Protein AF-0000000081045356 (afdb_homodimer)

pLDDT: mean 81.88, std 22.59, range [22.55, 98.88]

Foldseek 3Di:
DCPPDDPPPVPVVVVVVCPVVPPPVPPPCVVVQQVVLLVVVLCLVVVCPQFQEEEEEEEPLQFVVFVQDDCQDPPDPNVVVLVVVVDPHRQCLQALVCCQVPVLSVLVVCLSLPELARTEGDLLLLLQQVCVVVNRYNAYEYCDASCRNVLLPRDPNRYDHFQAYLQWKAFPPPGHTDDSVVQSCCSNVVSDFDADPPPGGTMGGSGHGVVGHTDPVCVVSLVPSLEVGSEYEYAGDLLPDPPSSVSVVSHDHQEYEYHEQDDNDDADPPRYYYNHDRRSVSSCVSCVVSVCNVVSVVSSVVSVVSSVVSNVVVVVVVVVVVVPPPPPDD/DDPPPDPPVVVVVVVVVCPVVPPPVPPPPVVVQQVVLLVVVLCLVVVCPQFQEEEEEEEPLQCVVFVQDDCQDPPDPNVVVLVVVVDPHRQCLQALVCCQVPVLSVLSVCLSLPELARTEGDLLLLLQQVCVVVNRYNAYEYCDQSCRNVLLPRDPNRYDHFQAYLQWKAFPPPGHTDDSVVQSCCSNVVSDFDADPPPGGTMGGSGHGVVGHTDPVCVVSLVVSLEVGSEYEYAGDLLPDPPSSVSVVSHDHQEYEYHEQDDNDDADPPRYGYNHDRRSVSSCVSCVVSVCNVVSVVSSVVSVVSSVVSNVVVVVVVVVVVVPPDPPDD

Secondary structure (DSSP, 8-state):
-----TTSHHHHHHHHSGGGGS--S-S-SHHHHHHHHHHHHHHHHHHSSS-SSEEEEE-GGGGGGGTPPPSSSTTSHHHHHHHTT--SSGGGGGBHHHHHH--HHHHHHHHHH-TTSS----HHHHHHHHHHHTT-EEEEEE---S-HHHHTT--GGGEEETTEEEEEEEETTT--EE-HHHHHHHHHTS-S--B-TTT--BEEEEEPPBTSPPPHHHHHHHHHHHHH-SEEEEES----BTTGGGHHHH---SEEEEEESS--S---TTTEEEEES-HHHHHHHHHHHHT-HHHHHHHHHHHHHHHHHHHHHHHHHHHHHHTT------/-----TTSHHHHHHHHSGGGGS----S-THHHHHHHHHHHHHHHHHHSSS-SSEEEEE-GGGGGGGTPPPSSSTTSHHHHHHHTT--SSGGGGGBHHHHHH--HHHHHHHHHH-TTSS----HHHHHHHHHHHTT-EEEEEE---S-HHHHTT--GGGEEETTEEEEEEEETTT--EE-HHHHHHHHHTS-S--B-TTT--BEEEEEPPBTSPPPHHHHHHHHHHHHH-SEEEEES----BTTGGGHHHH---SEEEEEESS--S---TTTEEEEES-HHHHHHHHHHHHT-HHHHHHHHHHHHHHHHHHHHHHHHHHHHHHTT------

InterPro domains:
  IPR003000 Sirtuin family [PF02146] (59-243)
  IPR017328 Sirtuin, class I [PIRSF037938] (36-319)
  IPR026590 Sirtuin family, catalytic core domain [PS50305] (31-293)
  IPR026591 Sirtuin, catalytic core small domain superfamily [G3DSA:3.30.1600.10] (65-215)
  IPR029035 DHS-like NAD/FAD-binding domain superfamily [SSF52467] (35-298)
  IPR050134 NAD-dependent sirtuin protein deacylases [PTHR11085] (37-298)

Organism: NCBI:txid2856

Sequence (660 aa):
MGNGGIPKLISEIDSLLNPLEGLTLEDADLDFGSDLDIRNLVDWIQSGNKAKKIMVLSGAGVSVAAGIPDFRTPGTGLYDNLQKYNLPYPQAVFDVSFYRSQPQPFVTLAKELWPGLTHSPTLTHSFLKMLSDKGLLLRLYSQNIDGLEYLAGIPDEKLVECHGHFRSASCIECGTTADPESVKNTIIKDVTVPKCDKCGGNVKPDIVFFGESLPDRFHQMLRTDVEEADLLLVMGTSLQVAPVSMIPDMVRCEHRVLFNREPVMKIRTGKDLFLPGNCDDQVMELCSILGWKQDLLEENAKVQINNSSNFKNDEGTERKNLRKEPREKTMGNGGIPKLISEIDSLLNPLEGLTLEDADLDFGSDLDIRNLVDWIQSGNKAKKIMVLSGAGVSVAAGIPDFRTPGTGLYDNLQKYNLPYPQAVFDVSFYRSQPQPFVTLAKELWPGLTHSPTLTHSFLKMLSDKGLLLRLYSQNIDGLEYLAGIPDEKLVECHGHFRSASCIECGTTADPESVKNTIIKDVTVPKCDKCGGNVKPDIVFFGESLPDRFHQMLRTDVEEADLLLVMGTSLQVAPVSMIPDMVRCEHRVLFNREPVMKIRTGKDLFLPGNCDDQVMELCSILGWKQDLLEENAKVQINNSSNFKNDEGTERKNLRKEPREKT

Nearest PDB structures (foldseek):
  5ol0-assembly1_A  TM=9.415E-01  e=4.837E-28  Leishmania infantum
  8qt3-assembly1_A  TM=9.003E-01  e=9.687E-29  Homo sapiens
  8qt4-assembly1_A  TM=8.968E-01  e=9.127E-29  Homo sapiens
  4y6q-assembly1_B  TM=8.990E-01  e=4.740E-29  Homo sapiens
  3pki-assembly2_B  TM=7.002E-01  e=1.986E-16  Homo sapiens

Solvent-accessible surface area (backbone atoms only — not comparable to full-atom values): 35784 Å² total; per-residue (Å²): 138,82,92,68,73,83,71,62,69,70,61,61,62,58,65,68,70,54,62,71,67,73,67,60,90,68,82,62,77,61,60,59,54,29,54,53,39,48,52,50,52,45,48,34,47,71,66,51,79,42,34,52,28,25,30,35,40,37,26,63,48,48,42,50,86,36,64,65,82,61,51,76,44,82,87,29,72,58,22,55,66,46,53,81,66,66,56,60,45,68,70,48,53,43,21,48,70,43,37,72,77,54,43,60,58,34,31,60,50,44,49,74,54,48,61,66,69,79,56,57,57,32,62,43,35,23,45,55,31,48,34,45,75,72,62,27,47,55,36,36,40,29,55,42,55,54,49,38,56,57,67,38,59,43,53,69,91,35,49,37,52,48,35,27,34,68,82,40,25,29,20,78,74,81,58,50,76,48,61,39,67,59,44,48,44,31,24,60,73,64,60,40,82,34,62,30,89,86,81,62,33,55,34,44,49,44,48,53,27,50,34,40,57,66,53,67,66,48,55,61,48,46,40,54,46,30,68,62,24,35,21,38,41,37,34,15,51,73,48,41,48,56,72,68,41,46,45,84,77,60,41,64,37,73,32,39,36,38,31,20,71,62,79,69,60,90,74,47,85,93,39,38,38,65,42,70,41,56,43,50,60,53,49,50,52,50,26,51,75,68,70,39,42,68,60,41,53,52,44,32,50,54,39,50,51,58,50,54,56,53,37,52,54,55,53,49,55,51,55,55,61,65,66,63,64,73,82,74,83,122,136,80,91,70,70,78,66,64,67,64,57,62,60,53,65,69,69,53,63,70,67,72,66,58,90,68,85,62,78,63,59,60,53,29,55,52,37,48,51,50,50,47,48,33,47,70,66,51,78,42,34,51,27,26,29,34,41,38,25,64,49,48,43,48,86,35,64,64,80,60,51,74,44,83,86,29,68,57,22,54,66,45,52,80,66,67,56,61,44,68,71,47,53,43,22,47,71,44,39,72,77,54,43,59,58,34,31,59,51,44,50,74,55,47,62,65,69,79,56,58,57,33,63,45,36,22,45,54,31,46,34,45,74,72,62,28,47,55,35,36,40,28,56,42,55,54,48,39,57,57,66,37,60,43,52,70,90,36,50,36,54,47,35,26,34,69,81,40,24,27,20,78,72,82,58,50,76,48,60,39,67,60,45,47,44,31,25,60,74,63,60,41,83,34,62,29,90,88,80,63,33,54,35,42,49,44,48,56,26,51,34,41,57,65,53,66,63,49,55,61,48,44,40,53,45,30,68,64,25,35,22,39,40,36,34,15,53,72,47,40,47,55,71,68,41,45,45,84,77,60,42,64,37,72,34,38,35,39,31,19,72,60,80,69,61,91,73,47,84,94,40,39,37,64,41,68,41,55,44,51,59,52,50,51,52,50,25,49,75,69,69,40,42,68,60,41,55,51,44,33,51,53,37,50,53,58,46,53,56,52,37,51,54,54,53,50,55,50,56,56,62,64,68,66,64,71,82,74,85,122

Structure (mmCIF, N/CA/C/O backbone):
data_AF-0000000081045356-model_v1
#
loop_
_entity.id
_entity.type
_entity.pdbx_description
1 polymer 'NAD-dependent protein deacetylase'
#
loop_
_atom_site.group_PDB
_atom_site.id
_atom_site.type_symbol
_atom_site.label_atom_id
_atom_site.label_alt_id
_atom_site.label_comp_id
_atom_site.label_asym_id
_atom_site.label_entity_id
_atom_site.label_seq_id
_atom_site.pdbx_PDB_ins_code
_atom_site.Cartn_x
_atom_site.Cartn_y
_atom_site.Cartn_z
_atom_site.occupancy
_atom_site.B_iso_or_equiv
_atom_site.auth_seq_id
_atom_site.auth_comp_id
_atom_site.auth_asym_id
_atom_site.auth_atom_id
_atom_site.pdbx_PDB_model_num
ATOM 1 N N . MET A 1 1 ? -48.625 36.844 -46.406 1 22.55 1 MET A N 1
ATOM 2 C CA . MET A 1 1 ? -47.25 36.75 -46.875 1 22.55 1 MET A CA 1
ATOM 3 C C . MET A 1 1 ? -46.406 35.812 -45.969 1 22.55 1 MET A C 1
ATOM 5 O O . MET A 1 1 ? -46.719 35.656 -44.812 1 22.55 1 MET A O 1
ATOM 9 N N . GLY A 1 2 ? -45.438 34.938 -46.656 1 26.11 2 GLY A N 1
ATOM 10 C CA . GLY A 1 2 ? -44.688 33.688 -46.656 1 26.11 2 GLY A CA 1
ATOM 11 C C . GLY A 1 2 ? -43.531 33.688 -45.656 1 26.11 2 GLY A C 1
ATOM 12 O O . GLY A 1 2 ? -42.5 34.312 -45.906 1 26.11 2 GLY A O 1
ATOM 13 N N . ASN A 1 3 ? -43.812 33.844 -44.344 1 26.62 3 ASN A N 1
ATOM 14 C CA . ASN A 1 3 ? -42.781 34.062 -43.344 1 26.62 3 ASN A CA 1
ATOM 15 C C . ASN A 1 3 ? -41.75 32.938 -43.375 1 26.62 3 ASN A C 1
ATOM 17 O O . ASN A 1 3 ? -41.875 31.969 -42.594 1 26.62 3 ASN A O 1
ATOM 21 N N . GLY A 1 4 ? -41.25 32.469 -44.656 1 26 4 GLY A N 1
ATOM 22 C CA . GLY A 1 4 ? -40.406 31.344 -45.094 1 26 4 GLY A CA 1
ATOM 23 C C . GLY A 1 4 ? -39.062 31.312 -44.438 1 26 4 GLY A C 1
ATOM 24 O O . GLY A 1 4 ? -38.375 30.281 -44.438 1 26 4 GLY A O 1
ATOM 25 N N . GLY A 1 5 ? -38.281 32.438 -44.281 1 26.42 5 GLY A N 1
ATOM 26 C CA . GLY A 1 5 ? -36.875 32.469 -44.656 1 26.42 5 GLY A CA 1
ATOM 27 C C . GLY A 1 5 ? -35.969 31.875 -43.625 1 26.42 5 GLY A C 1
ATOM 28 O O . GLY A 1 5 ? -34.781 31.688 -43.844 1 26.42 5 GLY A O 1
ATOM 29 N N . ILE A 1 6 ? -36.219 32.062 -42.312 1 27.66 6 ILE A N 1
ATOM 30 C CA . ILE A 1 6 ? -35.094 32.156 -41.375 1 27.66 6 ILE A CA 1
ATOM 31 C C . ILE A 1 6 ? -34.531 30.766 -41.094 1 27.66 6 ILE A C 1
ATOM 33 O O . ILE A 1 6 ? -33.75 30.594 -40.156 1 27.66 6 ILE A O 1
ATOM 37 N N . PRO A 1 7 ? -35.125 29.625 -41.688 1 28.41 7 PRO A N 1
ATOM 38 C CA . PRO A 1 7 ? -34.75 28.281 -41.25 1 28.41 7 PRO A CA 1
ATOM 39 C C . PRO A 1 7 ? -33.312 27.922 -41.688 1 28.41 7 PRO A C 1
ATOM 41 O O . PRO A 1 7 ? -32.719 26.984 -41.156 1 28.41 7 PRO A O 1
ATOM 44 N N . LYS A 1 8 ? -32.844 28.438 -42.906 1 28.27 8 LYS A N 1
ATOM 45 C CA . LYS A 1 8 ? -31.781 27.828 -43.688 1 28.27 8 LYS A CA 1
ATOM 46 C C . LYS A 1 8 ? -30.422 27.984 -43 1 28.27 8 LYS A C 1
ATOM 48 O O . LYS A 1 8 ? -29.547 27.125 -43.156 1 28.27 8 LYS A O 1
ATOM 53 N N . LEU A 1 9 ? -30.156 29.219 -42.5 1 27.33 9 LEU A N 1
ATOM 54 C CA . LEU A 1 9 ? -28.75 29.562 -42.281 1 27.33 9 LEU A CA 1
ATOM 55 C C . LEU A 1 9 ? -28.188 28.766 -41.094 1 27.33 9 LEU A C 1
ATOM 57 O O . LEU A 1 9 ? -26.984 28.5 -41.062 1 27.33 9 LEU A O 1
ATOM 61 N N . ILE A 1 10 ? -29.141 28.391 -40.125 1 28.05 10 ILE A N 1
ATOM 62 C CA . ILE A 1 10 ? -28.578 27.844 -38.906 1 28.05 10 ILE A CA 1
ATOM 63 C C . ILE A 1 10 ? -27.969 26.484 -39.156 1 28.05 10 ILE A C 1
ATOM 65 O O . ILE A 1 10 ? -27.062 26.047 -38.438 1 28.05 10 ILE A O 1
ATOM 69 N N . SER A 1 11 ? -28.438 25.797 -40.281 1 32.06 11 SER A N 1
ATOM 70 C CA . SER A 1 11 ? -28.047 24.422 -40.562 1 32.06 11 SER A CA 1
ATOM 71 C C . SER A 1 11 ? -26.578 24.328 -40.969 1 32.06 11 SER A C 1
ATOM 73 O O . SER A 1 11 ? -25.906 23.344 -40.688 1 32.06 11 SER A O 1
ATOM 75 N N . GLU A 1 12 ? -26.109 25.312 -41.812 1 28.75 12 GLU A N 1
ATOM 76 C CA . GLU A 1 12 ? -24.812 25.172 -42.469 1 28.75 12 GLU A CA 1
ATOM 77 C C . GLU A 1 12 ? -23.656 25.281 -41.469 1 28.75 12 GLU A C 1
ATOM 79 O O . GLU A 1 12 ? -22.578 24.75 -41.688 1 28.75 12 GLU A O 1
ATOM 84 N N . ILE A 1 13 ? -23.828 26.172 -40.438 1 30.53 13 ILE A N 1
ATOM 85 C CA . ILE A 1 13 ? -22.641 26.406 -39.656 1 30.53 13 ILE A CA 1
ATOM 86 C C . ILE A 1 13 ? -22.328 25.188 -38.812 1 30.53 13 ILE A C 1
ATOM 88 O O . ILE A 1 13 ? -21.219 25.047 -38.281 1 30.53 13 ILE A O 1
ATOM 92 N N . ASP A 1 14 ? -23.359 24.297 -38.562 1 28.55 14 ASP A N 1
ATOM 93 C CA . ASP A 1 14 ? -23.125 23.109 -37.75 1 28.55 14 ASP A CA 1
ATOM 94 C C . ASP A 1 14 ? -22.062 22.219 -38.375 1 28.55 14 ASP A C 1
ATOM 96 O O . ASP A 1 14 ? -21.391 21.469 -37.688 1 28.55 14 ASP A O 1
ATOM 100 N N . SER A 1 15 ? -22.031 22.062 -39.688 1 31.41 15 SER A N 1
ATOM 101 C CA . SER A 1 15 ? -21.172 21.125 -40.406 1 31.41 15 SER A CA 1
ATOM 102 C C . SER A 1 15 ? -19.703 21.5 -40.219 1 31.41 15 SER A C 1
ATOM 104 O O . SER A 1 15 ? -18.812 20.688 -40.531 1 31.41 15 SER A O 1
ATOM 106 N N . LEU A 1 16 ? -19.328 22.797 -40.312 1 30.58 16 LEU A N 1
ATOM 107 C CA . LEU A 1 16 ? -17.906 23.141 -40.344 1 30.58 16 LEU A CA 1
ATOM 108 C C . LEU A 1 16 ? -17.25 22.812 -39 1 30.58 16 LEU A C 1
ATOM 110 O O . LEU A 1 16 ? -16.031 22.609 -38.969 1 30.58 16 LEU A O 1
ATOM 114 N N . LEU A 1 17 ? -17.984 23.172 -37.906 1 28.23 17 LEU A N 1
ATOM 115 C CA . LEU A 1 17 ? -17.266 23.094 -36.625 1 28.23 17 LEU A CA 1
ATOM 116 C C . LEU A 1 17 ? -17 21.641 -36.25 1 28.23 17 LEU A C 1
ATOM 118 O O . LEU A 1 17 ? -16.359 21.375 -35.25 1 28.23 17 LEU A O 1
ATOM 122 N N . ASN A 1 18 ? -17.875 20.719 -36.812 1 27.34 18 ASN A N 1
ATOM 123 C CA . ASN A 1 18 ? -17.828 19.375 -36.25 1 27.34 18 ASN A CA 1
ATOM 124 C C . ASN A 1 18 ? -16.547 18.656 -36.656 1 27.34 18 ASN A C 1
ATOM 126 O O . ASN A 1 18 ? -16.484 17.422 -36.656 1 27.34 18 ASN A O 1
ATOM 130 N N . PRO A 1 19 ? -15.703 19.312 -37.562 1 29.08 19 PRO A N 1
ATOM 131 C CA . PRO A 1 19 ? -14.711 18.391 -38.125 1 29.08 19 PRO A CA 1
ATOM 132 C C . PRO A 1 19 ? -13.891 17.703 -37.031 1 29.08 19 PRO A C 1
ATOM 134 O O . PRO A 1 19 ? -13.203 16.719 -37.312 1 29.08 19 PRO A O 1
ATOM 137 N N . LEU A 1 20 ? -13.523 18.5 -35.938 1 27.98 20 LEU A N 1
ATOM 138 C CA . LEU A 1 20 ? -12.461 17.984 -35.062 1 27.98 20 LEU A CA 1
ATOM 139 C C . LEU A 1 20 ? -12.945 16.797 -34.25 1 27.98 20 LEU A C 1
ATOM 141 O O . LEU A 1 20 ? -12.367 16.484 -33.188 1 27.98 20 LEU A O 1
ATOM 145 N N . GLU A 1 21 ? -14.141 16.266 -34.406 1 29.91 21 GLU A N 1
ATOM 146 C CA . GLU A 1 21 ? -14.664 15.07 -33.719 1 29.91 21 GLU A CA 1
ATOM 147 C C . GLU A 1 21 ? -13.703 13.891 -33.875 1 29.91 21 GLU A C 1
ATOM 149 O O . GLU A 1 21 ? -13.672 13 -33.031 1 29.91 21 GLU A O 1
ATOM 154 N N . GLY A 1 22 ? -13.266 13.68 -35.125 1 30.22 22 GLY A N 1
ATOM 155 C CA . GLY A 1 22 ? -12.617 12.422 -35.438 1 30.22 22 GLY A CA 1
ATOM 156 C C . GLY A 1 22 ? -11.25 12.273 -34.781 1 30.22 22 GLY A C 1
ATOM 157 O O . GLY A 1 22 ? -10.531 11.305 -35.062 1 30.22 22 GLY A O 1
ATOM 158 N N . LEU A 1 23 ? -10.602 13.43 -34.562 1 27.69 23 LEU A N 1
ATOM 159 C CA . LEU A 1 23 ? -9.258 13.172 -34.062 1 27.69 23 LEU A CA 1
ATOM 160 C C . LEU A 1 23 ? -9.32 12.57 -32.656 1 27.69 23 LEU A C 1
ATOM 162 O O . LEU A 1 23 ? -9.516 13.281 -31.672 1 27.69 23 LEU A O 1
ATOM 166 N N . THR A 1 24 ? -10.07 11.469 -32.531 1 29.98 24 THR A N 1
ATOM 167 C CA . THR A 1 24 ? -9.938 10.734 -31.297 1 29.98 24 THR A CA 1
ATOM 168 C C . THR A 1 24 ? -8.469 10.609 -30.891 1 29.98 24 THR A C 1
ATOM 170 O O . THR A 1 24 ? -7.637 10.195 -31.703 1 29.98 24 THR A O 1
ATOM 173 N N . LEU A 1 25 ? -7.918 11.484 -30.188 1 31 25 LEU A N 1
ATOM 174 C CA . LEU A 1 25 ? -6.645 11.305 -29.5 1 31 25 LEU A CA 1
ATOM 175 C C . LEU A 1 25 ? -6.461 9.852 -29.078 1 31 25 LEU A C 1
ATOM 177 O O . LEU A 1 25 ? -6.594 9.523 -27.891 1 31 25 LEU A O 1
ATOM 181 N N . GLU A 1 26 ? -7.172 8.773 -29.672 1 30.89 26 GLU A N 1
ATOM 182 C CA . GLU A 1 26 ? -7.07 7.328 -29.5 1 30.89 26 GLU A CA 1
ATOM 183 C C . GLU A 1 26 ? -5.613 6.879 -29.469 1 30.89 26 GLU A C 1
ATOM 185 O O . GLU A 1 26 ? -5.188 6.219 -28.516 1 30.89 26 GLU A O 1
ATOM 190 N N . ASP A 1 27 ? -5.203 5.984 -30.609 1 31.73 27 ASP A N 1
ATOM 191 C CA . ASP A 1 27 ? -4.145 5.02 -30.891 1 31.73 27 ASP A CA 1
ATOM 192 C C . ASP A 1 27 ? -2.791 5.715 -31.031 1 31.73 27 ASP A C 1
ATOM 194 O O . ASP A 1 27 ? -2.207 5.73 -32.125 1 31.73 27 ASP A O 1
ATOM 198 N N . ALA A 1 28 ? -2.566 6.879 -30.734 1 29.88 28 ALA A N 1
ATOM 199 C CA . ALA A 1 28 ? -1.284 7.547 -30.953 1 29.88 28 ALA A CA 1
ATOM 200 C C . ALA A 1 28 ? -0.122 6.578 -30.766 1 29.88 28 ALA A C 1
ATOM 202 O O . ALA A 1 28 ? -0.251 5.578 -30.047 1 29.88 28 ALA A O 1
ATOM 203 N N . ASP A 1 29 ? 1.09 6.684 -31.344 1 35.25 29 ASP A N 1
ATOM 204 C CA . ASP A 1 29 ? 2.328 5.957 -31.625 1 35.25 29 ASP A CA 1
ATOM 205 C C . ASP A 1 29 ? 2.852 5.273 -30.359 1 35.25 29 ASP A C 1
ATOM 207 O O . ASP A 1 29 ? 4.062 5.223 -30.125 1 35.25 29 ASP A O 1
ATOM 211 N N . LEU A 1 30 ? 2.117 5.207 -29.359 1 38.47 30 LEU A N 1
ATOM 212 C CA . LEU A 1 30 ? 2.504 4.363 -28.219 1 38.47 30 LEU A CA 1
ATOM 213 C C . LEU A 1 30 ? 2.637 2.908 -28.656 1 38.47 30 LEU A C 1
ATOM 215 O O . LEU A 1 30 ? 3.072 2.061 -27.875 1 38.47 30 LEU A O 1
ATOM 219 N N . ASP A 1 31 ? 2.068 2.508 -29.719 1 43.97 31 ASP A N 1
ATOM 220 C CA . ASP A 1 31 ? 2.086 1.179 -30.312 1 43.97 31 ASP A CA 1
ATOM 221 C C . ASP A 1 31 ? 3.504 0.776 -30.719 1 43.97 31 ASP A C 1
ATOM 223 O O . ASP A 1 31 ? 3.891 -0.385 -30.578 1 43.97 31 ASP A O 1
ATOM 227 N N . PHE A 1 32 ? 4.125 1.738 -31.344 1 41.97 32 PHE A N 1
ATOM 228 C CA . PHE A 1 32 ? 5.457 1.464 -31.859 1 41.97 32 PHE A CA 1
ATOM 229 C C . PHE A 1 32 ? 6.441 1.19 -30.734 1 41.97 32 PHE A C 1
ATOM 231 O O . PHE A 1 32 ? 7.324 0.34 -30.859 1 41.97 32 PHE A O 1
ATOM 238 N N . GLY A 1 33 ? 6.305 1.917 -29.609 1 50.31 33 GLY A N 1
ATOM 239 C CA . GLY A 1 33 ? 7.133 1.795 -28.422 1 50.31 33 GLY A CA 1
ATOM 240 C C . GLY A 1 33 ? 6.957 0.47 -27.703 1 50.31 33 GLY A C 1
ATOM 241 O O . GLY A 1 33 ? 7.934 -0.131 -27.25 1 50.31 33 GLY A O 1
ATOM 242 N N . SER A 1 34 ? 5.691 -0.04 -27.922 1 62.84 34 SER A N 1
ATOM 243 C CA . SER A 1 34 ? 5.406 -1.326 -27.297 1 62.84 34 SER A CA 1
ATOM 244 C C . SER A 1 34 ? 6.059 -2.473 -28.062 1 62.84 34 SER A C 1
ATOM 246 O O . SER A 1 34 ? 6.637 -3.379 -27.469 1 62.84 34 SER A O 1
ATOM 248 N N . ASP A 1 35 ? 6.066 -2.328 -29.438 1 70 35 ASP A N 1
ATOM 249 C CA . ASP A 1 35 ? 6.676 -3.4 -30.219 1 70 35 ASP A CA 1
ATOM 250 C C . ASP A 1 35 ? 8.188 -3.439 -30.016 1 70 35 ASP A C 1
ATOM 252 O O . ASP A 1 35 ? 8.773 -4.512 -29.859 1 70 35 ASP A O 1
ATOM 256 N N . LEU A 1 36 ? 8.742 -2.248 -30 1 73.5 36 LEU A N 1
ATOM 257 C CA . LEU A 1 36 ? 10.18 -2.172 -29.75 1 73.5 36 LEU A CA 1
ATOM 258 C C . LEU A 1 36 ? 10.516 -2.646 -28.344 1 73.5 36 LEU A C 1
ATOM 260 O O . LEU A 1 36 ? 11.523 -3.326 -28.141 1 73.5 36 LEU A O 1
ATOM 264 N N . ASP A 1 37 ? 9.633 -2.379 -27.562 1 84.81 37 ASP A N 1
ATOM 265 C CA . ASP A 1 37 ? 9.867 -2.76 -26.172 1 84.81 37 ASP A CA 1
ATOM 266 C C . ASP A 1 37 ? 9.805 -4.277 -26 1 84.81 37 ASP A C 1
ATOM 268 O O . ASP A 1 37 ? 10.633 -4.863 -25.297 1 84.81 37 ASP A O 1
ATOM 272 N N . ILE A 1 38 ? 8.93 -4.879 -26.75 1 90.81 38 ILE A N 1
ATOM 273 C CA . ILE A 1 38 ? 8.797 -6.324 -26.609 1 90.81 38 ILE A CA 1
ATOM 274 C C . ILE A 1 38 ? 10.008 -7.016 -27.234 1 90.81 38 ILE A C 1
ATOM 276 O O . ILE A 1 38 ? 10.477 -8.031 -26.719 1 90.81 38 ILE A O 1
ATOM 280 N N . ARG A 1 39 ? 10.547 -6.484 -28.344 1 90.38 39 ARG A N 1
ATOM 281 C CA . ARG A 1 39 ? 11.727 -7.047 -28.984 1 90.38 39 ARG A CA 1
ATOM 282 C C . ARG A 1 39 ? 12.953 -6.906 -28.094 1 90.38 39 ARG A C 1
ATOM 284 O O . ARG A 1 39 ? 13.812 -7.789 -28.062 1 90.38 39 ARG A O 1
ATOM 291 N N . ASN A 1 40 ? 13 -5.824 -27.406 1 90.5 40 ASN A N 1
ATOM 292 C CA . ASN A 1 40 ? 14.078 -5.664 -26.438 1 90.5 40 ASN A CA 1
ATOM 293 C C . ASN A 1 40 ? 14.023 -6.738 -25.359 1 90.5 40 ASN A C 1
ATOM 295 O O . ASN A 1 40 ? 15.055 -7.324 -25 1 90.5 40 ASN A O 1
ATOM 299 N N . LEU A 1 41 ? 12.883 -6.984 -24.875 1 93.5 41 LEU A N 1
ATOM 300 C CA . LEU A 1 41 ? 12.719 -8.031 -23.875 1 93.5 41 LEU A CA 1
ATOM 301 C C . LEU A 1 41 ? 13.117 -9.391 -24.438 1 93.5 41 LEU A C 1
ATOM 303 O O . LEU A 1 41 ? 13.789 -10.172 -23.766 1 93.5 41 LEU A O 1
ATOM 307 N N . VAL A 1 42 ? 12.711 -9.633 -25.672 1 93.19 42 VAL A N 1
ATOM 308 C CA . VAL A 1 42 ? 13.078 -10.875 -26.344 1 93.19 42 VAL A CA 1
ATOM 309 C C . VAL A 1 42 ? 14.602 -11.008 -26.391 1 93.19 42 VAL A C 1
ATOM 311 O O . VAL A 1 42 ? 15.148 -12.07 -26.078 1 93.19 42 VAL A O 1
ATOM 314 N N . ASP A 1 43 ? 15.188 -9.984 -26.703 1 91.62 43 ASP A N 1
ATOM 315 C CA . ASP A 1 43 ? 16.641 -9.977 -26.797 1 91.62 43 ASP A CA 1
ATOM 316 C C . ASP A 1 43 ? 17.281 -10.242 -25.422 1 91.62 43 ASP A C 1
ATOM 318 O O . ASP A 1 43 ? 18.266 -10.977 -25.328 1 91.62 43 ASP A O 1
ATOM 322 N N . TRP A 1 44 ? 16.703 -9.633 -24.422 1 91.38 44 TRP A N 1
ATOM 323 C CA . TRP A 1 44 ? 17.219 -9.852 -23.062 1 91.38 44 TRP A CA 1
ATOM 324 C C . TRP A 1 44 ? 17.125 -11.328 -22.688 1 91.38 44 TRP A C 1
ATOM 326 O O . TRP A 1 44 ? 18.062 -11.875 -22.094 1 91.38 44 TRP A O 1
ATOM 336 N N . ILE A 1 45 ? 16.078 -11.984 -23.062 1 91.06 45 ILE A N 1
ATOM 337 C CA . ILE A 1 45 ? 15.836 -13.375 -22.703 1 91.06 45 ILE A CA 1
ATOM 338 C C . ILE A 1 45 ? 16.703 -14.297 -23.547 1 91.06 45 ILE A C 1
ATOM 340 O O . ILE A 1 45 ? 17.344 -15.211 -23.016 1 91.06 45 ILE A O 1
ATOM 344 N N . GLN A 1 46 ? 16.781 -13.984 -24.781 1 90.44 46 GLN A N 1
ATOM 345 C CA . GLN A 1 46 ? 17.5 -14.852 -25.703 1 90.44 46 GLN A CA 1
ATOM 346 C C . GLN A 1 46 ? 19.016 -14.727 -25.531 1 90.44 46 GLN A C 1
ATOM 348 O O . GLN A 1 46 ? 19.75 -15.688 -25.75 1 90.44 46 GLN A O 1
ATOM 353 N N . SER A 1 47 ? 19.375 -13.547 -25.188 1 87.19 47 SER A N 1
ATOM 354 C CA . SER A 1 47 ? 20.812 -13.352 -25.016 1 87.19 47 SER A CA 1
ATOM 355 C C . SER A 1 47 ? 21.344 -14.148 -23.828 1 87.19 47 SER A C 1
ATOM 357 O O . SER A 1 47 ? 22.531 -14.461 -23.766 1 87.19 47 SER A O 1
ATOM 359 N N . GLY A 1 48 ? 20.516 -14.5 -22.938 1 79.5 48 GLY A N 1
ATOM 360 C CA . GLY A 1 48 ? 20.875 -15.297 -21.781 1 79.5 48 GLY A CA 1
ATOM 361 C C . GLY A 1 48 ? 21.641 -14.523 -20.734 1 79.5 48 GLY A C 1
ATOM 362 O O . GLY A 1 48 ? 21.969 -15.062 -19.672 1 79.5 48 GLY A O 1
ATOM 363 N N . ASN A 1 49 ? 21.984 -13.367 -20.906 1 76 49 ASN A N 1
ATOM 364 C CA . ASN A 1 49 ? 22.828 -12.625 -19.984 1 76 49 ASN A CA 1
ATOM 365 C C . ASN A 1 49 ? 22 -11.703 -19.094 1 76 49 ASN A C 1
ATOM 367 O O . ASN A 1 49 ? 22.406 -11.367 -17.969 1 76 49 ASN A O 1
ATOM 371 N N . LYS A 1 50 ? 20.844 -11.461 -19.547 1 79.12 50 LYS A N 1
ATOM 372 C CA . LYS A 1 50 ? 20.094 -10.438 -18.828 1 79.12 50 LYS A CA 1
ATOM 373 C C . LYS A 1 50 ? 18.812 -11 -18.234 1 79.12 50 LYS A C 1
ATOM 375 O O . LYS A 1 50 ? 18.047 -10.281 -17.578 1 79.12 50 LYS A O 1
ATOM 380 N N . ALA A 1 51 ? 18.641 -12.281 -18.438 1 86.75 51 ALA A N 1
ATOM 381 C CA . ALA A 1 51 ? 17.359 -12.844 -18.016 1 86.75 51 ALA A CA 1
ATOM 382 C C . ALA A 1 51 ? 17.5 -14.32 -17.656 1 86.75 51 ALA A C 1
ATOM 384 O O . ALA A 1 51 ? 16.781 -15.164 -18.203 1 86.75 51 ALA A O 1
ATOM 385 N N . LYS A 1 52 ? 18.328 -14.625 -16.766 1 92.5 52 LYS A N 1
ATOM 386 C CA . LYS A 1 52 ? 18.531 -16 -16.328 1 92.5 52 LYS A CA 1
ATOM 387 C C . LYS A 1 52 ? 17.828 -16.266 -15 1 92.5 52 LYS A C 1
ATOM 389 O O . LYS A 1 52 ? 17.484 -17.422 -14.703 1 92.5 52 LYS A O 1
ATOM 394 N N . LYS A 1 53 ? 17.734 -15.258 -14.273 1 97.06 53 LYS A N 1
ATOM 395 C CA . LYS A 1 53 ? 17.062 -15.297 -12.984 1 97.06 53 LYS A CA 1
ATOM 396 C C . LYS A 1 53 ? 15.953 -14.25 -12.914 1 97.06 53 LYS A C 1
ATOM 398 O O . LYS A 1 53 ? 16.156 -13.172 -12.344 1 97.06 53 LYS A O 1
ATOM 403 N N . ILE A 1 54 ? 14.812 -14.695 -13.375 1 98.06 54 ILE A N 1
ATOM 404 C CA . ILE A 1 54 ? 13.703 -13.758 -13.531 1 98.06 54 ILE A CA 1
ATOM 405 C C . ILE A 1 54 ? 12.852 -13.758 -12.266 1 98.06 54 ILE A C 1
ATOM 407 O O . ILE A 1 54 ? 12.367 -14.805 -11.836 1 98.06 54 ILE A O 1
ATOM 411 N N . MET A 1 55 ? 12.727 -12.617 -11.672 1 98.56 55 MET A N 1
ATOM 412 C CA . MET A 1 55 ? 11.758 -12.391 -10.602 1 98.56 55 MET A CA 1
ATOM 413 C C . MET A 1 55 ? 10.453 -11.82 -11.156 1 98.56 55 MET A C 1
ATOM 415 O O . MET A 1 55 ? 10.477 -10.953 -12.031 1 98.56 55 MET A O 1
ATOM 419 N N . VAL A 1 56 ? 9.336 -12.375 -10.703 1 98.81 56 VAL A N 1
ATOM 420 C CA . VAL A 1 56 ? 8.039 -11.914 -11.188 1 98.81 56 VAL A CA 1
ATOM 421 C C . VAL A 1 56 ? 7.215 -11.391 -10.008 1 98.81 56 VAL A C 1
ATOM 423 O O . VAL A 1 56 ? 7.188 -12.016 -8.945 1 98.81 56 VAL A O 1
ATOM 426 N N . LEU A 1 57 ? 6.637 -10.281 -10.172 1 98.75 57 LEU A N 1
ATOM 427 C CA . LEU A 1 57 ? 5.625 -9.727 -9.281 1 98.75 57 LEU A CA 1
ATOM 428 C C . LEU A 1 57 ? 4.262 -9.68 -9.961 1 98.75 57 LEU A C 1
ATOM 430 O O . LEU A 1 57 ? 4.074 -8.938 -10.922 1 98.75 57 LEU A O 1
ATOM 434 N N . SER A 1 58 ? 3.334 -10.492 -9.508 1 98.12 58 SER A N 1
ATOM 435 C CA . SER A 1 58 ? 2.023 -10.555 -10.148 1 98.12 58 SER A CA 1
ATOM 436 C C . SER A 1 58 ? 0.929 -10.047 -9.219 1 98.12 58 SER A C 1
ATOM 438 O O . SER A 1 58 ? 1.076 -10.102 -7.992 1 98.12 58 SER A O 1
ATOM 440 N N . GLY A 1 59 ? -0.088 -9.523 -9.797 1 95.31 59 GLY A N 1
ATOM 441 C CA . GLY A 1 59 ? -1.267 -9.086 -9.062 1 95.31 59 GLY A CA 1
ATOM 442 C C . GLY A 1 59 ? -2.566 -9.516 -9.711 1 95.31 59 GLY A C 1
ATOM 443 O O . GLY A 1 59 ? -2.584 -10.445 -10.523 1 95.31 59 GLY A O 1
ATOM 444 N N . ALA A 1 60 ? -3.676 -8.852 -9.328 1 91.69 60 ALA A N 1
ATOM 445 C CA . ALA A 1 60 ? -5.023 -9.281 -9.688 1 91.69 60 ALA A CA 1
ATOM 446 C C . ALA A 1 60 ? -5.238 -9.195 -11.195 1 91.69 60 ALA A C 1
ATOM 448 O O . ALA A 1 60 ? -6.086 -9.906 -11.75 1 91.69 60 ALA A O 1
ATOM 449 N N . GLY A 1 61 ? -4.449 -8.406 -11.852 1 91.44 61 GLY A N 1
ATOM 450 C CA . GLY A 1 61 ? -4.621 -8.234 -13.289 1 91.44 61 GLY A CA 1
ATOM 451 C C . GLY A 1 61 ? -4.371 -9.5 -14.078 1 91.44 61 GLY A C 1
ATOM 452 O O . GLY A 1 61 ? -4.941 -9.695 -15.148 1 91.44 61 GLY A O 1
ATOM 453 N N . VAL A 1 62 ? -3.566 -10.367 -13.602 1 94.88 62 VAL A N 1
ATOM 454 C CA . VAL A 1 62 ? -3.254 -11.586 -14.328 1 94.88 62 VAL A CA 1
ATOM 455 C C . VAL A 1 62 ? -4.434 -12.555 -14.242 1 94.88 62 VAL A C 1
ATOM 457 O O . VAL A 1 62 ? -4.523 -13.5 -15.031 1 94.88 62 VAL A O 1
ATOM 460 N N . SER A 1 63 ? -5.328 -12.312 -13.25 1 90.5 63 SER A N 1
ATOM 461 C CA . SER A 1 63 ? -6.43 -13.242 -13.016 1 90.5 63 SER A CA 1
ATOM 462 C C . SER A 1 63 ? -7.742 -12.695 -13.555 1 90.5 63 SER A C 1
ATOM 464 O O . SER A 1 63 ? -8.781 -13.352 -13.461 1 90.5 63 SER A O 1
ATOM 466 N N . VAL A 1 64 ? -7.723 -11.469 -14.07 1 82.12 64 VAL A N 1
ATOM 467 C CA . VAL A 1 64 ? -8.961 -10.828 -14.508 1 82.12 64 VAL A CA 1
ATOM 468 C C . VAL A 1 64 ? -9.648 -11.703 -15.555 1 82.12 64 VAL A C 1
ATOM 470 O O . VAL A 1 64 ? -10.867 -11.898 -15.508 1 82.12 64 VAL A O 1
ATOM 473 N N . ALA A 1 65 ? -8.859 -12.281 -16.406 1 77.75 65 ALA A N 1
ATOM 474 C CA . ALA A 1 65 ? -9.406 -13.094 -17.484 1 77.75 65 ALA A CA 1
ATOM 475 C C . ALA A 1 65 ? -10.055 -14.367 -16.938 1 77.75 65 ALA A C 1
ATOM 477 O O . ALA A 1 65 ? -10.805 -15.039 -17.641 1 77.75 65 ALA A O 1
ATOM 478 N N . ALA A 1 66 ? -9.781 -14.664 -15.742 1 80.25 66 ALA A N 1
ATOM 479 C CA . ALA A 1 66 ? -10.359 -15.859 -15.133 1 80.25 66 ALA A CA 1
ATOM 480 C C . ALA A 1 66 ? -11.758 -15.586 -14.594 1 80.25 66 ALA A C 1
ATOM 482 O O . ALA A 1 66 ? -12.461 -16.5 -14.172 1 80.25 66 ALA A O 1
ATOM 483 N N . GLY A 1 67 ? -12.18 -14.312 -14.547 1 76.06 67 GLY A N 1
ATOM 484 C CA . GLY A 1 67 ? -13.531 -13.961 -14.141 1 76.06 67 GLY A CA 1
ATOM 485 C C . GLY A 1 67 ? -13.688 -13.789 -12.641 1 76.06 67 GLY A C 1
ATOM 486 O O . GLY A 1 67 ? -14.766 -14.008 -12.094 1 76.06 67 GLY A O 1
ATOM 487 N N . ILE A 1 68 ? -12.672 -13.57 -11.945 1 73.25 68 ILE A N 1
ATOM 488 C CA . ILE A 1 68 ? -12.766 -13.344 -10.508 1 73.25 68 ILE A CA 1
ATOM 489 C C . ILE A 1 68 ? -13.516 -12.039 -10.234 1 73.25 68 ILE A C 1
ATOM 491 O O . ILE A 1 68 ? -13.172 -10.992 -10.789 1 73.25 68 ILE A O 1
ATOM 495 N N . PRO A 1 69 ? -14.477 -12.156 -9.453 1 69.44 69 PRO A N 1
ATOM 496 C CA . PRO A 1 69 ? -15.32 -10.984 -9.203 1 69.44 69 PRO A CA 1
ATOM 497 C C . PRO A 1 69 ? -14.578 -9.875 -8.461 1 69.44 69 PRO A C 1
ATOM 499 O O . PRO A 1 69 ? -13.703 -10.156 -7.629 1 69.44 69 PRO A O 1
ATOM 502 N N . ASP A 1 70 ? -14.859 -8.68 -8.883 1 71.06 70 ASP A N 1
ATOM 503 C CA . ASP A 1 70 ? -14.398 -7.504 -8.148 1 71.06 70 ASP A CA 1
ATOM 504 C C . ASP A 1 70 ? -15.367 -7.141 -7.027 1 71.06 70 ASP A C 1
ATOM 506 O O . ASP A 1 70 ? -16.578 -7.023 -7.254 1 71.06 70 ASP A O 1
ATOM 510 N N . PHE A 1 71 ? -14.93 -7.055 -5.812 1 70.88 71 PHE A N 1
ATOM 511 C CA . PHE A 1 71 ? -15.852 -6.758 -4.719 1 70.88 71 PHE A CA 1
ATOM 512 C C . PHE A 1 71 ? -15.758 -5.289 -4.316 1 70.88 71 PHE A C 1
ATOM 514 O O . PHE A 1 71 ? -16.484 -4.836 -3.43 1 70.88 71 PHE A O 1
ATOM 521 N N . ARG A 1 72 ? -14.922 -4.523 -4.945 1 69.94 72 ARG A N 1
ATOM 522 C CA . ARG A 1 72 ? -14.68 -3.145 -4.527 1 69.94 72 ARG A CA 1
ATOM 523 C C . ARG A 1 72 ? -15.508 -2.172 -5.359 1 69.94 72 ARG A C 1
ATOM 525 O O . ARG A 1 72 ? -15.695 -1.017 -4.969 1 69.94 72 ARG A O 1
ATOM 532 N N . THR A 1 73 ? -15.961 -2.717 -6.508 1 70.25 73 THR A N 1
ATOM 533 C CA . THR A 1 73 ? -16.672 -1.842 -7.441 1 70.25 73 THR A CA 1
ATOM 534 C C . THR A 1 73 ? -18.156 -1.768 -7.098 1 70.25 73 THR A C 1
ATOM 536 O O . THR A 1 73 ? -18.828 -2.791 -7.066 1 70.25 73 THR A O 1
ATOM 539 N N . PRO A 1 74 ? -18.562 -0.551 -6.867 1 71.81 74 PRO A N 1
ATOM 540 C CA . PRO A 1 74 ? -20 -0.412 -6.637 1 71.81 74 PRO A CA 1
ATOM 541 C C . PRO A 1 74 ? -20.828 -0.936 -7.797 1 71.81 74 PRO A C 1
ATOM 543 O O . PRO A 1 74 ? -20.453 -0.76 -8.961 1 71.81 74 PRO A O 1
ATOM 546 N N . GLY A 1 75 ? -21.891 -1.58 -7.543 1 71.75 75 GLY A N 1
ATOM 547 C CA . GLY A 1 75 ? -22.797 -2.088 -8.562 1 71.75 75 GLY A CA 1
ATOM 548 C C . GLY A 1 75 ? -22.578 -3.557 -8.875 1 71.75 75 GLY A C 1
ATOM 549 O O . GLY A 1 75 ? -23.359 -4.164 -9.609 1 71.75 75 GLY A O 1
ATOM 550 N N . THR A 1 76 ? -21.547 -4.039 -8.344 1 76.12 76 THR A N 1
ATOM 551 C CA . THR A 1 76 ? -21.359 -5.477 -8.5 1 76.12 76 THR A CA 1
ATOM 552 C C . THR A 1 76 ? -22.125 -6.242 -7.426 1 76.12 76 THR A C 1
ATOM 554 O O . THR A 1 76 ? -22.375 -5.711 -6.344 1 76.12 76 THR A O 1
ATOM 557 N N . GLY A 1 77 ? -22.516 -7.426 -7.777 1 73.19 77 GLY A N 1
ATOM 558 C CA . GLY A 1 77 ? -23.25 -8.258 -6.832 1 73.19 77 GLY A CA 1
ATOM 559 C C . GLY A 1 77 ? -22.5 -8.453 -5.523 1 73.19 77 GLY A C 1
ATOM 560 O O . GLY A 1 77 ? -23.094 -8.328 -4.445 1 73.19 77 GLY A O 1
ATOM 561 N N . LEU A 1 78 ? -21.297 -8.695 -5.582 1 79.31 78 LEU A N 1
ATOM 562 C CA . LEU A 1 78 ? -20.5 -8.953 -4.383 1 79.31 78 LEU A CA 1
ATOM 563 C C . LEU A 1 78 ? -20.391 -7.703 -3.523 1 79.31 78 LEU A C 1
ATOM 565 O O . LEU A 1 78 ? -20.516 -7.773 -2.299 1 79.31 78 LEU A O 1
ATOM 569 N N . TYR A 1 79 ? -20.172 -6.551 -4.184 1 78.06 79 TYR A N 1
ATOM 570 C CA . TYR A 1 79 ? -20.125 -5.277 -3.467 1 78.06 79 TYR A CA 1
ATOM 571 C C . TYR A 1 79 ? -21.453 -5.012 -2.756 1 78.06 79 TYR A C 1
ATOM 573 O O . TYR A 1 79 ? -21.469 -4.66 -1.573 1 78.06 79 TYR A O 1
ATOM 581 N N . ASP A 1 80 ? -22.453 -5.227 -3.461 1 80.94 80 ASP A N 1
ATOM 582 C CA . ASP A 1 80 ? -23.781 -4.949 -2.916 1 80.94 80 ASP A CA 1
ATOM 583 C C . ASP A 1 80 ? -24.094 -5.859 -1.729 1 80.94 80 ASP A C 1
ATOM 585 O O . ASP A 1 80 ? -24.688 -5.422 -0.744 1 80.94 80 ASP A O 1
ATOM 589 N N . ASN A 1 81 ? -23.656 -7.07 -1.88 1 79.56 81 ASN A N 1
ATOM 590 C CA . ASN A 1 81 ? -23.859 -8.039 -0.806 1 79.56 81 ASN A CA 1
ATOM 591 C C . ASN A 1 81 ? -23.125 -7.629 0.463 1 79.56 81 ASN A C 1
ATOM 593 O O . ASN A 1 81 ? -23.547 -7.953 1.571 1 79.56 81 ASN A O 1
ATOM 597 N N . LEU A 1 82 ? -22.141 -6.871 0.291 1 83.38 82 LEU A N 1
ATOM 598 C CA . LEU A 1 82 ? -21.312 -6.492 1.435 1 83.38 82 LEU A CA 1
ATOM 599 C C . LEU A 1 82 ? -21.812 -5.203 2.068 1 83.38 82 LEU A C 1
ATOM 601 O O . LEU A 1 82 ? -21.469 -4.887 3.209 1 83.38 82 LEU A O 1
ATOM 605 N N . GLN A 1 83 ? -22.625 -4.477 1.379 1 79.5 83 GLN A N 1
ATOM 606 C CA . GLN A 1 83 ? -23.109 -3.182 1.851 1 79.5 83 GLN A CA 1
ATOM 607 C C . GLN A 1 83 ? -23.953 -3.334 3.119 1 79.5 83 GLN A C 1
ATOM 609 O O . GLN A 1 83 ? -23.984 -2.426 3.951 1 79.5 83 GLN A O 1
ATOM 614 N N . LYS A 1 84 ? -24.547 -4.461 3.213 1 82.31 84 LYS A N 1
ATOM 615 C CA . LYS A 1 84 ? -25.438 -4.688 4.355 1 82.31 84 LYS A CA 1
ATOM 616 C C . LYS A 1 84 ? -24.641 -4.688 5.664 1 82.31 84 LYS A C 1
ATOM 618 O O . LYS A 1 84 ? -25.234 -4.547 6.742 1 82.31 84 LYS A O 1
ATOM 623 N N . TYR A 1 85 ? -23.406 -4.812 5.574 1 84.44 85 TYR A N 1
ATOM 624 C CA . TYR A 1 85 ? -22.594 -4.898 6.781 1 84.44 85 TYR A CA 1
ATOM 625 C C . TYR A 1 85 ? -22.031 -3.535 7.164 1 84.44 85 TYR A C 1
ATOM 627 O O . TYR A 1 85 ? -21.25 -3.422 8.102 1 84.44 85 TYR A O 1
ATOM 635 N N . ASN A 1 86 ? -22.328 -2.5 6.543 1 81.31 86 ASN A N 1
ATOM 636 C CA . ASN A 1 86 ? -21.953 -1.129 6.859 1 81.31 86 ASN A CA 1
ATOM 637 C C . ASN A 1 86 ? -20.438 -0.991 7.027 1 81.31 86 ASN A C 1
ATOM 639 O O . ASN A 1 86 ? -19.969 -0.462 8.039 1 81.31 86 ASN A O 1
ATOM 643 N N . LEU A 1 87 ? -19.766 -1.49 6.074 1 84 87 LEU A N 1
ATOM 644 C CA . LEU A 1 87 ? -18.312 -1.358 6.078 1 84 87 LEU A CA 1
ATOM 645 C C . LEU A 1 87 ? -17.906 0.092 5.848 1 84 87 LEU A C 1
ATOM 647 O O . LEU A 1 87 ? -18.531 0.801 5.051 1 84 87 LEU A O 1
ATOM 651 N N . PRO A 1 88 ? -16.969 0.525 6.598 1 77.88 88 PRO A N 1
ATOM 652 C CA . PRO A 1 88 ? -16.5 1.885 6.324 1 77.88 88 PRO A CA 1
ATOM 653 C C . PRO A 1 88 ? -15.992 2.057 4.891 1 77.88 88 PRO A C 1
ATOM 655 O O . PRO A 1 88 ? -16.172 3.117 4.289 1 77.88 88 PRO A O 1
ATOM 658 N N . TYR A 1 89 ? -15.414 1.183 4.34 1 79.81 89 TYR A N 1
ATOM 659 C CA . TYR A 1 89 ? -14.977 1.01 2.957 1 79.81 89 TYR A CA 1
ATOM 660 C C . TYR A 1 89 ? -14.805 -0.466 2.619 1 79.81 89 TYR A C 1
ATOM 662 O O . TYR A 1 89 ? -14.602 -1.294 3.51 1 79.81 89 TYR A O 1
ATOM 670 N N . PRO A 1 90 ? -14.93 -0.843 1.415 1 79 90 PRO A N 1
ATOM 671 C CA . PRO A 1 90 ? -15.008 -2.258 1.04 1 79 90 PRO A CA 1
ATOM 672 C C . PRO A 1 90 ? -13.82 -3.068 1.56 1 79 90 PRO A C 1
ATOM 674 O O . PRO A 1 90 ? -14 -4.184 2.057 1 79 90 PRO A O 1
ATOM 677 N N . GLN A 1 91 ? -12.68 -2.527 1.553 1 84.62 91 GLN A N 1
ATOM 678 C CA . GLN A 1 91 ? -11.477 -3.273 1.89 1 84.62 91 GLN A CA 1
ATOM 679 C C . GLN A 1 91 ? -11.383 -3.516 3.393 1 84.62 91 GLN A C 1
ATOM 681 O O . GLN A 1 91 ? -10.57 -4.332 3.846 1 84.62 91 GLN A O 1
ATOM 686 N N . ALA A 1 92 ? -12.242 -2.912 4.148 1 87.44 92 ALA A N 1
ATOM 687 C CA . ALA A 1 92 ? -12.25 -3.115 5.598 1 87.44 92 ALA A CA 1
ATOM 688 C C . ALA A 1 92 ? -12.562 -4.566 5.945 1 87.44 92 ALA A C 1
ATOM 690 O O . ALA A 1 92 ? -12.273 -5.023 7.051 1 87.44 92 ALA A O 1
ATOM 691 N N . VAL A 1 93 ? -13.141 -5.23 4.977 1 91.19 93 VAL A N 1
ATOM 692 C CA . VAL A 1 93 ? -13.477 -6.641 5.148 1 91.19 93 VAL A CA 1
ATOM 693 C C . VAL A 1 93 ? -12.211 -7.449 5.398 1 91.19 93 VAL A C 1
ATOM 695 O O . VAL A 1 93 ? -12.258 -8.516 6.016 1 91.19 93 VAL A O 1
ATOM 698 N N . PHE A 1 94 ? -11.062 -6.922 5.023 1 92.94 94 PHE A N 1
ATOM 699 C CA . PHE A 1 94 ? -9.789 -7.613 5.172 1 92.94 94 PHE A CA 1
ATOM 700 C C . PHE A 1 94 ? -8.953 -6.977 6.281 1 92.94 94 PHE A C 1
ATOM 702 O O . PHE A 1 94 ? -7.723 -7.023 6.238 1 92.94 94 PHE A O 1
ATOM 709 N N . ASP A 1 95 ? -9.516 -6.426 7.203 1 93.25 95 ASP A N 1
ATOM 710 C CA . ASP A 1 95 ? -8.828 -5.844 8.352 1 93.25 95 ASP A CA 1
ATOM 711 C C . ASP A 1 95 ? -9.008 -6.715 9.594 1 93.25 95 ASP A C 1
ATOM 713 O O . ASP A 1 95 ? -10.133 -7.039 9.977 1 93.25 95 ASP A O 1
ATOM 717 N N . VAL A 1 96 ? -7.93 -6.992 10.25 1 95 96 VAL A N 1
ATOM 718 C CA . VAL A 1 96 ? -7.965 -7.973 11.328 1 95 96 VAL A CA 1
ATOM 719 C C . VAL A 1 96 ? -8.789 -7.426 12.492 1 95 96 VAL A C 1
ATOM 721 O O . VAL A 1 96 ? -9.484 -8.18 13.18 1 95 96 VAL A O 1
ATOM 724 N N . SER A 1 97 ? -8.68 -6.18 12.789 1 91 97 SER A N 1
ATOM 725 C CA . SER A 1 97 ? -9.477 -5.598 13.867 1 91 97 SER A CA 1
ATOM 726 C C . SER A 1 97 ? -10.969 -5.688 13.562 1 91 97 SER A C 1
ATOM 728 O O . SER A 1 97 ? -11.773 -5.953 14.461 1 91 97 SER A O 1
ATOM 730 N N . PHE A 1 98 ? -11.273 -5.449 12.336 1 90.31 98 PHE A N 1
ATOM 731 C CA . PHE A 1 98 ? -12.672 -5.578 11.93 1 90.31 98 PHE A CA 1
ATOM 732 C C . PHE A 1 98 ? -13.125 -7.027 12.016 1 90.31 98 PHE A C 1
ATOM 734 O O . PHE A 1 98 ? -14.242 -7.305 12.469 1 90.31 98 PHE A O 1
ATOM 741 N N . TYR A 1 99 ? -12.32 -7.941 11.594 1 95.31 99 TYR A N 1
ATOM 742 C CA . TYR A 1 99 ? -12.656 -9.359 11.664 1 95.31 99 TYR A CA 1
ATOM 743 C C . TYR A 1 99 ? -12.867 -9.805 13.102 1 95.31 99 TYR A C 1
ATOM 745 O O . TYR A 1 99 ? -13.688 -10.688 13.375 1 95.31 99 TYR A O 1
ATOM 753 N N . ARG A 1 100 ? -12.156 -9.242 14 1 94.44 100 ARG A N 1
ATOM 754 C CA . ARG A 1 100 ? -12.281 -9.562 15.422 1 94.44 100 ARG A CA 1
ATOM 755 C C . ARG A 1 100 ? -13.656 -9.172 15.945 1 94.44 100 ARG A C 1
ATOM 757 O O . ARG A 1 100 ? -14.289 -9.945 16.672 1 94.44 100 ARG A O 1
ATOM 764 N N . SER A 1 101 ? -14.141 -8.055 15.477 1 92.12 101 SER A N 1
ATOM 765 C CA . SER A 1 101 ? -15.383 -7.52 16.031 1 92.12 101 SER A CA 1
ATOM 766 C C . SER A 1 101 ? -16.578 -7.91 15.172 1 92.12 101 SER A C 1
ATOM 768 O O . SER A 1 101 ? -17.656 -8.203 15.688 1 92.12 101 SER A O 1
ATOM 770 N N . GLN A 1 102 ? -16.375 -7.898 13.828 1 93.06 102 GLN A N 1
ATOM 771 C CA . GLN A 1 102 ? -17.422 -8.211 12.867 1 93.06 102 GLN A CA 1
ATOM 772 C C . GLN A 1 102 ? -16.906 -9.133 11.766 1 93.06 102 GLN A C 1
ATOM 774 O O . GLN A 1 102 ? -16.75 -8.719 10.617 1 93.06 102 GLN A O 1
ATOM 779 N N . PRO A 1 103 ? -16.875 -10.43 12.07 1 96 103 PRO A N 1
ATOM 780 C CA . PRO A 1 103 ? -16.203 -11.359 11.156 1 96 103 PRO A CA 1
ATOM 781 C C . PRO A 1 103 ? -17.109 -11.781 9.992 1 96 103 PRO A C 1
ATOM 783 O O . PRO A 1 103 ? -16.609 -12.32 8.992 1 96 103 PRO A O 1
ATOM 786 N N . GLN A 1 104 ? -18.359 -11.461 10.047 1 94.31 104 GLN A N 1
ATOM 787 C CA . GLN A 1 104 ? -19.312 -12.047 9.109 1 94.31 104 GLN A CA 1
ATOM 788 C C . GLN A 1 104 ? -19.078 -11.539 7.691 1 94.31 104 GLN A C 1
ATOM 790 O O . GLN A 1 104 ? -19.203 -12.297 6.727 1 94.31 104 GLN A O 1
ATOM 795 N N . PRO A 1 105 ? -18.75 -10.258 7.527 1 92.62 105 PRO A N 1
ATOM 796 C CA . PRO A 1 105 ? -18.516 -9.789 6.156 1 92.62 105 PRO A CA 1
ATOM 797 C C . PRO A 1 105 ? -17.438 -10.594 5.438 1 92.62 105 PRO A C 1
ATOM 799 O O . PRO A 1 105 ? -17.594 -10.945 4.27 1 92.62 105 PRO A O 1
ATOM 802 N N . PHE A 1 106 ? -16.453 -10.898 6.07 1 95.25 106 PHE A N 1
ATOM 803 C CA . PHE A 1 106 ? -15.391 -11.688 5.445 1 95.25 106 PHE A CA 1
ATOM 804 C C . PHE A 1 106 ? -15.883 -13.094 5.129 1 95.25 106 PHE A C 1
ATOM 806 O O . PHE A 1 106 ? -15.594 -13.641 4.062 1 95.25 106 PHE A O 1
ATOM 813 N N . VAL A 1 107 ? -16.578 -13.688 6.031 1 94.69 107 VAL A N 1
ATOM 814 C CA . VAL A 1 107 ? -17.094 -15.039 5.836 1 94.69 107 VAL A CA 1
ATOM 815 C C . VAL A 1 107 ? -17.953 -15.086 4.574 1 94.69 107 VAL A C 1
ATOM 817 O O . VAL A 1 107 ? -17.812 -15.992 3.756 1 94.69 107 VAL A O 1
ATOM 820 N N . THR A 1 108 ? -18.719 -14.094 4.453 1 89.94 108 THR A N 1
ATOM 821 C CA . THR A 1 108 ? -19.578 -14 3.283 1 89.94 108 THR A CA 1
ATOM 822 C C . THR A 1 108 ? -18.75 -13.875 2.008 1 89.94 108 THR A C 1
ATOM 824 O O . THR A 1 108 ? -19.031 -14.562 1.018 1 89.94 108 THR A O 1
ATOM 827 N N . LEU A 1 109 ? -17.781 -13.062 2.039 1 89 109 LEU A N 1
ATOM 828 C CA . LEU A 1 109 ? -16.938 -12.859 0.875 1 89 109 LEU A CA 1
ATOM 829 C C . LEU A 1 109 ? -16.109 -14.102 0.574 1 89 109 LEU A C 1
ATOM 831 O O . LEU A 1 109 ? -15.977 -14.5 -0.586 1 89 109 LEU A O 1
ATOM 835 N N . ALA A 1 110 ? -15.602 -14.695 1.612 1 90.44 110 ALA A N 1
ATOM 836 C CA . ALA A 1 110 ? -14.742 -15.867 1.472 1 90.44 110 ALA A CA 1
ATOM 837 C C . ALA A 1 110 ? -15.477 -17.016 0.789 1 90.44 110 ALA A C 1
ATOM 839 O O . ALA A 1 110 ? -14.898 -17.75 -0.016 1 90.44 110 ALA A O 1
ATOM 840 N N . LYS A 1 111 ? -16.641 -17.141 1.1 1 87.62 111 LYS A N 1
ATOM 841 C CA . LYS A 1 111 ? -17.469 -18.172 0.465 1 87.62 111 LYS A CA 1
ATOM 842 C C . LYS A 1 111 ? -17.469 -18 -1.052 1 87.62 111 LYS A C 1
ATOM 844 O O . LYS A 1 111 ? -17.422 -18.984 -1.791 1 87.62 111 LYS A O 1
ATOM 849 N N . GLU A 1 112 ? -17.453 -16.75 -1.432 1 79.88 112 GLU A N 1
ATOM 850 C CA . GLU A 1 112 ? -17.531 -16.438 -2.857 1 79.88 112 GLU A CA 1
ATOM 851 C C . GLU A 1 112 ? -16.156 -16.562 -3.521 1 79.88 112 GLU A C 1
ATOM 853 O O . GLU A 1 112 ? -16.062 -16.859 -4.715 1 79.88 112 GLU A O 1
ATOM 858 N N . LEU A 1 113 ? -15.133 -16.391 -2.801 1 81.38 113 LEU A N 1
ATOM 859 C CA . LEU A 1 113 ? -13.789 -16.297 -3.357 1 81.38 113 LEU A CA 1
ATOM 860 C C . LEU A 1 113 ? -13.055 -17.625 -3.229 1 81.38 113 LEU A C 1
ATOM 862 O O . LEU A 1 113 ? -11.961 -17.781 -3.783 1 81.38 113 LEU A O 1
ATOM 866 N N . TRP A 1 114 ? -13.617 -18.516 -2.529 1 85 114 TRP A N 1
ATOM 867 C CA . TRP A 1 114 ? -12.867 -19.734 -2.232 1 85 114 TRP A CA 1
ATOM 868 C C . TRP A 1 114 ? -12.344 -20.375 -3.512 1 85 114 TRP A C 1
ATOM 870 O O . TRP A 1 114 ? -13.117 -20.656 -4.43 1 85 114 TRP A O 1
ATOM 880 N N . PRO A 1 115 ? -10.992 -20.625 -3.518 1 74.81 115 PRO A N 1
ATOM 881 C CA . PRO A 1 115 ? -10.367 -21.141 -4.734 1 74.81 115 PRO A CA 1
ATOM 882 C C . PRO A 1 115 ? -10.906 -22.516 -5.129 1 74.81 115 PRO A C 1
ATOM 884 O O . PRO A 1 115 ? -11.203 -23.344 -4.258 1 74.81 115 PRO A O 1
ATOM 887 N N . GLY A 1 116 ? -10.656 -22.797 -6.457 1 66.38 116 GLY A N 1
ATOM 888 C CA . GLY A 1 116 ? -10.961 -24.109 -6.992 1 66.38 116 GLY A CA 1
ATOM 889 C C . GLY A 1 116 ? -12.438 -24.312 -7.289 1 66.38 116 GLY A C 1
ATOM 890 O O . GLY A 1 116 ? -12.82 -25.328 -7.859 1 66.38 116 GLY A O 1
ATOM 891 N N . LEU A 1 117 ? -13.102 -23.406 -6.945 1 61.12 117 LEU A N 1
ATOM 892 C CA . LEU A 1 117 ? -14.523 -23.625 -7.184 1 61.12 117 LEU A CA 1
ATOM 893 C C . LEU A 1 117 ? -14.922 -23.125 -8.57 1 61.12 117 LEU A C 1
ATOM 895 O O . LEU A 1 117 ? -15.695 -23.781 -9.273 1 61.12 117 LEU A O 1
ATOM 899 N N . THR A 1 118 ? -14.297 -22 -8.898 1 65.75 118 THR A N 1
ATOM 900 C CA . THR A 1 118 ? -15.008 -21.422 -10.031 1 65.75 118 THR A CA 1
ATOM 901 C C . THR A 1 118 ? -14.031 -20.875 -11.07 1 65.75 118 THR A C 1
ATOM 903 O O . THR A 1 118 ? -14.438 -20.469 -12.164 1 65.75 118 THR A O 1
ATOM 906 N N . HIS A 1 119 ? -12.711 -20.969 -10.773 1 79.31 119 HIS A N 1
ATOM 907 C CA . HIS A 1 119 ? -11.852 -20.25 -11.719 1 79.31 119 HIS A CA 1
ATOM 908 C C . HIS A 1 119 ? -10.617 -21.078 -12.078 1 79.31 119 HIS A C 1
ATOM 910 O O . HIS A 1 119 ? -10.102 -21.828 -11.242 1 79.31 119 HIS A O 1
ATOM 916 N N . SER A 1 120 ? -10.25 -21 -13.359 1 86.94 120 SER A N 1
ATOM 917 C CA . SER A 1 120 ? -9.062 -21.688 -13.859 1 86.94 120 SER A CA 1
ATOM 918 C C . SER A 1 120 ? -7.938 -20.703 -14.156 1 86.94 120 SER A C 1
ATOM 920 O O . SER A 1 120 ? -8.188 -19.531 -14.445 1 86.94 120 SER A O 1
ATOM 922 N N . PRO A 1 121 ? -6.707 -21.234 -14.117 1 93.56 121 PRO A N 1
ATOM 923 C CA . PRO A 1 121 ? -5.566 -20.375 -14.445 1 93.56 121 PRO A CA 1
ATOM 924 C C . PRO A 1 121 ? -5.648 -19.797 -15.859 1 93.56 121 PRO A C 1
ATOM 926 O O . PRO A 1 121 ? -6.141 -20.453 -16.766 1 93.56 121 PRO A O 1
ATOM 929 N N . THR A 1 122 ? -5.148 -18.609 -16.031 1 94.62 122 THR A N 1
ATOM 930 C CA . THR A 1 122 ? -5.133 -17.922 -17.312 1 94.62 122 THR A CA 1
ATOM 931 C C . THR A 1 122 ? -3.883 -18.297 -18.109 1 94.62 122 THR A C 1
ATOM 933 O O . THR A 1 122 ? -3.049 -19.062 -17.641 1 94.62 122 THR A O 1
ATOM 936 N N . LEU A 1 123 ? -3.807 -17.766 -19.328 1 96.06 123 LEU A N 1
ATOM 937 C CA . LEU A 1 123 ? -2.633 -17.938 -20.172 1 96.06 123 LEU A CA 1
ATOM 938 C C . LEU A 1 123 ? -1.381 -17.406 -19.5 1 96.06 123 LEU A C 1
ATOM 940 O O . LEU A 1 123 ? -0.303 -17.984 -19.609 1 96.06 123 LEU A O 1
ATOM 944 N N . THR A 1 124 ? -1.491 -16.344 -18.812 1 97.75 124 THR A N 1
ATOM 945 C CA . THR A 1 124 ? -0.369 -15.727 -18.109 1 97.75 124 THR A CA 1
ATOM 946 C C . THR A 1 124 ? 0.144 -16.656 -17.016 1 97.75 124 THR A C 1
ATOM 948 O O . THR A 1 124 ? 1.354 -16.797 -16.828 1 97.75 124 THR A O 1
ATOM 951 N N . HIS A 1 125 ? -0.748 -17.25 -16.297 1 97.56 125 HIS A N 1
ATOM 952 C CA . HIS A 1 125 ? -0.319 -18.219 -15.297 1 97.56 125 HIS A CA 1
ATOM 953 C C . HIS A 1 125 ? 0.481 -19.344 -15.93 1 97.56 125 HIS A C 1
ATOM 955 O O . HIS A 1 125 ? 1.496 -19.781 -15.383 1 97.56 125 HIS A O 1
ATOM 961 N N . SER A 1 126 ? 0.013 -19.797 -17.078 1 97.62 126 SER A N 1
ATOM 962 C CA . SER A 1 126 ? 0.727 -20.844 -17.812 1 97.62 126 SER A CA 1
ATOM 963 C C . SER A 1 126 ? 2.109 -20.359 -18.234 1 97.62 126 SER A C 1
ATOM 965 O O . SER A 1 126 ? 3.07 -21.141 -18.219 1 97.62 126 SER A O 1
ATOM 967 N N . PHE A 1 127 ? 2.188 -19.156 -18.609 1 98.38 127 PHE A N 1
ATOM 968 C CA . PHE A 1 127 ? 3.465 -18.562 -18.984 1 98.38 127 PHE A CA 1
ATOM 969 C C . PHE A 1 127 ? 4.43 -18.578 -17.797 1 98.38 127 PHE A C 1
ATOM 971 O O . PHE A 1 127 ? 5.602 -18.922 -17.953 1 98.38 127 PHE A O 1
ATOM 978 N N . LEU A 1 128 ? 3.965 -18.25 -16.625 1 98.31 128 LEU A N 1
ATOM 979 C CA . LEU A 1 128 ? 4.785 -18.266 -15.422 1 98.31 128 LEU A CA 1
ATOM 980 C C . LEU A 1 128 ? 5.285 -19.688 -15.125 1 98.31 128 LEU A C 1
ATOM 982 O O . LEU A 1 128 ? 6.449 -19.875 -14.773 1 98.31 128 LEU A O 1
ATOM 986 N N . LYS A 1 129 ? 4.375 -20.609 -15.289 1 97.88 129 LYS A N 1
ATOM 987 C CA . LYS A 1 129 ? 4.758 -22.016 -15.141 1 97.88 129 LYS A CA 1
ATOM 988 C C . LYS A 1 129 ? 5.824 -22.406 -16.156 1 97.88 129 LYS A C 1
ATOM 990 O O . LYS A 1 129 ? 6.777 -23.109 -15.828 1 97.88 129 LYS A O 1
ATOM 995 N N . MET A 1 130 ? 5.641 -21.969 -17.344 1 97.44 130 MET A N 1
ATOM 996 C CA . MET A 1 130 ? 6.598 -22.266 -18.406 1 97.44 130 MET A CA 1
ATOM 997 C C . MET A 1 130 ? 7.965 -21.672 -18.094 1 97.44 130 MET A C 1
ATOM 999 O O . MET A 1 130 ? 8.992 -22.312 -18.312 1 97.44 130 MET A O 1
ATOM 1003 N N . LEU A 1 131 ? 8.047 -20.453 -17.531 1 97.25 131 LEU A N 1
ATOM 1004 C CA . LEU A 1 131 ? 9.312 -19.859 -17.125 1 97.25 131 LEU A CA 1
ATOM 1005 C C . LEU A 1 131 ? 10.023 -20.734 -16.109 1 97.25 131 LEU A C 1
ATOM 1007 O O . LEU A 1 131 ? 11.25 -20.891 -16.156 1 97.25 131 LEU A O 1
ATOM 1011 N N . SER A 1 132 ? 9.258 -21.25 -15.164 1 97.62 132 SER A N 1
ATOM 1012 C CA . SER A 1 132 ? 9.812 -22.156 -14.164 1 97.62 132 SER A CA 1
ATOM 1013 C C . SER A 1 132 ? 10.367 -23.422 -14.805 1 97.62 132 SER A C 1
ATOM 1015 O O . SER A 1 132 ? 11.492 -23.828 -14.523 1 97.62 132 SER A O 1
ATOM 1017 N N . ASP A 1 133 ? 9.602 -24.016 -15.727 1 96.56 133 ASP A N 1
ATOM 1018 C CA . ASP A 1 133 ? 10 -2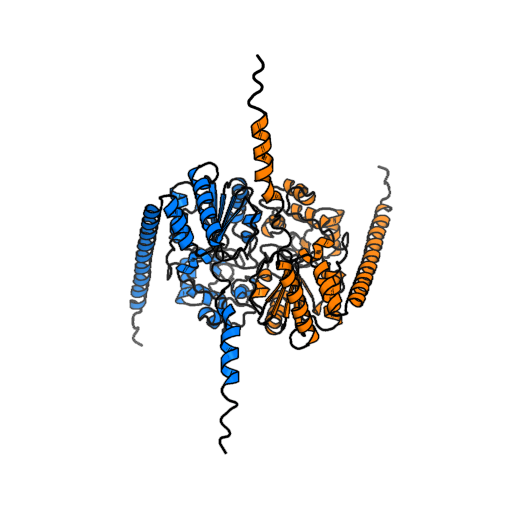5.25 -16.391 1 96.56 133 ASP A CA 1
ATOM 1019 C C . ASP A 1 133 ? 11.266 -25.062 -17.219 1 96.56 133 ASP A C 1
ATOM 1021 O O . ASP A 1 133 ? 12.094 -25.969 -17.312 1 96.56 133 ASP A O 1
ATOM 1025 N N . LYS A 1 134 ? 11.414 -23.938 -17.766 1 95.38 134 LYS A N 1
ATOM 1026 C CA . LYS A 1 134 ? 12.57 -23.641 -18.609 1 95.38 134 LYS A CA 1
ATOM 1027 C C . LYS A 1 134 ? 13.773 -23.234 -17.766 1 95.38 134 LYS A C 1
ATOM 1029 O O . LYS A 1 134 ? 14.852 -22.953 -18.312 1 95.38 134 LYS A O 1
ATOM 1034 N N . GLY A 1 135 ? 13.594 -23.141 -16.453 1 96.06 135 GLY A N 1
ATOM 1035 C CA . GLY A 1 135 ? 14.688 -22.844 -15.539 1 96.06 135 GLY A CA 1
ATOM 1036 C C . GLY A 1 135 ? 15.039 -21.359 -15.492 1 96.06 135 GLY A C 1
ATOM 1037 O O . GLY A 1 135 ? 16.141 -20.984 -15.07 1 96.06 135 GLY A O 1
ATOM 1038 N N . LEU A 1 136 ? 14.125 -20.516 -15.875 1 96.94 136 LEU A N 1
ATOM 1039 C CA . LEU A 1 136 ? 14.398 -19.094 -15.969 1 96.94 136 LEU A CA 1
ATOM 1040 C C . LEU A 1 136 ? 13.812 -18.344 -14.773 1 96.94 136 LEU A C 1
ATOM 1042 O O . LEU A 1 136 ? 14.211 -17.219 -14.484 1 96.94 136 LEU A O 1
ATOM 1046 N N . LEU A 1 137 ? 12.859 -18.953 -14.102 1 98.12 137 LEU A N 1
ATOM 1047 C CA . LEU A 1 137 ? 12.164 -18.297 -13 1 98.12 137 LEU A CA 1
ATOM 1048 C C . LEU A 1 137 ? 12.953 -18.422 -11.703 1 98.12 137 LEU A C 1
ATOM 1050 O O . LEU A 1 137 ? 13.164 -19.531 -11.203 1 98.12 137 LEU A O 1
ATOM 1054 N N . LEU A 1 138 ? 13.367 -17.297 -11.211 1 98.25 138 LEU A N 1
ATOM 1055 C CA . LEU A 1 138 ? 13.984 -17.281 -9.891 1 98.25 138 LEU A CA 1
ATOM 1056 C C . LEU A 1 138 ? 12.938 -17.453 -8.797 1 98.25 138 LEU A C 1
ATOM 1058 O O . LEU A 1 138 ? 13.031 -18.359 -7.965 1 98.25 138 LEU A O 1
ATOM 1062 N N . ARG A 1 139 ? 11.938 -16.516 -8.812 1 98.75 139 ARG A N 1
ATOM 1063 C CA . ARG A 1 139 ? 10.867 -16.5 -7.82 1 98.75 139 ARG A CA 1
ATOM 1064 C C . ARG A 1 139 ? 9.656 -15.734 -8.336 1 98.75 139 ARG A C 1
ATOM 1066 O O . ARG A 1 139 ? 9.797 -14.734 -9.039 1 98.75 139 ARG A O 1
ATOM 1073 N N . LEU A 1 140 ? 8.547 -16.281 -8.055 1 98.88 140 LEU A N 1
ATOM 1074 C CA . LEU A 1 140 ? 7.293 -15.586 -8.297 1 98.88 140 LEU A CA 1
ATOM 1075 C C . LEU A 1 140 ? 6.715 -15.047 -6.992 1 98.88 140 LEU A C 1
ATOM 1077 O O . LEU A 1 140 ? 6.41 -15.812 -6.074 1 98.88 140 LEU A O 1
ATOM 1081 N N . TYR A 1 141 ? 6.609 -13.758 -6.91 1 98.81 141 TYR A N 1
ATOM 1082 C CA . TYR A 1 141 ? 5.891 -13.086 -5.828 1 98.81 141 TYR A CA 1
ATOM 1083 C C . TYR A 1 141 ? 4.465 -12.75 -6.25 1 98.81 141 TYR A C 1
ATOM 1085 O O . TYR A 1 141 ? 4.246 -11.812 -7.02 1 98.81 141 TYR A O 1
ATOM 1093 N N . SER A 1 142 ? 3.543 -13.477 -5.73 1 98.19 142 SER A N 1
ATOM 1094 C CA . SER A 1 142 ? 2.143 -13.266 -6.082 1 98.19 142 SER A CA 1
ATOM 1095 C C . SER A 1 142 ? 1.411 -12.484 -4.992 1 98.19 142 SER A C 1
ATOM 1097 O O . SER A 1 142 ? 1.438 -12.875 -3.822 1 98.19 142 SER A O 1
ATOM 1099 N N . GLN A 1 143 ? 0.739 -11.453 -5.41 1 96.56 143 GLN A N 1
ATOM 1100 C CA . GLN A 1 143 ? -0.115 -10.695 -4.504 1 96.56 143 GLN A CA 1
ATOM 1101 C C . GLN A 1 143 ? -1.508 -11.312 -4.414 1 96.56 143 GLN A C 1
ATOM 1103 O O . GLN A 1 143 ? -2.338 -10.867 -3.615 1 96.56 143 GLN A O 1
ATOM 1108 N N . ASN A 1 144 ? -1.775 -12.32 -5.168 1 92.88 144 ASN A N 1
ATOM 1109 C CA . ASN A 1 144 ? -3.121 -12.867 -5.305 1 92.88 144 ASN A CA 1
ATOM 1110 C C . ASN A 1 144 ? -3.406 -13.93 -4.25 1 92.88 144 ASN A C 1
ATOM 1112 O O . ASN A 1 144 ? -2.51 -14.68 -3.859 1 92.88 144 ASN A O 1
ATOM 1116 N N . ILE A 1 145 ? -4.672 -13.945 -3.889 1 92.12 145 ILE A N 1
ATOM 1117 C CA . ILE A 1 145 ? -5.07 -14.961 -2.918 1 92.12 145 ILE A CA 1
ATOM 1118 C C . ILE A 1 145 ? -5.996 -15.977 -3.584 1 92.12 145 ILE A C 1
ATOM 1120 O O . ILE A 1 145 ? -6.465 -16.922 -2.936 1 92.12 145 ILE A O 1
ATOM 1124 N N . ASP A 1 146 ? -6.23 -15.867 -4.863 1 88.12 146 ASP A N 1
ATOM 1125 C CA . ASP A 1 146 ? -7.172 -16.719 -5.582 1 88.12 146 ASP A CA 1
ATOM 1126 C C . ASP A 1 146 ? -6.59 -18.109 -5.82 1 88.12 146 ASP A C 1
ATOM 1128 O O . ASP A 1 146 ? -7.309 -19.031 -6.195 1 88.12 146 ASP A O 1
ATOM 1132 N N . GLY A 1 147 ? -5.32 -18.266 -5.672 1 91.38 147 GLY A N 1
ATOM 1133 C CA . GLY A 1 147 ? -4.68 -19.562 -5.723 1 91.38 147 GLY A CA 1
ATOM 1134 C C . GLY A 1 147 ? -4.379 -20.031 -7.137 1 91.38 147 GLY A C 1
ATOM 1135 O O . GLY A 1 147 ? -3.922 -21.156 -7.348 1 91.38 147 GLY A O 1
ATOM 1136 N N . LEU A 1 148 ? -4.492 -19.203 -8.094 1 92.81 148 LEU A N 1
ATOM 1137 C CA . LEU A 1 148 ? -4.383 -19.641 -9.477 1 92.81 148 LEU A CA 1
ATOM 1138 C C . LEU A 1 148 ? -2.932 -19.938 -9.844 1 92.81 148 LEU A C 1
ATOM 1140 O O . LEU A 1 148 ? -2.66 -20.828 -10.656 1 92.81 148 LEU A O 1
ATOM 1144 N N . GLU A 1 149 ? -1.99 -19.25 -9.25 1 95.62 149 GLU A N 1
ATOM 1145 C CA . GLU A 1 149 ? -0.582 -19.562 -9.477 1 95.62 149 GLU A CA 1
ATOM 1146 C C . GLU A 1 149 ? -0.243 -20.969 -8.984 1 95.62 149 GLU A C 1
ATOM 1148 O O . GLU A 1 149 ? 0.488 -21.703 -9.648 1 95.62 149 GLU A O 1
ATOM 1153 N N . TYR A 1 150 ? -0.819 -21.266 -7.863 1 93.75 150 TYR A N 1
ATOM 1154 C CA . TYR A 1 150 ? -0.649 -22.609 -7.312 1 93.75 150 TYR A CA 1
ATOM 1155 C C . TYR A 1 150 ? -1.314 -23.656 -8.195 1 93.75 150 TYR A C 1
ATOM 1157 O O . TYR A 1 150 ? -0.714 -24.688 -8.508 1 93.75 150 TYR A O 1
ATOM 1165 N N . LEU A 1 151 ? -2.48 -23.391 -8.641 1 91.75 151 LEU A N 1
ATOM 1166 C CA . LEU A 1 151 ? -3.248 -24.312 -9.469 1 91.75 151 LEU A CA 1
ATOM 1167 C C . LEU A 1 151 ? -2.59 -24.5 -10.828 1 91.75 151 LEU A C 1
ATOM 1169 O O . LEU A 1 151 ? -2.758 -25.547 -11.461 1 91.75 151 LEU A O 1
ATOM 1173 N N . ALA A 1 152 ? -1.856 -23.5 -11.219 1 94.81 152 ALA A N 1
ATOM 1174 C CA . ALA A 1 152 ? -1.153 -23.594 -12.492 1 94.81 152 ALA A CA 1
ATOM 1175 C C . ALA A 1 152 ? 0.041 -24.531 -12.398 1 94.81 152 ALA A C 1
ATOM 1177 O O . ALA A 1 152 ? 0.65 -24.875 -13.414 1 94.81 152 ALA A O 1
ATOM 1178 N N . GLY A 1 153 ? 0.386 -24.891 -11.219 1 95.19 153 GLY A N 1
ATOM 1179 C CA . GLY A 1 153 ? 1.434 -25.875 -11.039 1 95.19 153 GLY A CA 1
ATOM 1180 C C . GLY A 1 153 ? 2.803 -25.266 -10.805 1 95.19 153 GLY A C 1
ATOM 1181 O O . GLY A 1 153 ? 3.824 -25.938 -11 1 95.19 153 GLY A O 1
ATOM 1182 N N . ILE A 1 154 ? 2.906 -24.062 -10.438 1 97.31 154 ILE A N 1
ATOM 1183 C CA . ILE A 1 154 ? 4.184 -23.453 -10.07 1 97.31 154 ILE A CA 1
ATOM 1184 C C . ILE A 1 154 ? 4.711 -24.094 -8.789 1 97.31 154 ILE A C 1
ATOM 1186 O O . ILE A 1 154 ? 3.992 -24.203 -7.793 1 97.31 154 ILE A O 1
ATOM 1190 N N . PRO A 1 155 ? 5.941 -24.578 -8.805 1 97.56 155 PRO A N 1
ATOM 1191 C CA . PRO A 1 155 ? 6.488 -25.25 -7.621 1 97.56 155 PRO A CA 1
ATOM 1192 C C . PRO A 1 155 ? 6.504 -24.344 -6.387 1 97.56 155 PRO A C 1
ATOM 1194 O O . PRO A 1 155 ? 6.77 -23.141 -6.5 1 97.56 155 PRO A O 1
ATOM 1197 N N . ASP A 1 156 ? 6.301 -24.938 -5.238 1 96.69 156 ASP A N 1
ATOM 1198 C CA . ASP A 1 156 ? 6.238 -24.219 -3.973 1 96.69 156 ASP A CA 1
ATOM 1199 C C . ASP A 1 156 ? 7.516 -23.422 -3.73 1 96.69 156 ASP A C 1
ATOM 1201 O O . ASP A 1 156 ? 7.469 -22.297 -3.211 1 96.69 156 ASP A O 1
ATOM 1205 N N . GLU A 1 157 ? 8.578 -24 -4.141 1 97.44 157 GLU A N 1
ATOM 1206 C CA . GLU A 1 157 ? 9.867 -23.359 -3.887 1 97.44 157 GLU A CA 1
ATOM 1207 C C . GLU A 1 157 ? 10.023 -22.094 -4.723 1 97.44 157 GLU A C 1
ATOM 1209 O O . GLU A 1 157 ? 10.867 -21.234 -4.418 1 97.44 157 GLU A O 1
ATOM 1214 N N . LYS A 1 158 ? 9.258 -21.953 -5.793 1 98.44 158 LYS A N 1
ATOM 1215 C CA . LYS A 1 158 ? 9.367 -20.812 -6.695 1 98.44 158 LYS A CA 1
ATOM 1216 C C . LYS A 1 158 ? 8.25 -19.797 -6.445 1 98.44 158 LYS A C 1
ATOM 1218 O O . LYS A 1 158 ? 8.227 -18.734 -7.055 1 98.44 158 LYS A O 1
ATOM 1223 N N . LEU A 1 159 ? 7.391 -20.141 -5.535 1 98.5 159 LEU A N 1
ATOM 1224 C CA . LEU A 1 159 ? 6.195 -19.328 -5.34 1 98.5 159 LEU A CA 1
ATOM 1225 C C . LEU A 1 159 ? 6.176 -18.719 -3.941 1 98.5 159 LEU A C 1
ATOM 1227 O O . LEU A 1 159 ? 6.344 -19.438 -2.947 1 98.5 159 LEU A O 1
ATOM 1231 N N . VAL A 1 160 ? 6.066 -17.453 -3.887 1 98.44 160 VAL A N 1
ATOM 1232 C CA . VAL A 1 160 ? 5.805 -16.734 -2.65 1 98.44 160 VAL A CA 1
ATOM 1233 C C . VAL A 1 160 ? 4.434 -16.062 -2.727 1 98.44 160 VAL A C 1
ATOM 1235 O O . VAL A 1 160 ? 4.25 -15.094 -3.475 1 98.44 160 VAL A O 1
ATOM 1238 N N . GLU A 1 161 ? 3.504 -16.594 -2.033 1 97.94 161 GLU A N 1
ATOM 1239 C CA . GLU A 1 161 ? 2.193 -15.961 -1.901 1 97.94 161 GLU A CA 1
ATOM 1240 C C . GLU A 1 161 ? 2.207 -14.867 -0.834 1 97.94 161 GLU A C 1
ATOM 1242 O O . GLU A 1 161 ? 1.923 -15.133 0.336 1 97.94 161 GLU A O 1
ATOM 1247 N N . CYS A 1 162 ? 2.398 -13.641 -1.272 1 97.69 162 CYS A N 1
ATOM 1248 C CA . CYS A 1 162 ? 2.729 -12.523 -0.4 1 97.69 162 CYS A CA 1
ATOM 1249 C C . CYS A 1 162 ? 1.593 -12.234 0.574 1 97.69 162 CYS A C 1
ATOM 1251 O O . CYS A 1 162 ? 1.834 -11.867 1.726 1 97.69 162 CYS A O 1
ATOM 1253 N N . HIS A 1 163 ? 0.367 -12.391 0.087 1 96.81 163 HIS A N 1
ATOM 1254 C CA . HIS A 1 163 ? -0.78 -12.047 0.919 1 96.81 163 HIS A CA 1
ATOM 1255 C C . HIS A 1 163 ? -1.49 -13.297 1.423 1 96.81 163 HIS A C 1
ATOM 1257 O O . HIS A 1 163 ? -2.674 -13.25 1.768 1 96.81 163 HIS A O 1
ATOM 1263 N N . GLY A 1 164 ? -0.778 -14.422 1.396 1 96.44 164 GLY A N 1
ATOM 1264 C CA . GLY A 1 164 ? -1.284 -15.656 1.976 1 96.44 164 GLY A CA 1
ATOM 1265 C C . GLY A 1 164 ? -2.154 -16.453 1.021 1 96.44 164 GLY A C 1
ATOM 1266 O O . GLY A 1 164 ? -2.084 -16.266 -0.195 1 96.44 164 GLY A O 1
ATOM 1267 N N . HIS A 1 165 ? -2.889 -17.438 1.55 1 95.5 165 HIS A N 1
ATOM 1268 C CA . HIS A 1 165 ? -3.697 -18.359 0.757 1 95.5 165 HIS A CA 1
ATOM 1269 C C . HIS A 1 165 ? -4.77 -19.016 1.611 1 95.5 165 HIS A C 1
ATOM 1271 O O . HIS A 1 165 ? -4.793 -18.859 2.834 1 95.5 165 HIS A O 1
ATOM 1277 N N . PHE A 1 166 ? -5.605 -19.781 0.974 1 94.44 166 PHE A N 1
ATOM 1278 C CA . PHE A 1 166 ? -6.766 -20.391 1.616 1 94.44 166 PHE A CA 1
ATOM 1279 C C . PHE A 1 166 ? -6.449 -21.812 2.076 1 94.44 166 PHE A C 1
ATOM 1281 O O . PHE A 1 166 ? -7.273 -22.453 2.73 1 94.44 166 PHE A O 1
ATOM 1288 N N . ARG A 1 167 ? -5.301 -22.312 1.84 1 94.56 167 ARG A N 1
ATOM 1289 C CA . ARG A 1 167 ? -5.023 -23.734 1.995 1 94.56 167 ARG A CA 1
ATOM 1290 C C . ARG A 1 167 ? -4.742 -24.078 3.453 1 94.56 167 ARG A C 1
ATOM 1292 O O . ARG A 1 167 ? -4.734 -25.25 3.826 1 94.56 167 ARG A O 1
ATOM 1299 N N . SER A 1 168 ? -4.461 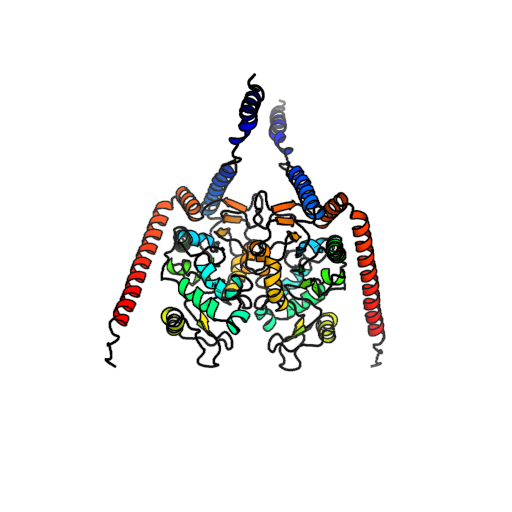-23.156 4.305 1 96.88 168 SER A N 1
ATOM 1300 C CA . SER A 1 168 ? -4.324 -23.328 5.746 1 96.88 168 SER A CA 1
ATOM 1301 C C . SER A 1 168 ? -5.105 -22.25 6.504 1 96.88 168 SER A C 1
ATOM 1303 O O . SER A 1 168 ? -5.621 -21.312 5.902 1 96.88 168 SER A O 1
ATOM 1305 N N . ALA A 1 169 ? -5.266 -22.484 7.801 1 98.06 169 ALA A N 1
ATOM 1306 C CA . ALA A 1 169 ? -6.043 -21.562 8.609 1 98.06 169 ALA A CA 1
ATOM 1307 C C . ALA A 1 169 ? -5.492 -21.484 10.031 1 98.06 169 ALA A C 1
ATOM 1309 O O . ALA A 1 169 ? -4.945 -22.453 10.547 1 98.06 169 ALA A O 1
ATOM 1310 N N . SER A 1 170 ? -5.629 -20.328 10.594 1 98.31 170 SER A N 1
ATOM 1311 C CA . SER A 1 170 ? -5.105 -20.109 11.945 1 98.31 170 SER A CA 1
ATOM 1312 C C . SER A 1 170 ? -5.984 -19.141 12.734 1 98.31 170 SER A C 1
ATOM 1314 O O . SER A 1 170 ? -6.707 -18.344 12.148 1 98.31 170 SER A O 1
ATOM 1316 N N . CYS A 1 171 ? -5.938 -19.312 14.031 1 98.38 171 CYS A N 1
ATOM 1317 C CA . CYS A 1 171 ? -6.625 -18.406 14.938 1 98.38 171 CYS A CA 1
ATOM 1318 C C . CYS A 1 171 ? -5.977 -17.031 14.93 1 98.38 171 CYS A C 1
ATOM 1320 O O . CYS A 1 171 ? -4.75 -16.922 14.953 1 98.38 171 CYS A O 1
ATOM 1322 N N . ILE A 1 172 ? -6.777 -15.93 14.984 1 96.69 172 ILE A N 1
ATOM 1323 C CA . ILE A 1 172 ? -6.227 -14.586 14.867 1 96.69 172 ILE A CA 1
ATOM 1324 C C . ILE A 1 172 ? -5.75 -14.102 16.234 1 96.69 172 ILE A C 1
ATOM 1326 O O . ILE A 1 172 ? -5.047 -13.094 16.344 1 96.69 172 ILE A O 1
ATOM 1330 N N . GLU A 1 173 ? -6.062 -14.844 17.266 1 94 173 GLU A N 1
ATOM 1331 C CA . GLU A 1 173 ? -5.707 -14.43 18.625 1 94 173 GLU A CA 1
ATOM 1332 C C . GLU A 1 173 ? -4.449 -15.148 19.094 1 94 173 GLU A C 1
ATOM 1334 O O . GLU A 1 173 ? -3.467 -14.508 19.469 1 94 173 GLU A O 1
ATOM 1339 N N . CYS A 1 174 ? -4.52 -16.5 19.031 1 94.88 174 CYS A N 1
ATOM 1340 C CA . CYS A 1 174 ? -3.422 -17.234 19.656 1 94.88 174 CYS A CA 1
ATOM 1341 C C . CYS A 1 174 ? -2.514 -17.859 18.609 1 94.88 174 CYS A C 1
ATOM 1343 O O . CYS A 1 174 ? -1.48 -18.438 18.938 1 94.88 174 CYS A O 1
ATOM 1345 N N . GLY A 1 175 ? -2.906 -17.844 17.359 1 95.31 175 GLY A N 1
ATOM 1346 C CA . GLY A 1 175 ? -2.039 -18.297 16.281 1 95.31 175 GLY A CA 1
ATOM 1347 C C . GLY A 1 175 ? -2.105 -19.797 16.047 1 95.31 175 GLY A C 1
ATOM 1348 O O . GLY A 1 175 ? -1.452 -20.312 15.133 1 95.31 175 GLY A O 1
ATOM 1349 N N . THR A 1 176 ? -2.932 -20.469 16.734 1 97.25 176 THR A N 1
ATOM 1350 C CA . THR A 1 176 ? -3.035 -21.922 16.594 1 97.25 176 THR A CA 1
ATOM 1351 C C . THR A 1 176 ? -3.58 -22.297 15.227 1 97.25 176 THR A C 1
ATOM 1353 O O . THR A 1 176 ? -4.535 -21.688 14.742 1 97.25 176 THR A O 1
ATOM 1356 N N . THR A 1 177 ? -2.963 -23.359 14.672 1 97.62 177 THR A N 1
ATOM 1357 C CA . THR A 1 177 ? -3.416 -23.844 13.375 1 97.62 177 THR A CA 1
ATOM 1358 C C . THR A 1 177 ? -4.715 -24.625 13.516 1 97.62 177 THR A C 1
ATOM 1360 O O . THR A 1 177 ? -4.887 -25.391 14.469 1 97.62 177 THR A O 1
ATOM 1363 N N . ALA A 1 178 ? -5.598 -24.406 12.57 1 98.12 178 ALA A N 1
ATOM 1364 C CA . ALA A 1 178 ?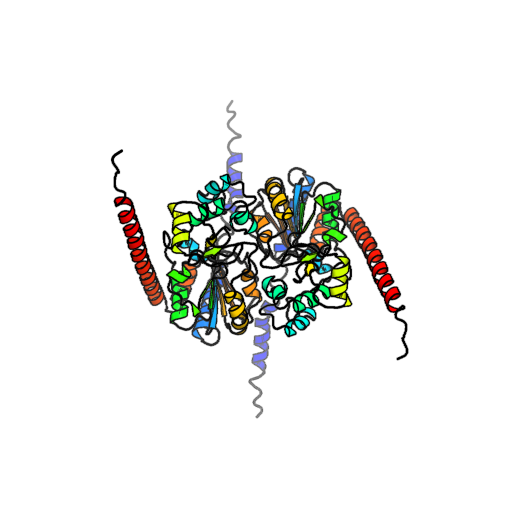 -6.855 -25.156 12.516 1 98.12 178 ALA A CA 1
ATOM 1365 C C . ALA A 1 178 ? -6.887 -26.078 11.297 1 98.12 178 ALA A C 1
ATOM 1367 O O . ALA A 1 178 ? -6.117 -25.891 10.352 1 98.12 178 ALA A O 1
ATOM 1368 N N . ASP A 1 179 ? -7.727 -27.062 11.375 1 97.5 179 ASP A N 1
ATOM 1369 C CA . ASP A 1 179 ? -7.914 -27.953 10.242 1 97.5 179 ASP A CA 1
ATOM 1370 C C . ASP A 1 179 ? -8.539 -27.219 9.055 1 97.5 179 ASP A C 1
ATOM 1372 O O . ASP A 1 179 ? -9.68 -26.75 9.141 1 97.5 179 ASP A O 1
ATOM 1376 N N . PRO A 1 180 ? -7.832 -27.203 8.016 1 95.94 180 PRO A N 1
ATOM 1377 C CA . PRO A 1 180 ? -8.328 -26.406 6.887 1 95.94 180 PRO A CA 1
ATOM 1378 C C . PRO A 1 180 ? -9.656 -26.922 6.34 1 95.94 180 PRO A C 1
ATOM 1380 O O . PRO A 1 180 ? -10.484 -26.141 5.879 1 95.94 180 PRO A O 1
ATOM 1383 N N . GLU A 1 181 ? -9.852 -28.156 6.359 1 95.62 181 GLU A N 1
ATOM 1384 C CA . GLU A 1 181 ? -11.102 -28.719 5.863 1 95.62 181 GLU A CA 1
ATOM 1385 C C . GLU A 1 181 ? -12.273 -28.312 6.75 1 95.62 181 GLU A C 1
ATOM 1387 O O . GLU A 1 181 ? -13.359 -28 6.246 1 95.62 181 GLU A O 1
ATOM 1392 N N . SER A 1 182 ? -12.039 -28.359 8.008 1 96.81 182 SER A N 1
ATOM 1393 C CA . SER A 1 182 ? -13.07 -27.938 8.938 1 96.81 182 SER A CA 1
ATOM 1394 C C . SER A 1 182 ? -13.414 -26.453 8.75 1 96.81 182 SER A C 1
ATOM 1396 O O . SER A 1 182 ? -14.594 -26.078 8.742 1 96.81 182 SER A O 1
ATOM 1398 N N . VAL A 1 183 ? -12.438 -25.672 8.539 1 97.44 183 VAL A N 1
ATOM 1399 C CA . VAL A 1 183 ? -12.625 -24.234 8.344 1 97.44 183 VAL A CA 1
ATOM 1400 C C . VAL A 1 183 ? -13.383 -23.984 7.039 1 97.44 183 VAL A C 1
ATOM 1402 O O . VAL A 1 183 ? -14.328 -23.203 7.004 1 97.44 183 VAL A O 1
ATOM 1405 N N . LYS A 1 184 ? -12.961 -24.656 6.066 1 95.19 184 LYS A N 1
ATOM 1406 C CA . LYS A 1 184 ? -13.633 -24.562 4.773 1 95.19 184 LYS A CA 1
ATOM 1407 C C . LYS A 1 184 ? -15.125 -24.891 4.898 1 95.19 184 LYS A C 1
ATOM 1409 O O . LYS A 1 184 ? -15.969 -24.109 4.449 1 95.19 184 LYS A O 1
ATOM 1414 N N . ASN A 1 185 ? -15.422 -25.953 5.523 1 95.81 185 ASN A N 1
ATOM 1415 C CA . ASN A 1 185 ? -16.812 -26.375 5.676 1 95.81 185 ASN A CA 1
ATOM 1416 C C . ASN A 1 185 ? -17.625 -25.375 6.484 1 95.81 185 ASN A C 1
ATOM 1418 O O . ASN A 1 185 ? -18.766 -25.078 6.141 1 95.81 185 ASN A O 1
ATOM 1422 N N . THR A 1 186 ? -17.016 -24.891 7.488 1 97.06 186 THR A N 1
ATOM 1423 C CA . THR A 1 186 ? -17.688 -23.922 8.344 1 97.06 186 THR A CA 1
ATOM 1424 C C . THR A 1 186 ? -18.047 -22.672 7.555 1 97.06 186 THR A C 1
ATOM 1426 O O . THR A 1 186 ? -19.156 -22.141 7.684 1 97.06 186 THR A O 1
ATOM 1429 N N . ILE A 1 187 ? -17.141 -22.234 6.699 1 95.56 187 ILE A N 1
ATOM 1430 C CA . ILE A 1 187 ? -17.344 -21 5.953 1 95.56 187 ILE A CA 1
ATOM 1431 C C . ILE A 1 187 ? -18.281 -21.25 4.77 1 95.56 187 ILE A C 1
ATOM 1433 O O . ILE A 1 187 ? -19.219 -20.484 4.535 1 95.56 187 ILE A O 1
ATOM 1437 N N . ILE A 1 188 ? -18.078 -22.297 4.055 1 92.5 188 ILE A N 1
ATOM 1438 C CA . ILE A 1 188 ? -18.781 -22.531 2.799 1 92.5 188 ILE A CA 1
ATOM 1439 C C . ILE A 1 188 ? -20.172 -23.109 3.078 1 92.5 188 ILE A C 1
ATOM 1441 O O . ILE A 1 188 ? -21.156 -22.656 2.512 1 92.5 188 ILE A O 1
ATOM 1445 N N . LYS A 1 189 ? -20.234 -24.062 3.881 1 93 189 LYS A N 1
ATOM 1446 C CA . LYS A 1 189 ? -21.484 -24.766 4.109 1 93 189 LYS A CA 1
ATOM 1447 C C . LYS A 1 189 ? -22.328 -24.062 5.168 1 93 189 LYS A C 1
ATOM 1449 O O . LYS A 1 189 ? -23.516 -23.812 4.953 1 93 189 LYS A O 1
ATOM 1454 N N . ASP A 1 190 ? -21.688 -23.703 6.285 1 94.62 190 ASP A N 1
ATOM 1455 C CA . ASP A 1 190 ? -22.438 -23.156 7.406 1 94.62 190 ASP A CA 1
ATOM 1456 C C . ASP A 1 190 ? -22.5 -21.625 7.328 1 94.62 190 ASP A C 1
ATOM 1458 O O . ASP A 1 190 ? -23.328 -21 7.996 1 94.62 190 ASP A O 1
ATOM 1462 N N . VAL A 1 191 ? -21.641 -21.031 6.613 1 93.44 191 VAL A N 1
ATOM 1463 C CA . VAL A 1 191 ? -21.562 -19.578 6.453 1 93.44 191 VAL A CA 1
ATOM 1464 C C . VAL A 1 191 ? -21.484 -18.922 7.828 1 93.44 191 VAL A C 1
ATOM 1466 O O . VAL A 1 191 ? -22.25 -18 8.125 1 93.44 191 VAL A O 1
ATOM 1469 N N . THR A 1 192 ? -20.672 -19.484 8.664 1 96.5 192 THR A N 1
ATOM 1470 C CA . THR A 1 192 ? -20.422 -18.953 10 1 96.5 192 THR A CA 1
ATOM 1471 C C . THR A 1 192 ? -18.922 -18.781 10.25 1 96.5 192 THR A C 1
ATOM 1473 O O . THR A 1 192 ? -18.109 -19.234 9.453 1 96.5 192 THR A O 1
ATOM 1476 N N . VAL A 1 193 ? -18.688 -18.156 11.32 1 97.75 193 VAL A N 1
ATOM 1477 C CA . VAL A 1 193 ? -17.297 -17.828 11.648 1 97.75 193 VAL A CA 1
ATOM 1478 C C . VAL A 1 193 ? -16.656 -19.016 12.352 1 97.75 193 VAL A C 1
ATOM 1480 O O . VAL A 1 193 ? -17.109 -19.438 13.414 1 97.75 193 VAL A O 1
ATOM 1483 N N . PRO A 1 194 ? -15.578 -19.547 11.789 1 98.38 194 PRO A N 1
ATOM 1484 C CA . PRO A 1 194 ? -14.867 -20.609 12.5 1 98.38 194 PRO A CA 1
ATOM 1485 C C . PRO A 1 194 ? -14.242 -20.125 13.812 1 98.38 194 PRO A C 1
ATOM 1487 O O . PRO A 1 194 ? -13.734 -19 13.883 1 98.38 194 PRO A O 1
ATOM 1490 N N . LYS A 1 195 ? -14.25 -21.031 14.812 1 98.31 195 LYS A N 1
ATOM 1491 C CA . LYS A 1 195 ? -13.719 -20.688 16.125 1 98.31 195 LYS A CA 1
ATOM 1492 C C . LYS A 1 195 ? -12.562 -21.609 16.5 1 98.31 195 LYS A C 1
ATOM 1494 O O . LYS A 1 195 ? -12.555 -22.781 16.141 1 98.31 195 LYS A O 1
ATOM 1499 N N . CYS A 1 196 ? -11.672 -21.062 17.203 1 98.19 196 CYS A N 1
ATOM 1500 C CA . CYS A 1 196 ? -10.5 -21.797 17.672 1 98.19 196 CYS A CA 1
ATOM 1501 C C . CYS A 1 196 ? -10.867 -22.766 18.797 1 98.19 196 CYS A C 1
ATOM 1503 O O . CYS A 1 196 ? -11.516 -22.375 19.766 1 98.19 196 CYS A O 1
ATOM 1505 N N . ASP A 1 197 ? -10.305 -23.922 18.719 1 96.5 197 ASP A N 1
ATOM 1506 C CA . ASP A 1 197 ? -10.586 -24.938 19.719 1 96.5 197 ASP A CA 1
ATOM 1507 C C . ASP A 1 197 ? -9.812 -24.672 21.016 1 96.5 197 ASP A C 1
ATOM 1509 O O . ASP A 1 197 ? -10.203 -25.141 22.078 1 96.5 197 ASP A O 1
ATOM 1513 N N . LYS A 1 198 ? -8.773 -23.938 20.859 1 96.94 198 LYS A N 1
ATOM 1514 C CA . LYS A 1 198 ? -7.887 -23.703 22 1 96.94 198 LYS A CA 1
ATOM 1515 C C . LYS A 1 198 ? -8.336 -22.5 22.812 1 96.94 198 LYS A C 1
ATOM 1517 O O . LYS A 1 198 ? -8.453 -22.578 24.047 1 96.94 198 LYS A O 1
ATOM 1522 N N . CYS A 1 199 ? -8.672 -21.297 22.156 1 97.44 199 CYS A N 1
ATOM 1523 C CA . CYS A 1 199 ? -8.891 -20.078 22.922 1 97.44 199 CYS A CA 1
ATOM 1524 C C . CYS A 1 199 ? -10.258 -19.469 22.609 1 97.44 199 CYS A C 1
ATOM 1526 O O . CYS A 1 199 ? -10.648 -18.469 23.219 1 97.44 199 CYS A O 1
ATOM 1528 N N . GLY A 1 200 ? -10.914 -19.969 21.672 1 97.44 200 GLY A N 1
ATOM 1529 C CA . GLY A 1 200 ? -12.242 -19.469 21.328 1 97.44 200 GLY A CA 1
ATOM 1530 C C . GLY A 1 200 ? -12.211 -18.297 20.375 1 97.44 200 GLY A C 1
ATOM 1531 O O . GLY A 1 200 ? -13.258 -17.766 20 1 97.44 200 GLY A O 1
ATOM 1532 N N . GLY A 1 201 ? -11.07 -17.922 19.906 1 97.75 201 GLY A N 1
ATOM 1533 C CA . GLY A 1 201 ? -10.945 -16.812 18.969 1 97.75 201 GLY A CA 1
ATOM 1534 C C . GLY A 1 201 ? -11.406 -17.156 17.562 1 97.75 201 GLY A C 1
ATOM 1535 O O . GLY A 1 201 ? -11.664 -18.328 17.266 1 97.75 201 GLY A O 1
ATOM 1536 N N . ASN A 1 202 ? -11.5 -16.125 16.75 1 98.44 202 ASN A N 1
ATOM 1537 C CA . ASN A 1 202 ? -11.883 -16.344 15.367 1 98.44 202 ASN A CA 1
ATOM 1538 C C . ASN A 1 202 ? -10.758 -16.984 14.555 1 98.44 202 ASN A C 1
ATOM 1540 O O . ASN A 1 202 ? -9.586 -16.641 14.742 1 98.44 202 ASN A O 1
ATOM 1544 N N . VAL A 1 203 ? -11.141 -17.906 13.711 1 98.5 203 VAL A N 1
ATOM 1545 C CA . VAL A 1 203 ? -10.203 -18.547 12.797 1 98.5 203 VAL A CA 1
ATOM 1546 C C . VAL A 1 203 ? -10.508 -18.109 11.359 1 98.5 203 VAL A C 1
ATOM 1548 O O . VAL A 1 203 ? -11.664 -17.922 11 1 98.5 203 VAL A O 1
ATOM 1551 N N . LYS A 1 204 ? -9.555 -17.891 10.633 1 98 204 LYS A N 1
ATOM 1552 C CA . LYS A 1 204 ? -9.695 -17.578 9.211 1 98 204 LYS A CA 1
ATOM 1553 C C . LYS A 1 204 ? -8.617 -18.281 8.391 1 98 204 LYS A C 1
ATOM 1555 O O . LYS A 1 204 ? -7.602 -18.719 8.938 1 98 204 LYS A O 1
ATOM 1560 N N . PRO A 1 205 ? -8.828 -18.438 7.023 1 97.38 205 PRO A N 1
ATOM 1561 C CA . PRO A 1 205 ? -7.711 -18.844 6.168 1 97.38 205 PRO A CA 1
ATOM 1562 C C . PRO A 1 205 ? -6.496 -17.938 6.301 1 97.38 205 PRO A C 1
ATOM 1564 O O . PRO A 1 205 ? -6.637 -16.766 6.688 1 97.38 205 PRO A O 1
ATOM 1567 N N . ASP A 1 206 ? -5.34 -18.516 6.008 1 97.31 206 ASP A N 1
ATOM 1568 C CA . ASP A 1 206 ? -4.105 -17.766 6.211 1 97.31 206 ASP A CA 1
ATOM 1569 C C . ASP A 1 206 ? -3.885 -16.75 5.082 1 97.31 206 ASP A C 1
ATOM 1571 O O . ASP A 1 206 ? -2.848 -16.781 4.418 1 97.31 206 ASP A O 1
ATOM 1575 N N . ILE A 1 207 ? -4.828 -15.945 4.934 1 96.25 207 ILE A N 1
ATOM 1576 C CA . ILE A 1 207 ? -4.77 -14.727 4.137 1 96.25 207 ILE A CA 1
ATOM 1577 C C . ILE A 1 207 ? -4.344 -13.555 5.016 1 96.25 207 ILE A C 1
ATOM 1579 O O . ILE A 1 207 ? -4.785 -13.438 6.16 1 96.25 207 ILE A O 1
ATOM 1583 N N . VAL A 1 208 ? -3.525 -12.766 4.457 1 96.56 208 VAL A N 1
ATOM 1584 C CA . VAL A 1 208 ? -3.01 -11.656 5.25 1 96.56 208 VAL A CA 1
ATOM 1585 C C . VAL A 1 208 ? -4.012 -10.5 5.242 1 96.56 208 VAL A C 1
ATOM 1587 O O . VAL A 1 208 ? -4.391 -10.008 4.18 1 96.56 208 VAL A O 1
ATOM 1590 N N . PHE A 1 209 ? -4.426 -10.094 6.426 1 96.12 209 PHE A N 1
ATOM 1591 C CA . PHE A 1 209 ? -5.309 -8.945 6.605 1 96.12 209 PHE A CA 1
ATOM 1592 C C . PHE A 1 209 ? -4.5 -7.688 6.895 1 96.12 209 PHE A C 1
ATOM 1594 O O . PHE A 1 209 ? -3.336 -7.77 7.297 1 96.12 209 PHE A O 1
ATOM 1601 N N . PHE A 1 210 ? -5.121 -6.574 6.578 1 92.88 210 PHE A N 1
ATOM 1602 C CA . PHE A 1 210 ? -4.551 -5.355 7.137 1 92.88 210 PHE A CA 1
ATOM 1603 C C . PHE A 1 210 ? -4.422 -5.457 8.648 1 92.88 210 PHE A C 1
ATOM 1605 O O . PHE A 1 210 ? -5.352 -5.898 9.328 1 92.88 210 PHE A O 1
ATOM 1612 N N . GLY A 1 211 ? -3.219 -5.094 9.094 1 92.56 211 GLY A N 1
ATOM 1613 C CA . GLY A 1 211 ? -2.938 -5.238 10.516 1 92.56 211 GLY A CA 1
ATOM 1614 C C . GLY A 1 211 ? -2.211 -6.523 10.859 1 92.56 211 GLY A C 1
ATOM 1615 O O . GLY A 1 211 ? -2.002 -6.832 12.031 1 92.56 211 GLY A O 1
ATOM 1616 N N . GLU A 1 212 ? -1.919 -7.234 9.859 1 94.31 212 GLU A N 1
ATOM 1617 C CA . GLU A 1 212 ? -1.133 -8.453 10.023 1 94.31 212 GLU A CA 1
ATOM 1618 C C . GLU A 1 212 ? 0.17 -8.383 9.234 1 94.31 212 GLU A C 1
ATOM 1620 O O . GLU A 1 212 ? 0.231 -7.738 8.188 1 94.31 212 GLU A O 1
ATOM 1625 N N . SER A 1 213 ? 1.151 -9.125 9.773 1 92.44 213 SER A N 1
ATOM 1626 C CA . SER A 1 213 ? 2.434 -9.188 9.078 1 92.44 213 SER A CA 1
ATOM 1627 C C . SER A 1 213 ? 2.375 -10.148 7.891 1 92.44 213 SER A C 1
ATOM 1629 O O . SER A 1 213 ? 1.612 -11.117 7.91 1 92.44 213 SER A O 1
ATOM 1631 N N . LEU A 1 214 ? 3.166 -9.82 6.938 1 94.88 214 LEU A N 1
ATOM 1632 C CA . LEU A 1 214 ? 3.309 -10.758 5.828 1 94.88 214 LEU A CA 1
ATOM 1633 C C . LEU A 1 214 ? 3.947 -12.055 6.297 1 94.88 214 LEU A C 1
ATOM 1635 O O . LEU A 1 214 ? 4.562 -12.102 7.363 1 94.88 214 LEU A O 1
ATOM 1639 N N . PRO A 1 215 ? 3.789 -13.109 5.5 1 94.56 215 PRO A N 1
ATOM 1640 C CA . PRO A 1 215 ? 4.41 -14.391 5.855 1 94.56 215 PRO A CA 1
ATOM 1641 C C . PRO A 1 215 ? 5.93 -14.297 5.949 1 94.56 215 PRO A C 1
ATOM 1643 O O . PRO A 1 215 ? 6.559 -13.555 5.191 1 94.56 215 PRO A O 1
ATOM 1646 N N . ASP A 1 216 ? 6.504 -15.141 6.801 1 91.69 216 ASP A N 1
ATOM 1647 C CA . ASP A 1 216 ? 7.949 -15.164 6.992 1 91.69 216 ASP A CA 1
ATOM 1648 C C . ASP A 1 216 ? 8.672 -15.445 5.68 1 91.69 216 ASP A C 1
ATOM 1650 O O . ASP A 1 216 ? 9.734 -14.875 5.418 1 91.69 216 ASP A O 1
ATOM 1654 N N . ARG A 1 217 ? 8.094 -16.266 4.934 1 94.94 217 ARG A N 1
ATOM 1655 C CA . ARG A 1 217 ? 8.711 -16.656 3.668 1 94.94 217 ARG A CA 1
ATOM 1656 C C . ARG A 1 217 ? 8.945 -15.43 2.783 1 94.94 217 ARG A C 1
ATOM 1658 O O . ARG A 1 217 ? 9.945 -15.359 2.066 1 94.94 217 ARG A O 1
ATOM 1665 N N . PHE A 1 218 ? 8.023 -14.516 2.793 1 95.88 218 PHE A N 1
ATOM 1666 C CA . PHE A 1 218 ? 8.164 -13.297 2.012 1 95.88 218 PHE A CA 1
ATOM 1667 C C . PHE A 1 218 ? 9.461 -12.57 2.375 1 95.88 218 PHE A C 1
ATOM 1669 O O . PHE A 1 218 ? 10.266 -12.25 1.499 1 95.88 218 PHE A O 1
ATOM 1676 N N . HIS A 1 219 ? 9.703 -12.383 3.619 1 91 219 HIS A N 1
ATOM 1677 C CA . HIS A 1 219 ? 10.859 -11.648 4.109 1 91 219 HIS A CA 1
ATOM 1678 C C . HIS A 1 219 ? 12.156 -12.414 3.848 1 91 219 HIS A C 1
ATOM 1680 O O . HIS A 1 219 ? 13.156 -11.828 3.428 1 91 219 HIS A O 1
ATOM 1686 N N . GLN A 1 220 ? 12.094 -13.656 4.086 1 92.06 220 GLN A N 1
ATOM 1687 C CA . GLN A 1 220 ? 13.281 -14.492 3.939 1 92.06 220 GLN A CA 1
ATOM 1688 C C . GLN A 1 220 ? 13.75 -14.539 2.488 1 92.06 220 GLN A C 1
ATOM 1690 O O . GLN A 1 220 ? 14.938 -14.352 2.205 1 92.06 220 GLN A O 1
ATOM 1695 N N . MET A 1 221 ? 12.852 -14.711 1.593 1 96.19 221 MET A N 1
ATOM 1696 C CA . MET A 1 221 ? 13.211 -14.875 0.188 1 96.19 221 MET A CA 1
ATOM 1697 C C . MET A 1 221 ? 13.562 -13.531 -0.441 1 96.19 221 MET A C 1
ATOM 1699 O O . MET A 1 221 ? 14.477 -13.445 -1.268 1 96.19 221 MET A O 1
ATOM 1703 N N . LEU A 1 222 ? 12.844 -12.531 -0.049 1 94.69 222 LEU A N 1
ATOM 1704 C CA . LEU A 1 222 ? 13.023 -11.219 -0.668 1 94.69 222 LEU A CA 1
ATOM 1705 C C . LEU A 1 222 ? 14.445 -10.711 -0.447 1 94.69 222 LEU A C 1
ATOM 1707 O O . LEU A 1 222 ? 15.039 -10.102 -1.34 1 94.69 222 LEU A O 1
ATOM 1711 N N . ARG A 1 223 ? 14.984 -10.992 0.662 1 88.56 223 ARG A N 1
ATOM 1712 C CA . ARG A 1 223 ? 16.328 -10.547 1.036 1 88.56 223 ARG A CA 1
ATOM 1713 C C . ARG A 1 223 ? 17.344 -10.961 -0.015 1 88.56 223 ARG A C 1
ATOM 1715 O O . ARG A 1 223 ? 18.203 -10.156 -0.409 1 88.56 223 ARG A O 1
ATOM 1722 N N . THR A 1 224 ? 17.25 -12.102 -0.442 1 94.06 224 THR A N 1
ATOM 1723 C CA . THR A 1 224 ? 18.219 -12.641 -1.386 1 94.06 224 THR A CA 1
ATOM 1724 C C . THR A 1 224 ? 17.797 -12.352 -2.822 1 94.06 224 THR A C 1
ATOM 1726 O O . THR A 1 224 ? 18.641 -12.016 -3.666 1 94.06 224 THR A O 1
ATOM 1729 N N . ASP A 1 225 ? 16.531 -12.391 -3.062 1 96.94 225 ASP A N 1
ATOM 1730 C CA . ASP A 1 225 ? 16.031 -12.352 -4.434 1 96.94 225 ASP A CA 1
ATOM 1731 C C . ASP A 1 225 ? 16.219 -10.961 -5.043 1 96.94 225 ASP A C 1
ATOM 1733 O O . ASP A 1 225 ? 16.453 -10.828 -6.242 1 96.94 225 ASP A O 1
ATOM 1737 N N . VAL A 1 226 ? 16.125 -9.922 -4.207 1 94.25 226 VAL A N 1
ATOM 1738 C CA . VAL A 1 226 ? 16.25 -8.562 -4.723 1 94.25 226 VAL A CA 1
ATOM 1739 C C . VAL A 1 226 ? 17.672 -8.336 -5.242 1 94.25 226 VAL A C 1
ATOM 1741 O O . VAL A 1 226 ? 17.875 -7.523 -6.148 1 94.25 226 VAL A O 1
ATOM 1744 N N . GLU A 1 227 ? 18.609 -9.055 -4.715 1 92.19 227 GLU A N 1
ATOM 1745 C CA . GLU A 1 227 ? 20 -8.938 -5.141 1 92.19 227 GLU A CA 1
ATOM 1746 C C . GLU A 1 227 ? 20.297 -9.867 -6.312 1 92.19 227 GLU A C 1
ATOM 1748 O O . GLU A 1 227 ? 21.094 -9.531 -7.191 1 92.19 227 GLU A O 1
ATOM 1753 N N . GLU A 1 228 ? 19.656 -10.93 -6.352 1 95.81 228 GLU A N 1
ATOM 1754 C CA . GLU A 1 228 ? 20.016 -12 -7.273 1 95.81 228 GLU A CA 1
ATOM 1755 C C . GLU A 1 228 ? 19.312 -11.836 -8.617 1 95.81 228 GLU A C 1
ATOM 1757 O O . GLU A 1 228 ? 19.828 -12.258 -9.648 1 95.81 228 GLU A O 1
ATOM 1762 N N . ALA A 1 229 ? 18.188 -11.227 -8.641 1 96.94 229 ALA A N 1
ATOM 1763 C CA . ALA A 1 229 ? 17.391 -11.133 -9.867 1 96.94 229 ALA A CA 1
ATOM 1764 C C . ALA A 1 229 ? 18.125 -10.336 -10.938 1 96.94 229 ALA A C 1
ATOM 1766 O O . ALA A 1 229 ? 18.75 -9.312 -10.641 1 96.94 229 ALA A O 1
ATOM 1767 N N . ASP A 1 230 ? 18.047 -10.828 -12.125 1 96.25 230 ASP A N 1
ATOM 1768 C CA . ASP A 1 230 ? 18.641 -10.078 -13.227 1 96.25 230 ASP A CA 1
ATOM 1769 C C . ASP A 1 230 ? 17.578 -9.359 -14.039 1 96.25 230 ASP A C 1
ATOM 1771 O O . ASP A 1 230 ? 17.891 -8.453 -14.828 1 96.25 230 ASP A O 1
ATOM 1775 N N . LEU A 1 231 ? 16.359 -9.766 -13.875 1 97.44 231 LEU A N 1
ATOM 1776 C CA . LEU A 1 231 ? 15.211 -9.141 -14.523 1 97.44 231 LEU A CA 1
ATOM 1777 C C . LEU A 1 231 ? 13.977 -9.219 -13.641 1 97.44 231 LEU A C 1
ATOM 1779 O O . LEU A 1 231 ? 13.703 -10.258 -13.031 1 97.44 231 LEU A O 1
ATOM 1783 N N . LEU A 1 232 ? 13.242 -8.094 -13.539 1 98.31 232 LEU A N 1
ATOM 1784 C CA . LEU A 1 232 ? 11.961 -8.086 -12.836 1 98.31 232 LEU A CA 1
ATOM 1785 C C . LEU A 1 232 ? 10.812 -7.895 -13.812 1 98.31 232 LEU A C 1
ATOM 1787 O O . LEU A 1 232 ? 10.805 -6.941 -14.594 1 98.31 232 LEU A O 1
ATOM 1791 N N . LEU A 1 233 ? 9.906 -8.859 -13.828 1 98.44 233 LEU A N 1
ATOM 1792 C CA . LEU A 1 233 ? 8.633 -8.695 -14.531 1 98.44 233 LEU A CA 1
ATOM 1793 C C . LEU A 1 233 ? 7.52 -8.32 -13.555 1 98.44 233 LEU A C 1
ATOM 1795 O O . LEU A 1 233 ? 7.258 -9.047 -12.594 1 98.44 233 LEU A O 1
ATOM 1799 N N . VAL A 1 234 ? 6.918 -7.199 -13.758 1 98.56 234 VAL A N 1
ATOM 1800 C CA . VAL A 1 234 ? 5.738 -6.777 -13.008 1 98.56 234 VAL A CA 1
ATOM 1801 C C . VAL A 1 234 ? 4.488 -6.949 -13.875 1 98.56 234 VAL A C 1
ATOM 1803 O O . VAL A 1 234 ? 4.375 -6.34 -14.938 1 98.56 234 VAL A O 1
ATOM 1806 N N . MET A 1 235 ? 3.527 -7.777 -13.359 1 98.12 235 MET A N 1
ATOM 1807 C CA . MET A 1 235 ? 2.461 -8.18 -14.273 1 98.12 235 MET A CA 1
ATOM 1808 C C . MET A 1 235 ? 1.094 -8.008 -13.617 1 98.12 235 MET A C 1
ATOM 1810 O O . MET A 1 235 ? 0.802 -8.648 -12.602 1 98.12 235 MET A O 1
ATOM 1814 N N . GLY A 1 236 ? 0.25 -7.184 -14.242 1 95.75 236 GLY A N 1
ATOM 1815 C CA . GLY A 1 236 ? -1.158 -7.098 -13.891 1 95.75 236 GLY A CA 1
ATOM 1816 C C . GLY A 1 236 ? -1.389 -6.66 -12.461 1 95.75 236 GLY A C 1
ATOM 1817 O O . GLY A 1 236 ? -2.104 -7.328 -11.711 1 95.75 236 GLY A O 1
ATOM 1818 N N . THR A 1 237 ? -0.928 -5.52 -12.078 1 94.12 237 THR A N 1
ATOM 1819 C CA . THR A 1 237 ? -1.038 -5.09 -10.688 1 94.12 237 THR A CA 1
ATOM 1820 C C . THR A 1 237 ? -1.205 -3.576 -10.602 1 94.12 237 THR A C 1
ATOM 1822 O O . THR A 1 237 ? -0.692 -2.84 -11.445 1 94.12 237 THR A O 1
ATOM 1825 N N . SER A 1 238 ? -1.906 -3.188 -9.562 1 88.06 238 SER A N 1
ATOM 1826 C CA . SER A 1 238 ? -2.018 -1.761 -9.273 1 88.06 238 SER A CA 1
ATOM 1827 C C . SER A 1 238 ? -0.922 -1.306 -8.312 1 88.06 238 SER A C 1
ATOM 1829 O O . SER A 1 238 ? -0.754 -0.107 -8.078 1 88.06 238 SER A O 1
ATOM 1831 N N . LEU A 1 239 ? -0.115 -2.178 -7.766 1 91.5 239 LEU A N 1
ATOM 1832 C CA . LEU A 1 239 ? 0.973 -1.909 -6.832 1 91.5 239 LEU A CA 1
ATOM 1833 C C . LEU A 1 239 ? 0.514 -0.979 -5.711 1 91.5 239 LEU A C 1
ATOM 1835 O O . LEU A 1 239 ? 1.164 0.031 -5.434 1 91.5 239 LEU A O 1
ATOM 1839 N N . GLN A 1 240 ? -0.532 -1.426 -5.008 1 86.75 240 GLN A N 1
ATOM 1840 C CA . GLN A 1 240 ? -1.129 -0.501 -4.051 1 86.75 240 GLN A CA 1
ATOM 1841 C C . GLN A 1 240 ? -0.859 -0.945 -2.615 1 86.75 240 GLN A C 1
ATOM 1843 O O . GLN A 1 240 ? -1.061 -0.176 -1.673 1 86.75 240 GLN A O 1
ATOM 1848 N N . VAL A 1 241 ? -0.381 -2.143 -2.455 1 90.31 241 VAL A N 1
ATOM 1849 C CA . VAL A 1 241 ? -0.299 -2.65 -1.089 1 90.31 241 VAL A CA 1
ATOM 1850 C C . VAL A 1 241 ? 1.161 -2.896 -0.717 1 90.31 241 VAL A C 1
ATOM 1852 O O . VAL A 1 241 ? 1.771 -3.865 -1.179 1 90.31 241 VAL A O 1
ATOM 1855 N N . ALA A 1 242 ? 1.657 -2.041 0.137 1 92.25 242 ALA A N 1
ATOM 1856 C CA . ALA A 1 242 ? 3.008 -2.199 0.667 1 92.25 242 ALA A CA 1
ATOM 1857 C C . ALA A 1 242 ? 3.057 -3.291 1.732 1 92.25 242 ALA A C 1
ATOM 1859 O O . ALA A 1 242 ? 2.051 -3.566 2.393 1 92.25 242 ALA A O 1
ATOM 1860 N N . PRO A 1 243 ? 4.211 -3.949 1.864 1 92.12 243 PRO A N 1
ATOM 1861 C CA . PRO A 1 243 ? 5.488 -3.611 1.231 1 92.12 243 PRO A CA 1
ATOM 1862 C C . PRO A 1 243 ? 5.68 -4.301 -0.118 1 92.12 243 PRO A C 1
ATOM 1864 O O . PRO A 1 243 ? 6.676 -4.062 -0.802 1 92.12 243 PRO A O 1
ATOM 1867 N N . VAL A 1 244 ? 4.754 -5.133 -0.5 1 95.5 244 VAL A N 1
ATOM 1868 C CA . VAL A 1 244 ? 4.914 -5.871 -1.75 1 95.5 244 VAL A CA 1
ATOM 1869 C C . VAL A 1 244 ? 4.977 -4.895 -2.922 1 95.5 244 VAL A C 1
ATOM 1871 O O . VAL A 1 244 ? 5.773 -5.07 -3.846 1 95.5 244 VAL A O 1
ATOM 1874 N N . SER A 1 245 ? 4.219 -3.875 -2.85 1 93.56 245 SER A N 1
ATOM 1875 C CA . SER A 1 245 ? 4.152 -2.871 -3.906 1 93.56 245 SER A CA 1
ATOM 1876 C C . SER A 1 245 ? 5.484 -2.148 -4.062 1 93.56 245 SER A C 1
ATOM 1878 O O . SER A 1 245 ? 5.703 -1.439 -5.051 1 93.56 245 SER A O 1
ATOM 1880 N N . MET A 1 246 ? 6.363 -2.301 -3.17 1 92.12 246 MET A N 1
ATOM 1881 C CA . MET A 1 246 ? 7.625 -1.569 -3.176 1 92.12 246 MET A CA 1
ATOM 1882 C C . MET A 1 246 ? 8.727 -2.396 -3.826 1 92.12 246 MET A C 1
ATOM 1884 O O . MET A 1 246 ? 9.836 -1.897 -4.055 1 92.12 246 MET A O 1
ATOM 1888 N N . ILE A 1 247 ? 8.5 -3.557 -4.199 1 95.69 247 ILE A N 1
ATOM 1889 C CA . ILE A 1 247 ? 9.492 -4.484 -4.723 1 95.69 247 ILE A CA 1
ATOM 1890 C C . ILE A 1 247 ? 10.188 -3.867 -5.938 1 95.69 247 ILE A C 1
ATOM 1892 O O . ILE A 1 247 ? 11.414 -3.939 -6.062 1 95.69 247 ILE A O 1
ATOM 1896 N N . PRO A 1 248 ? 9.5 -3.238 -6.875 1 95.25 248 PRO A N 1
ATOM 1897 C CA . PRO A 1 248 ? 10.188 -2.652 -8.031 1 95.25 248 PRO A CA 1
ATOM 1898 C C . PRO A 1 248 ? 11.266 -1.652 -7.621 1 95.25 248 PRO A C 1
ATOM 1900 O O . PRO A 1 248 ? 12.234 -1.446 -8.367 1 95.25 248 PRO A O 1
ATOM 1903 N N . ASP A 1 249 ? 11.109 -1.088 -6.465 1 89.31 249 ASP A N 1
ATOM 1904 C CA . ASP A 1 249 ? 12.094 -0.109 -6 1 89.31 249 ASP A CA 1
ATOM 1905 C C . ASP A 1 249 ? 13.195 -0.782 -5.191 1 89.31 249 ASP A C 1
ATOM 1907 O O . ASP A 1 249 ? 14.219 -0.158 -4.887 1 89.31 249 ASP A O 1
ATOM 1911 N N . MET A 1 250 ? 13.008 -1.999 -4.855 1 89.69 250 MET A N 1
ATOM 1912 C CA . MET A 1 250 ? 13.961 -2.709 -4.004 1 89.69 250 MET A CA 1
ATOM 1913 C C . MET A 1 250 ? 14.969 -3.484 -4.844 1 89.69 250 MET A C 1
ATOM 1915 O O . MET A 1 250 ? 16.109 -3.705 -4.41 1 89.69 250 MET A O 1
ATOM 1919 N N . VAL A 1 251 ? 14.531 -3.916 -5.973 1 93.69 251 VAL A N 1
ATOM 1920 C CA . VAL A 1 251 ? 15.375 -4.789 -6.789 1 93.69 251 VAL A CA 1
ATOM 1921 C C . VAL A 1 251 ? 16.609 -4.02 -7.27 1 93.69 251 VAL A C 1
ATOM 1923 O O . VAL A 1 251 ? 16.547 -2.803 -7.465 1 93.69 251 VAL A O 1
ATOM 1926 N N . ARG A 1 252 ? 17.656 -4.793 -7.508 1 90.06 252 ARG A N 1
ATOM 1927 C CA . ARG A 1 252 ? 18.922 -4.18 -7.918 1 90.06 252 ARG A CA 1
ATOM 1928 C C . ARG A 1 252 ? 19.203 -4.434 -9.398 1 90.06 252 ARG A C 1
ATOM 1930 O O . ARG A 1 252 ? 20.141 -3.873 -9.961 1 90.06 252 ARG A O 1
ATOM 1937 N N . CYS A 1 253 ? 18.406 -5.23 -9.938 1 93.19 253 CYS A N 1
ATOM 1938 C CA . CYS A 1 253 ? 18.609 -5.523 -11.352 1 93.19 253 CYS A CA 1
ATOM 1939 C C . CYS A 1 253 ? 18.391 -4.281 -12.203 1 93.19 253 CYS A C 1
ATOM 1941 O O . CYS A 1 253 ? 17.641 -3.387 -11.828 1 93.19 253 CYS A O 1
ATOM 1943 N N . GLU A 1 254 ? 19.062 -4.289 -13.266 1 91.12 254 GLU A N 1
ATOM 1944 C CA . GLU A 1 254 ? 19.062 -3.125 -14.141 1 91.12 254 GLU A CA 1
ATOM 1945 C C . GLU A 1 254 ? 17.75 -3.025 -14.914 1 91.12 254 GLU A C 1
ATOM 1947 O O . GLU A 1 254 ? 17.281 -1.925 -15.227 1 91.12 254 GLU A O 1
ATOM 1952 N N . HIS A 1 255 ? 17.141 -4.172 -15.227 1 94.88 255 HIS A N 1
ATOM 1953 C CA . HIS A 1 255 ? 16.016 -4.176 -16.156 1 94.88 255 HIS A CA 1
ATOM 1954 C C . HIS A 1 255 ? 14.727 -4.59 -15.453 1 94.88 255 HIS A C 1
ATOM 1956 O O . HIS A 1 255 ? 14.727 -5.527 -14.656 1 94.88 255 HIS A O 1
ATOM 1962 N N . ARG A 1 256 ? 13.742 -3.836 -15.703 1 97.19 256 ARG A N 1
ATOM 1963 C CA . ARG A 1 256 ? 12.383 -4.133 -15.258 1 97.19 256 ARG A CA 1
ATOM 1964 C C . ARG A 1 256 ? 11.391 -3.99 -16.406 1 97.19 256 ARG A C 1
ATOM 1966 O O . ARG A 1 256 ? 11.555 -3.131 -17.266 1 97.19 256 ARG A O 1
ATOM 1973 N N . VAL A 1 257 ? 10.414 -4.871 -16.406 1 97.75 257 VAL A N 1
ATOM 1974 C CA . VAL A 1 257 ? 9.383 -4.809 -17.438 1 97.75 257 VAL A CA 1
ATOM 1975 C C . VAL A 1 257 ? 8.008 -4.789 -16.781 1 97.75 257 VAL A C 1
ATOM 1977 O O . VAL A 1 257 ? 7.703 -5.625 -15.922 1 97.75 257 VAL A O 1
ATOM 1980 N N . LEU A 1 258 ? 7.207 -3.832 -17.141 1 97.44 258 LEU A N 1
ATOM 1981 C CA . LEU A 1 258 ? 5.844 -3.707 -16.641 1 97.44 258 LEU A CA 1
ATOM 1982 C C . LEU A 1 258 ? 4.832 -4.145 -17.688 1 97.44 258 LEU A C 1
ATOM 1984 O O . LEU A 1 258 ? 4.711 -3.514 -18.75 1 97.44 258 LEU A O 1
ATOM 1988 N N . PHE A 1 259 ? 4.152 -5.297 -17.438 1 97.06 259 PHE A N 1
ATOM 1989 C CA . PHE A 1 259 ? 2.969 -5.727 -18.172 1 97.06 259 PHE A CA 1
ATOM 1990 C C . PHE A 1 259 ? 1.696 -5.246 -17.484 1 97.06 259 PHE A C 1
ATOM 1992 O O . PHE A 1 259 ? 1.227 -5.871 -16.531 1 97.06 259 PHE A O 1
ATOM 1999 N N . ASN A 1 260 ? 1.151 -4.145 -17.953 1 94.88 260 ASN A N 1
ATOM 2000 C CA . ASN A 1 260 ? -0.004 -3.541 -17.297 1 94.88 260 ASN A CA 1
ATOM 2001 C C . ASN A 1 260 ? -0.779 -2.635 -18.25 1 94.88 260 ASN A C 1
ATOM 2003 O O . ASN A 1 260 ? -0.237 -2.18 -19.25 1 94.88 260 ASN A O 1
ATOM 2007 N N . ARG A 1 261 ? -2.018 -2.396 -17.922 1 90.88 261 ARG A N 1
ATOM 2008 C CA . ARG A 1 261 ? -2.783 -1.435 -18.703 1 90.88 261 ARG A CA 1
ATOM 2009 C C . ARG A 1 261 ? -2.311 -0.009 -18.438 1 90.88 261 ARG A C 1
ATOM 2011 O O . ARG A 1 261 ? -2.191 0.795 -19.359 1 90.88 261 ARG A O 1
ATOM 2018 N N . GLU A 1 262 ? -2.027 0.264 -17.172 1 86.56 262 GLU A N 1
ATOM 2019 C CA . GLU A 1 262 ? -1.585 1.588 -16.75 1 86.56 262 GLU A CA 1
ATOM 2020 C C . GLU A 1 262 ? -0.159 1.544 -16.203 1 86.56 262 GLU A C 1
ATOM 2022 O O . GLU A 1 262 ? 0.277 0.521 -15.672 1 86.56 262 GLU A O 1
ATOM 2027 N N . PRO A 1 263 ? 0.61 2.656 -16.359 1 90.19 263 PRO A N 1
ATOM 2028 C CA . PRO A 1 263 ? 1.959 2.729 -15.797 1 90.19 263 PRO A CA 1
ATOM 2029 C C . PRO A 1 263 ? 1.953 2.969 -14.289 1 90.19 263 PRO A C 1
ATOM 2031 O O . PRO A 1 263 ? 2.1 4.109 -13.844 1 90.19 263 PRO A O 1
ATOM 2034 N N . VAL A 1 264 ? 1.971 2.035 -13.523 1 89.81 264 VAL A N 1
ATOM 2035 C CA . VAL A 1 264 ? 1.739 2.115 -12.086 1 89.81 264 VAL A CA 1
ATOM 2036 C C . VAL A 1 264 ? 3.072 2.258 -11.359 1 89.81 264 VAL A C 1
ATOM 2038 O O . VAL A 1 264 ? 3.111 2.289 -10.125 1 89.81 264 VAL A O 1
ATOM 2041 N N . MET A 1 265 ? 4.168 2.297 -12.039 1 90.31 265 MET A N 1
ATOM 2042 C CA . MET A 1 265 ? 5.488 2.506 -11.453 1 90.31 265 MET A CA 1
ATOM 2043 C C . MET A 1 265 ? 6.32 3.451 -12.312 1 90.31 265 MET A C 1
ATOM 2045 O O . MET A 1 265 ? 6 3.676 -13.477 1 90.31 265 MET A O 1
ATOM 2049 N N . LYS A 1 266 ? 7.344 3.973 -11.695 1 86.12 266 LYS A N 1
ATOM 2050 C CA . LYS A 1 266 ? 8.266 4.805 -12.461 1 86.12 266 LYS A CA 1
ATOM 2051 C C . LYS A 1 266 ? 9.023 3.977 -13.5 1 86.12 266 LYS A C 1
ATOM 2053 O O . LYS A 1 266 ? 9.547 2.908 -13.18 1 86.12 266 LYS A O 1
ATOM 2058 N N . ILE A 1 267 ? 8.977 4.492 -14.703 1 91 267 ILE A N 1
ATOM 2059 C CA . ILE A 1 267 ? 9.672 3.826 -15.797 1 91 267 ILE A CA 1
ATOM 2060 C C . ILE A 1 267 ? 10.969 4.57 -16.125 1 91 267 ILE A C 1
ATOM 2062 O O . ILE A 1 267 ? 10.938 5.699 -16.609 1 91 267 ILE A O 1
ATOM 2066 N N . ARG A 1 268 ? 12.109 3.9 -15.844 1 90.56 268 ARG A N 1
ATOM 2067 C CA . ARG A 1 268 ? 13.414 4.492 -16.125 1 90.56 268 ARG A CA 1
ATOM 2068 C C . ARG A 1 268 ? 13.766 4.348 -17.609 1 90.56 268 ARG A C 1
ATOM 2070 O O . ARG A 1 268 ? 13.812 3.232 -18.141 1 90.56 268 ARG A O 1
ATOM 2077 N N . THR A 1 269 ? 14.016 5.445 -18.172 1 88.88 269 THR A N 1
ATOM 2078 C CA . THR A 1 269 ? 14.32 5.461 -19.594 1 88.88 269 THR A CA 1
ATOM 2079 C C . THR A 1 269 ? 15.562 4.633 -19.891 1 88.88 269 THR A C 1
ATOM 2081 O O . THR A 1 269 ? 16.578 4.766 -19.219 1 88.88 269 THR A O 1
ATOM 2084 N N . GLY A 1 270 ? 15.438 3.764 -20.859 1 88 270 GLY A N 1
ATOM 2085 C CA . GLY A 1 270 ? 16.562 2.967 -21.312 1 88 270 GLY A CA 1
ATOM 2086 C C . GLY A 1 270 ? 16.812 1.733 -20.469 1 88 270 GLY A C 1
ATOM 2087 O O . GLY A 1 270 ? 17.594 0.866 -20.828 1 88 270 GLY A O 1
ATOM 2088 N N . LYS A 1 271 ? 16.156 1.646 -19.359 1 92.56 271 LYS A N 1
ATOM 2089 C CA . LYS A 1 271 ? 16.391 0.523 -18.453 1 92.56 271 LYS A CA 1
ATOM 2090 C C . LYS A 1 271 ? 15.117 -0.302 -18.266 1 92.56 271 LYS A C 1
ATOM 2092 O O . LYS A 1 271 ? 15.18 -1.53 -18.188 1 92.56 271 LYS A O 1
ATOM 2097 N N . ASP A 1 272 ? 14.031 0.407 -18.219 1 95.38 272 ASP A N 1
ATOM 2098 C CA . ASP A 1 272 ? 12.75 -0.249 -17.984 1 95.38 272 ASP A CA 1
ATOM 2099 C C . ASP A 1 272 ? 11.906 -0.264 -19.266 1 95.38 272 ASP A C 1
ATOM 2101 O O . ASP A 1 272 ? 12.086 0.582 -20.141 1 95.38 272 ASP A O 1
ATOM 2105 N N . LEU A 1 273 ? 11.078 -1.269 -19.375 1 95.69 273 LEU A N 1
ATOM 2106 C CA . LEU A 1 273 ? 10.102 -1.356 -20.453 1 95.69 273 LEU A CA 1
ATOM 2107 C C . LEU A 1 273 ? 8.672 -1.328 -19.891 1 95.69 273 LEU A C 1
ATOM 2109 O O . LEU A 1 273 ? 8.406 -1.882 -18.828 1 95.69 273 LEU A O 1
ATOM 2113 N N . PHE A 1 274 ? 7.875 -0.641 -20.625 1 95.38 274 PHE A N 1
ATOM 2114 C CA . PHE A 1 274 ? 6.445 -0.64 -20.344 1 95.38 274 PHE A CA 1
ATOM 2115 C C . PHE A 1 274 ? 5.66 -1.211 -21.516 1 95.38 274 PHE A C 1
ATOM 2117 O O . PHE A 1 274 ? 5.652 -0.631 -22.609 1 95.38 274 PHE A O 1
ATOM 2124 N N . LEU A 1 275 ? 5.02 -2.361 -21.297 1 95.69 275 LEU A N 1
ATOM 2125 C CA . LEU A 1 275 ? 4.188 -3.031 -22.297 1 95.69 275 LEU A CA 1
ATOM 2126 C C . LEU A 1 275 ? 2.711 -2.896 -21.953 1 95.69 275 LEU A C 1
ATOM 2128 O O . LEU A 1 275 ? 2.162 -3.725 -21.219 1 95.69 275 LEU A O 1
ATOM 2132 N N . PRO A 1 276 ? 2.018 -1.914 -22.516 1 94.38 276 PRO A N 1
ATOM 2133 C CA . PRO A 1 276 ? 0.628 -1.645 -22.141 1 94.38 276 PRO A CA 1
ATOM 2134 C C . PRO A 1 276 ? -0.354 -2.639 -22.766 1 94.38 276 PRO A C 1
ATOM 2136 O O . PRO A 1 276 ? -0.169 -3.068 -23.906 1 94.38 276 PRO A O 1
ATOM 2139 N N . GLY A 1 277 ? -1.358 -3.018 -22 1 92.94 277 GLY A N 1
ATOM 2140 C CA . GLY A 1 277 ? -2.398 -3.9 -22.516 1 92.94 277 GLY A CA 1
ATOM 2141 C C . GLY A 1 277 ? -2.746 -5.02 -21.547 1 92.94 277 GLY A C 1
ATOM 2142 O O . GLY A 1 277 ? -2.367 -4.984 -20.375 1 92.94 277 GLY A O 1
ATOM 2143 N N . ASN A 1 278 ? -3.467 -5.977 -22.141 1 93.56 278 ASN A N 1
ATOM 2144 C CA . ASN A 1 278 ? -3.812 -7.164 -21.375 1 93.56 278 ASN A CA 1
ATOM 2145 C C . ASN A 1 278 ? -2.625 -8.117 -21.25 1 93.56 278 ASN A C 1
ATOM 2147 O O . ASN A 1 278 ? -1.917 -8.359 -22.234 1 93.56 278 ASN A O 1
ATOM 2151 N N . CYS A 1 279 ? -2.469 -8.625 -20.031 1 95.38 279 CYS A N 1
ATOM 2152 C CA . CYS A 1 279 ? -1.32 -9.492 -19.781 1 95.38 279 CYS A CA 1
ATOM 2153 C C . CYS A 1 279 ? -1.314 -10.688 -20.719 1 95.38 279 CYS A C 1
ATOM 2155 O O . CYS A 1 279 ? -0.281 -11.016 -21.312 1 95.38 279 CYS A O 1
ATOM 2157 N N . ASP A 1 280 ? -2.459 -11.305 -20.922 1 96.06 280 ASP A N 1
ATOM 2158 C CA . ASP A 1 280 ? -2.525 -12.484 -21.781 1 96.06 280 ASP A CA 1
ATOM 2159 C C . ASP A 1 280 ? -2.107 -12.148 -23.203 1 96.06 280 ASP A C 1
ATOM 2161 O O . ASP A 1 280 ? -1.391 -12.922 -23.844 1 96.06 280 ASP A O 1
ATOM 2165 N N . ASP A 1 281 ? -2.543 -11.039 -23.688 1 95.44 281 ASP A N 1
ATOM 2166 C CA . ASP A 1 281 ? -2.203 -10.625 -25.047 1 95.44 281 ASP A CA 1
ATOM 2167 C C . ASP A 1 281 ? -0.706 -10.359 -25.172 1 95.44 281 ASP A C 1
ATOM 2169 O O . ASP A 1 281 ? -0.079 -10.789 -26.141 1 95.44 281 ASP A O 1
ATOM 2173 N N . GLN A 1 282 ? -0.163 -9.68 -24.25 1 95 282 GLN A N 1
ATOM 2174 C CA . GLN A 1 282 ? 1.255 -9.336 -24.281 1 95 282 GLN A CA 1
ATOM 2175 C C . GLN A 1 282 ? 2.127 -10.578 -24.156 1 95 282 GLN A C 1
ATOM 2177 O O . GLN A 1 282 ? 3.17 -10.688 -24.797 1 95 282 GLN A O 1
ATOM 2182 N N . VAL A 1 283 ? 1.711 -11.492 -23.312 1 96.81 283 VAL A N 1
ATOM 2183 C CA . VAL A 1 283 ? 2.428 -12.75 -23.125 1 96.81 283 VAL A CA 1
ATOM 2184 C C . VAL A 1 283 ? 2.408 -13.547 -24.438 1 96.81 283 VAL A C 1
ATOM 2186 O O . VAL A 1 283 ? 3.43 -14.102 -24.844 1 96.81 283 VAL A O 1
ATOM 2189 N N . MET A 1 284 ? 1.251 -13.586 -25.047 1 96.5 284 MET A N 1
ATOM 2190 C CA . MET A 1 284 ? 1.13 -14.289 -26.328 1 96.5 284 MET A CA 1
ATOM 2191 C C . MET A 1 284 ? 2.068 -13.695 -27.375 1 96.5 284 MET A C 1
ATOM 2193 O O . MET A 1 284 ? 2.744 -14.422 -28.094 1 96.5 284 MET A O 1
ATOM 2197 N N . GLU A 1 285 ? 2.084 -12.422 -27.438 1 95.69 285 GLU A N 1
ATOM 2198 C CA . GLU A 1 285 ? 2.963 -11.742 -28.375 1 95.69 285 GLU A CA 1
ATOM 2199 C C . GLU A 1 285 ? 4.43 -12.031 -28.078 1 95.69 285 GLU A C 1
ATOM 2201 O O . GLU A 1 285 ? 5.203 -12.359 -28.984 1 95.69 285 GLU A O 1
ATOM 2206 N N . LEU A 1 286 ? 4.805 -11.93 -26.875 1 96.19 286 LEU A N 1
ATOM 2207 C CA . LEU A 1 286 ? 6.172 -12.211 -26.438 1 96.19 286 LEU A CA 1
ATOM 2208 C C . LEU A 1 286 ? 6.578 -13.633 -26.828 1 96.19 286 LEU A C 1
ATOM 2210 O O . LEU A 1 286 ? 7.633 -13.844 -27.422 1 96.19 286 LEU A O 1
ATOM 2214 N N . CYS A 1 287 ? 5.734 -14.57 -26.516 1 96.81 287 CYS A N 1
ATOM 2215 C CA . CYS A 1 287 ? 6.047 -15.977 -26.75 1 96.81 287 CYS A CA 1
ATOM 2216 C C . CYS A 1 287 ? 6.094 -16.281 -28.25 1 96.81 287 CYS A C 1
ATOM 2218 O O . CYS A 1 287 ? 6.871 -17.125 -28.703 1 96.81 287 CYS A O 1
ATOM 2220 N N . SER A 1 288 ? 5.254 -15.586 -28.953 1 96 288 SER A N 1
ATOM 2221 C CA . SER A 1 288 ? 5.289 -15.742 -30.406 1 96 288 SER A CA 1
ATOM 2222 C C . SER A 1 288 ? 6.652 -15.352 -30.969 1 96 288 SER A C 1
ATOM 2224 O O . SER A 1 288 ? 7.219 -16.078 -31.797 1 96 288 SER A O 1
ATOM 2226 N N . ILE A 1 289 ? 7.168 -14.273 -30.531 1 95.06 289 ILE A N 1
ATOM 2227 C CA . ILE A 1 289 ? 8.445 -13.773 -31.031 1 95.06 289 ILE A CA 1
ATOM 2228 C C . ILE A 1 289 ? 9.578 -14.664 -30.531 1 95.06 289 ILE A C 1
ATOM 2230 O O . ILE A 1 289 ? 10.531 -14.938 -31.266 1 95.06 289 ILE A O 1
ATOM 2234 N N . LEU A 1 290 ? 9.469 -15.211 -29.359 1 95 290 LEU A N 1
ATOM 2235 C CA . LEU A 1 290 ? 10.492 -16.062 -28.75 1 95 290 LEU A CA 1
ATOM 2236 C C . LEU A 1 290 ? 10.461 -17.469 -29.344 1 95 290 LEU A C 1
ATOM 2238 O O . LEU A 1 290 ? 11.383 -18.25 -29.125 1 95 290 LEU A O 1
ATOM 2242 N N . GLY A 1 291 ? 9.352 -17.797 -30.062 1 94.94 291 GLY A N 1
ATOM 2243 C CA . GLY A 1 291 ? 9.164 -19.141 -30.562 1 94.94 291 GLY A CA 1
ATOM 2244 C C . GLY A 1 291 ? 8.641 -20.094 -29.516 1 94.94 291 GLY A C 1
ATOM 2245 O O . GLY A 1 291 ? 8.883 -21.312 -29.578 1 94.94 291 GLY A O 1
ATOM 2246 N N . TRP A 1 292 ? 8 -19.578 -28.484 1 96.69 292 TRP A N 1
ATOM 2247 C CA . TRP A 1 292 ? 7.512 -20.375 -27.359 1 96.69 292 TRP A CA 1
ATOM 2248 C C . TRP A 1 292 ? 6 -20.562 -27.438 1 96.69 292 TRP A C 1
ATOM 2250 O O . TRP A 1 292 ? 5.383 -21.078 -26.5 1 96.69 292 TRP A O 1
ATOM 2260 N N . LYS A 1 293 ? 5.375 -20.109 -28.484 1 96.81 293 LYS A N 1
ATOM 2261 C CA . LYS A 1 293 ? 3.92 -20.062 -28.578 1 96.81 293 LYS A CA 1
ATOM 2262 C C . LYS A 1 293 ? 3.311 -21.438 -28.391 1 96.81 293 LYS A C 1
ATOM 2264 O O . LYS A 1 293 ? 2.367 -21.609 -27.625 1 96.81 293 LYS A O 1
ATOM 2269 N N . GLN A 1 294 ? 3.826 -22.422 -29.078 1 96.25 294 GLN A N 1
ATOM 2270 C CA . GLN A 1 294 ? 3.287 -23.781 -28.984 1 96.25 294 GLN A CA 1
ATOM 2271 C C . GLN A 1 294 ? 3.447 -24.344 -27.578 1 96.25 294 GLN A C 1
ATOM 2273 O O . GLN A 1 294 ? 2.533 -24.969 -27.047 1 96.25 294 GLN A O 1
ATOM 2278 N N . ASP A 1 295 ? 4.562 -24.141 -27 1 96.44 295 ASP A N 1
ATOM 2279 C CA . ASP A 1 295 ? 4.805 -24.578 -25.625 1 96.44 295 ASP A CA 1
ATOM 2280 C C . ASP A 1 295 ? 3.799 -23.953 -24.656 1 96.44 295 ASP A C 1
ATOM 2282 O O . ASP A 1 295 ? 3.279 -24.625 -23.766 1 96.44 295 ASP A O 1
ATOM 2286 N N . LEU A 1 296 ? 3.539 -22.672 -24.859 1 97.19 296 LEU A N 1
ATOM 2287 C CA . LEU A 1 296 ? 2.609 -21.938 -24.016 1 97.19 296 LEU A CA 1
ATOM 2288 C C . LEU A 1 296 ? 1.202 -22.516 -24.109 1 97.19 296 LEU A C 1
ATOM 2290 O O . LEU A 1 296 ? 0.542 -22.75 -23.094 1 97.19 296 LEU A O 1
ATOM 2294 N N . LEU A 1 297 ? 0.766 -22.734 -25.297 1 96 297 LEU A N 1
ATOM 2295 C CA . LEU A 1 297 ? -0.574 -23.266 -25.516 1 96 297 LEU A CA 1
ATOM 2296 C C . LEU A 1 297 ? -0.71 -24.672 -24.953 1 96 297 LEU A C 1
ATOM 2298 O O . LEU A 1 297 ? -1.758 -25.031 -24.406 1 96 297 LEU A O 1
ATOM 2302 N N . GLU A 1 298 ? 0.316 -25.453 -25.078 1 95.19 298 GLU A N 1
ATOM 2303 C CA . GLU A 1 298 ? 0.312 -26.797 -24.5 1 95.19 298 GLU A CA 1
ATOM 2304 C C . GLU A 1 298 ? 0.246 -26.75 -22.984 1 95.19 298 GLU A C 1
ATOM 2306 O O . GLU A 1 298 ? -0.503 -27.5 -22.359 1 95.19 298 GLU A O 1
ATOM 2311 N N . GLU A 1 299 ? 1.05 -25.906 -22.438 1 94.69 299 GLU A N 1
ATOM 2312 C CA . GLU A 1 299 ? 1.017 -25.719 -20.984 1 94.69 299 GLU A CA 1
ATOM 2313 C C . GLU A 1 299 ? -0.365 -25.281 -20.516 1 94.69 299 GLU A C 1
ATOM 2315 O O . GLU A 1 299 ? -0.862 -25.75 -19.5 1 94.69 299 GLU A O 1
ATOM 2320 N N . ASN A 1 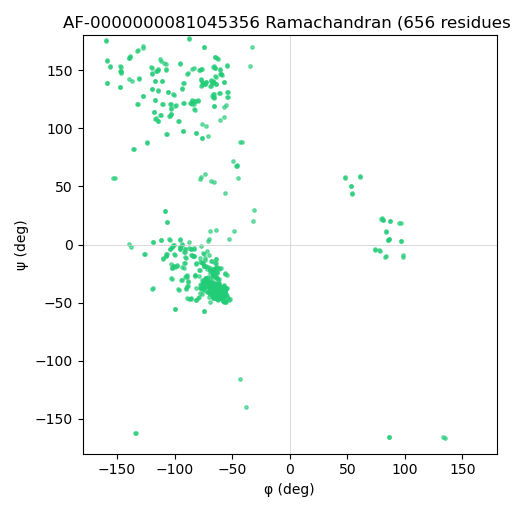300 ? -0.916 -24.328 -21.203 1 94.38 300 ASN A N 1
ATOM 2321 C CA . ASN A 1 300 ? -2.25 -23.844 -20.875 1 94.38 300 ASN A CA 1
ATOM 2322 C C . ASN A 1 300 ? -3.289 -24.953 -20.953 1 94.38 300 ASN A C 1
ATOM 2324 O O . ASN A 1 300 ? -4.18 -25.047 -20.094 1 94.38 300 ASN A O 1
ATOM 2328 N N . ALA A 1 301 ? -3.207 -25.781 -21.922 1 92.38 301 ALA A N 1
ATOM 2329 C CA . ALA A 1 301 ? -4.121 -26.922 -22.078 1 92.38 301 ALA A CA 1
ATOM 2330 C C . ALA A 1 301 ? -4.012 -27.875 -20.906 1 92.38 301 ALA A C 1
ATOM 2332 O O . ALA A 1 301 ? -5.023 -28.375 -20.406 1 92.38 301 ALA A O 1
ATOM 2333 N N . LYS A 1 302 ? -2.846 -28.156 -20.469 1 89.75 302 LYS A N 1
ATOM 2334 C CA . LYS A 1 302 ? -2.605 -29.031 -19.328 1 89.75 302 LYS A CA 1
ATOM 2335 C C . LYS A 1 302 ? -3.258 -28.484 -18.062 1 89.75 302 LYS A C 1
ATOM 2337 O O . LYS A 1 302 ? -3.871 -29.234 -17.312 1 89.75 302 LYS A O 1
ATOM 2342 N N . VAL A 1 303 ? -3.105 -27.203 -17.891 1 85.12 303 VAL A N 1
ATOM 2343 C CA . VAL A 1 303 ? -3.58 -26.547 -16.688 1 85.12 303 VAL A CA 1
ATOM 2344 C C . VAL A 1 303 ? -5.105 -26.516 -16.672 1 85.12 303 VAL A C 1
ATOM 2346 O O . VAL A 1 303 ? -5.73 -26.672 -15.625 1 85.12 303 VAL A O 1
ATOM 2349 N N . GLN A 1 304 ? -5.695 -26.328 -17.812 1 82.69 304 GLN A N 1
ATOM 2350 C CA . GLN A 1 304 ? -7.148 -26.312 -17.938 1 82.69 304 GLN A CA 1
ATOM 2351 C C . GLN A 1 304 ? -7.746 -27.688 -17.672 1 82.69 304 GLN A C 1
ATOM 2353 O O . GLN A 1 304 ? -8.789 -27.797 -17.016 1 82.69 304 GLN A O 1
ATOM 2358 N N . ILE A 1 305 ? -7.137 -28.688 -18.141 1 68.69 305 ILE A N 1
ATOM 2359 C CA . ILE A 1 305 ? -7.602 -30.062 -17.984 1 68.69 305 ILE A CA 1
ATOM 2360 C C . ILE A 1 305 ? -7.523 -30.469 -16.516 1 68.69 305 ILE A C 1
ATOM 2362 O O . ILE A 1 305 ? -8.461 -31.062 -15.977 1 68.69 305 ILE A O 1
ATOM 2366 N N . ASN A 1 306 ? -6.473 -30.188 -15.93 1 69.62 306 ASN A N 1
ATOM 2367 C CA . ASN A 1 306 ? -6.262 -30.547 -14.531 1 69.62 306 ASN A CA 1
ATOM 2368 C C . ASN A 1 306 ? -7.285 -29.875 -13.617 1 69.62 306 ASN A C 1
ATOM 2370 O O . ASN A 1 306 ? -7.715 -30.469 -12.625 1 69.62 306 ASN A O 1
ATOM 2374 N N . ASN A 1 307 ? -7.73 -28.75 -14 1 68.19 307 ASN A N 1
ATOM 2375 C CA . ASN A 1 307 ? -8.648 -28.016 -13.133 1 68.19 307 ASN A CA 1
ATOM 2376 C C . ASN A 1 307 ? -10.102 -28.375 -13.43 1 68.19 307 ASN A C 1
ATOM 2378 O O . ASN A 1 307 ? -10.961 -28.266 -12.555 1 68.19 307 ASN A O 1
ATOM 2382 N N . SER A 1 308 ? -10.359 -28.781 -14.664 1 62.5 308 SER A N 1
ATOM 2383 C CA . SER A 1 308 ? -11.695 -29.281 -14.969 1 62.5 308 SER A CA 1
ATOM 2384 C C . SER A 1 308 ? -11.977 -30.578 -14.242 1 62.5 308 SER A C 1
ATOM 2386 O O . SER A 1 308 ? -13.102 -30.828 -13.805 1 62.5 308 SER A O 1
ATOM 2388 N N . SER A 1 309 ? -10.969 -31.422 -14.125 1 54.44 309 SER A N 1
ATOM 2389 C CA . SER A 1 309 ? -11.117 -32.688 -13.43 1 54.44 309 SER A CA 1
ATOM 2390 C C . SER A 1 309 ? -11.273 -32.5 -11.93 1 54.44 309 SER A C 1
ATOM 2392 O O . SER A 1 309 ? -11.984 -33.25 -11.266 1 54.44 309 SER A O 1
ATOM 2394 N N . ASN A 1 310 ? -10.633 -31.562 -11.414 1 53.72 310 ASN A N 1
ATOM 2395 C CA . ASN A 1 310 ? -10.711 -31.281 -9.984 1 53.72 310 ASN A CA 1
ATOM 2396 C C . ASN A 1 310 ? -12.055 -30.672 -9.594 1 53.72 310 ASN A C 1
ATOM 2398 O O . ASN A 1 310 ? -12.562 -30.922 -8.5 1 53.72 310 ASN A O 1
ATOM 2402 N N . PHE A 1 311 ? -12.625 -29.938 -10.5 1 52.72 311 PHE A N 1
ATOM 2403 C CA . PHE A 1 311 ? -13.938 -29.359 -10.25 1 52.72 311 PHE A CA 1
ATOM 2404 C C . PHE A 1 311 ? -15.008 -30.438 -10.211 1 52.72 311 PHE A C 1
ATOM 2406 O O . PHE A 1 311 ? -15.953 -30.344 -9.43 1 52.72 311 PHE A O 1
ATOM 2413 N N . LYS A 1 312 ? -14.914 -31.469 -11.047 1 46.81 312 LYS A N 1
ATOM 2414 C CA . LYS A 1 312 ? -15.906 -32.531 -11.086 1 46.81 312 LYS A CA 1
ATOM 2415 C C . LYS A 1 312 ? -15.859 -33.375 -9.82 1 46.81 312 LYS A C 1
ATOM 2417 O O . LYS A 1 312 ? -16.891 -33.844 -9.328 1 46.81 312 LYS A O 1
ATOM 2422 N N . ASN A 1 313 ? -14.789 -33.594 -9.305 1 46.53 313 ASN A N 1
ATOM 2423 C CA . ASN A 1 313 ? -14.719 -34.438 -8.117 1 46.53 313 ASN A CA 1
ATOM 2424 C C . ASN A 1 313 ? -15.266 -33.688 -6.887 1 46.53 313 ASN A C 1
ATOM 2426 O O . ASN A 1 313 ? -15.82 -34.344 -5.984 1 46.53 313 ASN A O 1
ATOM 2430 N N . ASP A 1 314 ? -15.125 -32.438 -6.859 1 46.28 314 ASP A N 1
ATOM 2431 C CA . ASP A 1 314 ? -15.641 -31.734 -5.691 1 46.28 314 ASP A CA 1
ATOM 2432 C C . ASP A 1 314 ? -17.156 -31.594 -5.77 1 46.28 314 ASP A C 1
ATOM 2434 O O . ASP A 1 314 ? -17.844 -31.625 -4.746 1 46.28 314 ASP A O 1
ATOM 2438 N N . GLU A 1 315 ? -17.719 -31.438 -6.906 1 43.91 315 GLU A N 1
ATOM 2439 C CA . GLU A 1 315 ? -19.172 -31.484 -7.035 1 43.91 315 GLU A CA 1
ATOM 2440 C C . GLU A 1 315 ? -19.688 -32.906 -6.727 1 43.91 315 GLU A C 1
ATOM 2442 O O . GLU A 1 315 ? -20.781 -33.062 -6.164 1 43.91 315 GLU A O 1
ATOM 2447 N N . GLY A 1 316 ? -19 -33.906 -7.066 1 40.75 316 GLY A N 1
ATOM 2448 C CA . GLY A 1 316 ? -19.422 -35.281 -6.797 1 40.75 316 GLY A CA 1
ATOM 2449 C C . GLY A 1 316 ? -19.438 -35.625 -5.32 1 40.75 316 GLY A C 1
ATOM 2450 O O . GLY A 1 316 ? -20.312 -36.344 -4.859 1 40.75 316 GLY A O 1
ATOM 2451 N N . THR A 1 317 ? -18.547 -35.156 -4.609 1 40.31 317 THR A N 1
ATOM 2452 C CA . THR A 1 317 ? -18.578 -35.406 -3.17 1 40.31 317 THR A CA 1
ATOM 2453 C C . THR A 1 317 ? -19.672 -34.594 -2.502 1 40.31 317 THR A C 1
ATOM 2455 O O . THR A 1 317 ? -20.312 -35.031 -1.555 1 40.31 317 THR A O 1
ATOM 2458 N N . GLU A 1 318 ? -20.016 -33.5 -3.016 1 39.53 318 GLU A N 1
ATOM 2459 C CA . GLU A 1 318 ? -21.125 -32.719 -2.451 1 39.53 318 GLU A CA 1
ATOM 2460 C C . GLU A 1 318 ? -22.469 -33.344 -2.797 1 39.53 318 GLU A C 1
ATOM 2462 O O . GLU A 1 318 ? -23.391 -33.344 -1.979 1 39.53 318 GLU A O 1
ATOM 2467 N N . ARG A 1 319 ? -22.641 -33.938 -4.004 1 39.34 319 ARG A N 1
ATOM 2468 C CA . ARG A 1 319 ? -23.906 -34.562 -4.309 1 39.34 319 ARG A CA 1
ATOM 2469 C C . ARG A 1 319 ? -24.078 -35.875 -3.512 1 39.34 319 ARG A C 1
ATOM 2471 O O . ARG A 1 319 ? -25.203 -36.281 -3.232 1 39.34 319 ARG A O 1
ATOM 2478 N N . LYS A 1 320 ? -23.047 -36.406 -3.254 1 38.84 320 LYS A N 1
ATOM 2479 C CA . LYS A 1 320 ? -23.172 -37.656 -2.516 1 38.84 320 LYS A CA 1
ATOM 2480 C C . LYS A 1 320 ? -23.516 -37.406 -1.051 1 38.84 320 LYS A C 1
ATOM 2482 O O . LYS A 1 320 ? -24.172 -38.219 -0.407 1 38.84 320 LYS A O 1
ATOM 2487 N N . ASN A 1 321 ? -23 -36.281 -0.417 1 37.94 321 ASN A N 1
ATOM 2488 C CA . ASN A 1 321 ? -23.312 -36.031 0.986 1 37.94 321 ASN A CA 1
ATOM 2489 C C . ASN A 1 321 ? -24.703 -35.438 1.159 1 37.94 321 ASN A C 1
ATOM 2491 O O . ASN A 1 321 ? -25.219 -35.344 2.277 1 37.94 321 ASN A O 1
ATOM 2495 N N . LEU A 1 322 ? -25.266 -34.719 0.193 1 38.19 322 LEU A N 1
ATOM 2496 C CA . LEU A 1 322 ? -26.641 -34.281 0.292 1 38.19 322 LEU A CA 1
ATOM 2497 C C . LEU A 1 322 ? -27.594 -35.469 0.196 1 38.19 322 LEU A C 1
ATOM 2499 O O . LEU A 1 322 ? -28.766 -35.344 0.564 1 38.19 322 LEU A O 1
ATOM 2503 N N . ARG A 1 323 ? -27.281 -36.438 -0.506 1 36.88 323 ARG A N 1
ATOM 2504 C CA . ARG A 1 323 ? -28.219 -37.531 -0.654 1 36.88 323 ARG A CA 1
ATOM 2505 C C . ARG A 1 323 ? -28.281 -38.375 0.613 1 36.88 323 ARG A C 1
ATOM 2507 O O . ARG A 1 323 ? -29.141 -39.281 0.734 1 36.88 323 ARG A O 1
ATOM 2514 N N . LYS A 1 324 ? -27.281 -38.281 1.474 1 40.06 324 LYS A N 1
ATOM 2515 C CA . LYS A 1 324 ? -27.312 -39.25 2.57 1 40.06 324 LYS A CA 1
ATOM 2516 C C . LYS A 1 324 ? -28.141 -38.719 3.74 1 40.06 324 LYS A C 1
ATOM 2518 O O . LYS A 1 324 ? -28.094 -39.25 4.844 1 40.06 324 LYS A O 1
ATOM 2523 N N . GLU A 1 325 ? -28.766 -37.469 3.611 1 37.81 325 GLU A N 1
ATOM 2524 C CA . GLU A 1 325 ? -29.578 -37.156 4.793 1 37.81 325 GLU A CA 1
ATOM 2525 C C . GLU A 1 325 ? -30.844 -38 4.816 1 37.81 325 GLU A C 1
ATOM 2527 O O . GLU A 1 325 ? -31.641 -37.969 3.869 1 37.81 325 GLU A O 1
ATOM 2532 N N . PRO A 1 326 ? -30.891 -39.062 5.621 1 36.88 326 PRO A N 1
ATOM 2533 C CA . PRO A 1 326 ? -32.094 -39.875 5.793 1 36.88 326 PRO A CA 1
ATOM 2534 C C . PRO A 1 326 ? -33.312 -39.031 6.238 1 36.88 326 PRO A C 1
ATOM 2536 O O . PRO A 1 326 ? -33.156 -38.062 6.992 1 36.88 326 PRO A O 1
ATOM 2539 N N . ARG A 1 327 ? -34.344 -39 5.492 1 37 327 ARG A N 1
ATOM 2540 C CA . ARG A 1 327 ? -35.688 -38.5 5.863 1 37 327 ARG A CA 1
ATOM 2541 C C . ARG A 1 327 ? -36.125 -39.125 7.195 1 37 327 ARG A C 1
ATOM 2543 O O . ARG A 1 327 ? -36.281 -40.344 7.312 1 37 327 ARG A O 1
ATOM 2550 N N . GLU A 1 328 ? -35.531 -38.719 8.273 1 25.86 328 GLU A N 1
ATOM 2551 C CA . GLU A 1 328 ? -36.188 -39.188 9.492 1 25.86 328 GLU A CA 1
ATOM 2552 C C . GLU A 1 328 ? -37.656 -38.75 9.547 1 25.86 328 GLU A C 1
ATOM 2554 O O . GLU A 1 328 ? -37.969 -37.562 9.32 1 25.86 328 GLU A O 1
ATOM 2559 N N . LYS A 1 329 ? -38.562 -39.656 9.398 1 32.59 329 LYS A N 1
ATOM 2560 C CA . LYS A 1 329 ? -40 -39.781 9.609 1 32.59 329 LYS A CA 1
ATOM 2561 C C . LYS A 1 329 ? -40.406 -39.219 10.969 1 32.59 329 LYS A C 1
ATOM 2563 O O . LYS A 1 329 ? -39.969 -39.719 12.008 1 32.59 329 LYS A O 1
ATOM 2568 N N . THR A 1 330 ? -40.281 -37.812 11.148 1 24.78 330 THR A N 1
ATOM 2569 C CA . THR A 1 330 ? -41.281 -37.469 12.148 1 24.78 330 THR A CA 1
ATOM 2570 C C . THR A 1 330 ? -42.688 -37.469 11.531 1 24.78 330 THR A C 1
ATOM 2572 O O . THR A 1 330 ? -42.844 -37.094 10.383 1 24.78 330 THR A O 1
ATOM 2575 N N . MET B 1 1 ? 56.188 8.18 -48 1 25.06 1 MET B N 1
ATOM 2576 C CA . MET B 1 1 ? 55 8.719 -48.656 1 25.06 1 MET B CA 1
ATOM 2577 C C . MET B 1 1 ? 53.75 8.508 -47.844 1 25.06 1 MET B C 1
ATOM 2579 O O . MET B 1 1 ? 53.438 7.375 -47.469 1 25.06 1 MET B O 1
ATOM 2583 N N . GLY B 1 2 ? 53.344 9.594 -47 1 27.31 2 GLY B N 1
ATOM 2584 C CA . GLY B 1 2 ? 52.625 9.812 -45.75 1 27.31 2 GLY B CA 1
ATOM 2585 C C . GLY B 1 2 ? 51.156 9.555 -45.844 1 27.31 2 GLY B C 1
ATOM 2586 O O . GLY B 1 2 ? 50.5 10.016 -46.812 1 27.31 2 GLY B O 1
ATOM 2587 N N . ASN B 1 3 ? 50.781 8.305 -45.5 1 27.42 3 ASN B N 1
ATOM 2588 C CA . ASN B 1 3 ? 49.438 7.719 -45.531 1 27.42 3 ASN B CA 1
ATOM 2589 C C . ASN B 1 3 ? 48.375 8.664 -44.938 1 27.42 3 ASN B C 1
ATOM 2591 O O . ASN B 1 3 ? 48.219 8.727 -43.719 1 27.42 3 ASN B O 1
ATOM 2595 N N . GLY B 1 4 ? 48.25 9.961 -45.531 1 27.34 4 GLY B N 1
ATOM 2596 C CA . GLY B 1 4 ? 47.469 11.141 -45.219 1 27.34 4 GLY B CA 1
ATOM 2597 C C . GLY B 1 4 ? 46 10.867 -45.125 1 27.34 4 GLY B C 1
ATOM 2598 O O . GLY B 1 4 ? 45.188 11.781 -44.938 1 27.34 4 GLY B O 1
ATOM 2599 N N . GLY B 1 5 ? 45.531 9.812 -45.844 1 27.53 5 GLY B N 1
ATOM 2600 C CA . GLY B 1 5 ? 44.219 9.906 -46.438 1 27.53 5 GLY B CA 1
ATOM 2601 C C . GLY B 1 5 ? 43.094 9.898 -45.438 1 27.53 5 GLY B C 1
ATOM 2602 O O . GLY B 1 5 ? 42 10.383 -45.719 1 27.53 5 GLY B O 1
ATOM 2603 N N . ILE B 1 6 ? 43.062 8.961 -44.5 1 28.59 6 ILE B N 1
ATOM 2604 C CA . ILE B 1 6 ? 41.812 8.391 -44.031 1 28.59 6 ILE B CA 1
ATOM 2605 C C . ILE B 1 6 ? 41.156 9.375 -43.062 1 28.59 6 ILE B C 1
ATOM 2607 O O . ILE B 1 6 ? 40.062 9.102 -42.562 1 28.59 6 ILE B O 1
ATOM 2611 N N . PRO B 1 7 ? 41.875 10.438 -42.594 1 28.11 7 PRO B N 1
ATOM 2612 C CA . PRO B 1 7 ? 41.406 11.094 -41.375 1 28.11 7 PRO B CA 1
ATOM 2613 C C . PRO B 1 7 ? 40.156 11.945 -41.625 1 28.11 7 PRO B C 1
ATOM 2615 O O . PRO B 1 7 ? 39.375 12.148 -40.719 1 28.11 7 PRO B O 1
ATOM 2618 N N . LYS B 1 8 ? 40.125 12.648 -42.812 1 29.8 8 LYS B N 1
ATOM 2619 C CA . LYS B 1 8 ? 39.344 13.867 -42.906 1 29.8 8 LYS B CA 1
ATOM 2620 C C . LYS B 1 8 ? 37.844 13.547 -43 1 29.8 8 LYS B C 1
ATOM 2622 O O . LYS B 1 8 ? 37 14.352 -42.594 1 29.8 8 LYS B O 1
ATOM 2627 N N . LEU B 1 9 ? 37.562 12.445 -43.781 1 28.03 9 LEU B N 1
ATOM 2628 C CA . LEU B 1 9 ? 36.156 12.289 -44.125 1 28.03 9 LEU B CA 1
ATOM 2629 C C . LEU B 1 9 ? 35.312 12.016 -42.875 1 28.03 9 LEU B C 1
ATOM 2631 O O . LEU B 1 9 ? 34.094 12.219 -42.906 1 28.03 9 LEU B O 1
ATOM 2635 N N . ILE B 1 10 ? 36.094 11.453 -41.844 1 28.72 10 ILE B N 1
ATOM 2636 C CA . ILE B 1 10 ? 35.281 11.023 -40.719 1 28.72 10 ILE B CA 1
ATOM 2637 C C . ILE B 1 10 ? 34.688 12.25 -40.031 1 28.72 10 ILE B C 1
ATOM 2639 O O . ILE B 1 10 ? 33.656 12.141 -39.344 1 28.72 10 ILE B O 1
ATOM 2643 N N . SER B 1 11 ? 35.375 13.422 -40.219 1 32.25 11 SER B N 1
ATOM 2644 C CA . SER B 1 11 ? 34.969 14.609 -39.469 1 32.25 11 SER B CA 1
ATOM 2645 C C . SER B 1 11 ? 33.625 15.125 -39.938 1 32.25 11 SER B C 1
ATOM 2647 O O . SER B 1 11 ? 32.844 15.633 -39.125 1 32.25 11 SER B O 1
ATOM 2649 N N . GLU B 1 12 ? 33.406 15.141 -41.281 1 29.62 12 GLU B N 1
ATOM 2650 C CA . GLU B 1 12 ? 32.25 15.836 -41.812 1 29.62 12 GLU B CA 1
ATOM 2651 C C . GLU B 1 12 ? 30.938 15.117 -41.469 1 29.62 12 GLU B C 1
ATOM 2653 O O . GLU B 1 12 ? 29.859 15.719 -41.469 1 29.62 12 GLU B O 1
ATOM 2658 N N . ILE B 1 13 ? 31.047 13.758 -41.438 1 30.62 13 ILE B N 1
ATOM 2659 C CA . ILE B 1 13 ? 29.766 13.094 -41.25 1 30.62 13 ILE B CA 1
ATOM 2660 C C . ILE B 1 13 ? 29.25 13.391 -39.844 1 30.62 13 ILE B C 1
ATOM 2662 O O . ILE B 1 13 ? 28.062 13.203 -39.531 1 30.62 13 ILE B O 1
ATOM 2666 N N . ASP B 1 14 ? 30.203 13.758 -38.906 1 28.34 14 ASP B N 1
ATOM 2667 C CA . ASP B 1 14 ? 29.781 14.008 -37.531 1 28.34 14 ASP B CA 1
ATOM 2668 C C . ASP B 1 14 ? 28.797 15.172 -37.469 1 28.34 14 ASP B C 1
ATOM 2670 O O . ASP B 1 14 ? 27.953 15.219 -36.562 1 28.34 14 ASP B O 1
ATOM 2674 N N . SER B 1 15 ? 29 16.203 -38.219 1 31.62 15 SER B N 1
ATOM 2675 C CA . SER B 1 15 ? 28.219 17.438 -38.094 1 31.62 15 SER B CA 1
ATOM 2676 C C . SER B 1 15 ? 26.766 17.203 -38.469 1 31.62 15 SER B C 1
ATOM 2678 O O . SER B 1 15 ? 25.891 18.031 -38.188 1 31.62 15 SER B O 1
ATOM 2680 N N . LEU B 1 16 ? 26.484 16.438 -39.562 1 30.98 16 LEU B N 1
ATOM 2681 C CA . LEU B 1 16 ? 25.109 16.344 -40.031 1 30.98 16 LEU B CA 1
ATOM 2682 C C . LEU B 1 16 ? 24.234 15.609 -39.031 1 30.98 16 LEU B C 1
ATOM 2684 O O . LEU B 1 16 ? 23.016 15.773 -39 1 30.98 16 LEU B O 1
ATOM 2688 N N . LEU B 1 17 ? 24.844 14.484 -38.469 1 28.48 17 LEU B N 1
ATOM 2689 C CA . LEU B 1 17 ? 23.984 13.648 -37.625 1 28.48 17 LEU B CA 1
ATOM 2690 C C . LEU B 1 17 ? 23.625 14.352 -36.344 1 28.48 17 LEU B C 1
ATOM 2692 O O . LEU B 1 17 ? 22.875 13.805 -35.531 1 28.48 17 LEU B O 1
ATOM 2696 N N . ASN B 1 18 ? 24.484 15.359 -35.969 1 27.64 18 ASN B N 1
ATOM 2697 C CA . ASN B 1 18 ? 24.297 15.891 -34.625 1 27.64 18 ASN B CA 1
ATOM 2698 C C . ASN B 1 18 ? 23 16.688 -34.531 1 27.64 18 ASN B C 1
ATOM 2700 O O . ASN B 1 18 ? 22.844 17.5 -33.594 1 27.64 18 ASN B O 1
ATOM 2704 N N . PRO B 1 19 ? 22.312 16.953 -35.719 1 29.52 19 PRO B N 1
ATOM 2705 C CA . PRO B 1 19 ? 21.312 18 -35.5 1 29.52 19 PRO B CA 1
ATOM 2706 C C . PRO B 1 19 ? 20.359 17.656 -34.375 1 29.52 19 PRO B C 1
ATOM 2708 O O . PRO B 1 19 ? 19.594 18.516 -33.906 1 29.52 19 PRO B O 1
ATOM 2711 N N . LEU B 1 20 ? 19.984 16.312 -34.281 1 28.44 20 LEU B N 1
ATOM 2712 C CA . LEU B 1 20 ? 18.812 16.016 -33.438 1 28.44 20 LEU B CA 1
ATOM 2713 C C . LEU B 1 20 ? 19.125 16.203 -31.969 1 28.44 20 LEU B C 1
ATOM 2715 O O . LEU B 1 20 ? 18.422 15.672 -31.109 1 28.44 20 LEU B O 1
ATOM 2719 N N . GLU B 1 21 ? 20.297 16.641 -31.562 1 30.31 21 GLU B N 1
ATOM 2720 C CA . GLU B 1 21 ? 20.641 16.922 -30.172 1 30.31 21 GLU B CA 1
ATOM 2721 C C . GLU B 1 21 ? 19.625 17.844 -29.516 1 30.31 21 GLU B C 1
ATOM 2723 O O . GLU B 1 21 ? 19.453 17.828 -28.297 1 30.31 21 GLU B O 1
ATOM 2728 N N . GLY B 1 22 ? 19.297 18.906 -30.25 1 30.39 22 GLY B N 1
ATOM 2729 C CA . GLY B 1 22 ? 18.562 19.984 -29.594 1 30.39 22 GLY B CA 1
ATOM 2730 C C . GLY B 1 22 ? 17.156 19.609 -29.203 1 30.39 22 GLY B C 1
ATOM 2731 O O . GLY B 1 22 ? 16.391 20.453 -28.734 1 30.39 22 GLY B O 1
ATOM 2732 N N . LEU B 1 23 ? 16.562 18.703 -30.016 1 27.67 23 LEU B N 1
ATOM 2733 C CA . LEU B 1 23 ? 15.18 18.5 -29.625 1 27.67 23 LEU B CA 1
ATOM 2734 C C . LEU B 1 23 ? 15.094 17.844 -28.25 1 27.67 23 LEU B C 1
ATOM 2736 O O . LEU B 1 23 ? 15.25 16.625 -28.125 1 27.67 23 LEU B O 1
ATOM 2740 N N . THR B 1 24 ? 15.758 18.469 -27.281 1 29.86 24 THR B N 1
ATOM 2741 C CA . THR B 1 24 ? 15.445 18.016 -25.922 1 29.86 24 THR B CA 1
ATOM 2742 C C . THR B 1 24 ? 13.945 17.797 -25.766 1 29.86 24 THR B C 1
ATOM 2744 O O . THR B 1 24 ? 13.148 18.688 -26.094 1 29.86 24 THR B O 1
ATOM 2747 N N . LEU B 1 25 ? 13.422 16.688 -26.047 1 30.98 25 LEU B N 1
ATOM 2748 C CA . LEU B 1 25 ? 12.086 16.312 -25.609 1 30.98 25 LEU B CA 1
ATOM 2749 C C . LEU B 1 25 ? 11.742 16.953 -24.266 1 30.98 25 LEU B C 1
ATOM 2751 O O . LEU B 1 25 ? 11.961 16.359 -23.219 1 30.98 25 LEU B O 1
ATOM 2755 N N . GLU B 1 26 ? 12.273 18.203 -23.828 1 30.53 26 GLU B N 1
ATOM 2756 C CA . GLU B 1 26 ? 12.008 19.094 -22.703 1 30.53 26 GLU B CA 1
ATOM 2757 C C . GLU B 1 26 ? 10.516 19.141 -22.391 1 30.53 26 GLU B C 1
ATOM 2759 O O . GLU B 1 26 ? 10.055 18.531 -21.422 1 30.53 26 GLU B O 1
ATOM 2764 N N . ASP B 1 27 ? 10.023 20.547 -22.031 1 32.56 27 ASP B N 1
ATOM 2765 C CA . ASP B 1 27 ? 8.891 21.266 -21.438 1 32.56 27 ASP B CA 1
ATOM 2766 C C . ASP B 1 27 ? 7.637 21.094 -22.281 1 32.56 27 ASP B C 1
ATOM 2768 O O . ASP B 1 27 ? 7.148 22.062 -22.875 1 32.56 27 ASP B O 1
ATOM 2772 N N . ALA B 1 28 ? 7.488 20.281 -23.203 1 29.77 28 ALA B N 1
ATOM 2773 C CA . ALA B 1 28 ? 6.359 20.156 -24.109 1 29.77 28 ALA B CA 1
ATOM 2774 C C . ALA B 1 28 ? 5.047 20.531 -23.422 1 29.77 28 ALA B C 1
ATOM 2776 O O . ALA B 1 28 ? 4.961 20.484 -22.188 1 29.77 28 ALA B O 1
ATOM 2777 N N . ASP B 1 29 ? 3.861 20.703 -24.062 1 35.47 29 ASP B N 1
ATOM 2778 C CA . ASP B 1 29 ? 2.52 21.25 -23.906 1 35.47 29 ASP B CA 1
ATOM 2779 C C . ASP B 1 29 ? 1.848 20.703 -22.656 1 35.47 29 ASP B C 1
ATOM 2781 O O . ASP B 1 29 ? 0.625 20.766 -22.516 1 35.47 29 ASP B O 1
ATOM 2785 N N . LEU B 1 30 ? 2.527 19.953 -21.891 1 38.62 30 LEU B N 1
ATOM 2786 C CA . LEU B 1 30 ? 1.953 19.578 -20.609 1 38.62 30 LEU B CA 1
ATOM 2787 C C . LEU B 1 30 ? 1.756 20.812 -19.719 1 38.62 30 LEU B C 1
ATOM 2789 O O . LEU B 1 30 ? 1.159 20.719 -18.641 1 38.62 30 LEU B O 1
ATOM 2793 N N . ASP B 1 31 ? 2.41 21.875 -19.953 1 44.16 31 ASP B N 1
ATOM 2794 C CA . ASP B 1 31 ? 2.373 23.156 -19.25 1 44.16 31 ASP B CA 1
ATOM 2795 C C . ASP B 1 31 ? 0.994 23.797 -19.359 1 44.16 31 ASP B C 1
ATOM 2797 O O . ASP B 1 31 ? 0.508 24.406 -18.406 1 44.16 31 ASP B O 1
ATOM 2801 N N . PHE B 1 32 ? 0.531 23.75 -20.578 1 42 32 PHE B N 1
ATOM 2802 C CA . PHE B 1 32 ? -0.733 24.438 -20.844 1 42 32 PHE B CA 1
ATOM 2803 C C . PHE B 1 32 ? -1.873 23.766 -20.078 1 42 32 PHE B C 1
ATOM 2805 O O . PHE B 1 32 ? -2.799 24.438 -19.625 1 42 32 PHE B O 1
ATOM 2812 N N . GLY B 1 33 ? -1.839 22.406 -19.953 1 50.41 33 GLY B N 1
ATOM 2813 C CA . GLY B 1 33 ? -2.82 21.594 -19.25 1 50.41 33 GLY B CA 1
ATOM 2814 C C . GLY B 1 33 ? -2.822 21.828 -17.75 1 50.41 33 GLY B C 1
ATOM 2815 O O . GLY B 1 33 ? -3.885 21.906 -17.141 1 50.41 33 GLY B O 1
ATOM 2816 N N . SER B 1 34 ? -1.573 22.266 -17.312 1 63.12 34 SER B N 1
ATOM 2817 C CA . SER B 1 34 ? -1.459 22.531 -15.891 1 63.12 34 SER B CA 1
ATOM 2818 C C . SER B 1 34 ? -2.078 23.875 -15.523 1 63.12 34 SER B C 1
ATOM 2820 O O . SER B 1 34 ? -2.793 23.984 -14.523 1 63.12 34 SER B O 1
ATOM 2822 N N . ASP B 1 35 ? -1.894 24.891 -16.453 1 70.25 35 ASP B N 1
ATOM 2823 C CA . ASP B 1 35 ? -2.465 26.203 -16.156 1 70.25 35 ASP B CA 1
ATOM 2824 C C . ASP B 1 35 ? -3.99 26.156 -16.188 1 70.25 35 ASP B C 1
ATOM 2826 O O . ASP B 1 35 ? -4.656 26.719 -15.32 1 70.25 35 ASP B O 1
ATOM 2830 N N . LEU B 1 36 ? -4.465 25.438 -17.188 1 73.81 36 LEU B N 1
ATOM 2831 C CA . LEU B 1 36 ? -5.91 25.297 -17.281 1 73.81 36 LEU B CA 1
ATOM 2832 C C . LEU B 1 36 ? -6.457 24.484 -16.109 1 73.81 36 LEU B C 1
ATOM 2834 O O . LEU B 1 36 ? -7.523 24.797 -15.578 1 73.81 36 LEU B O 1
ATOM 2838 N N . ASP B 1 37 ? -5.672 23.641 -15.742 1 85.06 37 ASP B N 1
ATOM 2839 C CA . ASP B 1 37 ? -6.109 22.781 -14.641 1 85.06 37 ASP B CA 1
ATOM 2840 C C . ASP B 1 37 ? -6.168 23.562 -13.328 1 85.06 37 ASP B C 1
ATOM 2842 O O . ASP B 1 37 ? -7.121 23.422 -12.562 1 85.06 37 ASP B O 1
ATOM 2846 N N . ILE B 1 38 ? -5.242 24.469 -13.188 1 90.94 38 ILE B N 1
ATOM 2847 C CA . ILE B 1 38 ? -5.223 25.219 -11.938 1 90.94 38 ILE B CA 1
ATOM 2848 C C . ILE B 1 38 ? -6.383 26.219 -11.914 1 90.94 38 ILE B C 1
ATOM 2850 O O . ILE B 1 38 ? -6.984 26.453 -10.867 1 90.94 38 ILE B O 1
ATOM 2854 N N . ARG B 1 39 ? -6.734 26.828 -13.07 1 90.38 39 ARG B N 1
ATOM 2855 C CA . ARG B 1 39 ? -7.859 27.75 -13.156 1 90.38 39 ARG B CA 1
ATOM 2856 C C . ARG B 1 39 ? -9.18 27.031 -12.898 1 90.38 39 ARG B C 1
ATOM 2858 O O . ARG B 1 39 ? -10.094 27.594 -12.297 1 90.38 39 ARG B O 1
ATOM 2865 N N . ASN B 1 40 ? -9.242 25.844 -13.367 1 90.56 40 ASN B N 1
ATOM 2866 C CA . ASN B 1 40 ? -10.422 25.047 -13.055 1 90.56 40 ASN B CA 1
ATOM 2867 C C . ASN B 1 40 ? -10.578 24.828 -11.555 1 90.56 40 ASN B C 1
ATOM 2869 O O . ASN B 1 40 ? -11.68 24.969 -11.016 1 90.56 40 ASN B O 1
ATOM 2873 N N . LEU B 1 41 ? -9.523 24.516 -10.93 1 93.5 41 LEU B N 1
ATOM 2874 C CA . LEU B 1 41 ? -9.555 24.344 -9.484 1 93.5 41 LEU B CA 1
ATOM 2875 C C . LEU B 1 41 ? -9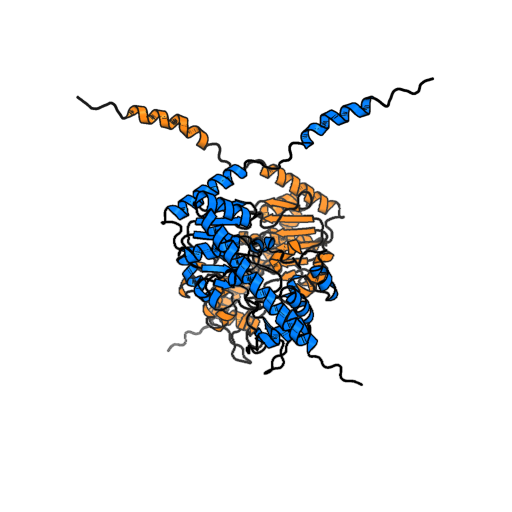.969 25.641 -8.781 1 93.5 41 LEU B C 1
ATOM 2877 O O . LEU B 1 41 ? -10.773 25.625 -7.852 1 93.5 41 LEU B O 1
ATOM 2881 N N . VAL B 1 42 ? -9.422 26.734 -9.266 1 93.25 42 VAL B N 1
ATOM 2882 C CA . VAL B 1 42 ? -9.773 28.031 -8.727 1 93.25 42 VAL B CA 1
ATOM 2883 C C . VAL B 1 42 ? -11.281 28.266 -8.852 1 93.25 42 VAL B C 1
ATOM 2885 O O . VAL B 1 42 ? -11.93 28.688 -7.891 1 93.25 42 VAL B O 1
ATOM 2888 N N . ASP B 1 43 ? -11.773 27.922 -9.93 1 91.62 43 ASP B N 1
ATOM 2889 C CA . ASP B 1 43 ? -13.203 28.078 -10.172 1 91.62 43 ASP B CA 1
ATOM 2890 C C . ASP B 1 43 ? -14.016 27.203 -9.234 1 91.62 43 ASP B C 1
ATOM 2892 O O . ASP B 1 43 ? -15.055 27.625 -8.719 1 91.62 43 ASP B O 1
ATOM 2896 N N . TRP B 1 44 ? -13.539 26 -9.047 1 91.38 44 TRP B N 1
ATOM 2897 C CA . TRP B 1 44 ? -14.234 25.094 -8.141 1 91.38 44 TRP B CA 1
ATOM 2898 C C . TRP B 1 44 ? -14.289 25.656 -6.727 1 91.38 44 TRP B C 1
ATOM 2900 O O . TRP B 1 44 ? -15.32 25.578 -6.055 1 91.38 44 TRP B O 1
ATOM 2910 N N . ILE B 1 45 ? -13.258 26.297 -6.289 1 91 45 ILE B N 1
ATOM 2911 C CA . ILE B 1 45 ? -13.148 26.812 -4.934 1 91 45 ILE B CA 1
ATOM 2912 C C . ILE B 1 45 ? -13.969 28.109 -4.816 1 91 45 ILE B C 1
ATOM 2914 O O . ILE B 1 45 ? -14.727 28.281 -3.863 1 91 45 ILE B O 1
ATOM 2918 N N . GLN B 1 46 ? -13.867 28.906 -5.809 1 90.38 46 GLN B N 1
ATOM 2919 C CA . GLN B 1 46 ? -14.508 30.219 -5.754 1 90.38 46 GLN B CA 1
ATOM 2920 C C . GLN B 1 46 ? -16.016 30.109 -5.949 1 90.38 46 GLN B C 1
ATOM 2922 O O . GLN B 1 46 ? -16.781 30.906 -5.414 1 90.38 46 GLN B O 1
ATOM 2927 N N . SER B 1 47 ? -16.344 29.141 -6.734 1 87.06 47 SER B N 1
ATOM 2928 C CA . SER B 1 47 ? -17.781 28.984 -6.973 1 87.06 47 SER B CA 1
ATOM 2929 C C . SER B 1 47 ? -18.5 28.562 -5.703 1 87.06 47 SER B C 1
ATOM 2931 O O . SER B 1 47 ? -19.719 28.766 -5.574 1 87.06 47 SER B O 1
ATOM 2933 N N . GLY B 1 48 ? -17.828 28.016 -4.789 1 79.5 48 GLY B N 1
ATOM 2934 C CA . GLY B 1 48 ? -18.375 27.594 -3.51 1 79.5 48 GLY B CA 1
ATOM 2935 C C . GLY B 1 48 ? -19.219 26.344 -3.602 1 79.5 48 GLY B C 1
ATOM 2936 O O . GLY B 1 48 ? -19.719 25.844 -2.588 1 79.5 48 GLY B O 1
ATOM 2937 N N . ASN B 1 49 ? -19.469 25.797 -4.668 1 76.12 49 ASN B N 1
ATOM 2938 C CA . ASN B 1 49 ? -20.375 24.672 -4.82 1 76.12 49 ASN B CA 1
ATOM 2939 C C . ASN B 1 49 ? -19.609 23.359 -4.922 1 76.12 49 ASN B C 1
ATOM 2941 O O . ASN B 1 49 ? -20.141 22.297 -4.59 1 76.12 49 ASN B O 1
ATOM 2945 N N . LYS B 1 50 ? -18.391 23.5 -5.227 1 78.88 50 LYS B N 1
ATOM 2946 C CA . LYS B 1 50 ? -17.672 22.266 -5.535 1 78.88 50 LYS B CA 1
ATOM 2947 C C . LYS B 1 50 ? -16.516 22.047 -4.57 1 78.88 50 LYS B C 1
ATOM 2949 O O . LYS B 1 50 ? -15.805 21.047 -4.66 1 78.88 50 LYS B O 1
ATOM 2954 N N . ALA B 1 51 ? -16.406 22.953 -3.643 1 86.81 51 ALA B N 1
ATOM 2955 C CA . ALA B 1 51 ? -15.227 22.875 -2.783 1 86.81 51 ALA B CA 1
ATOM 2956 C C . ALA B 1 51 ? -15.5 23.5 -1.415 1 86.81 51 ALA B C 1
ATOM 2958 O O . ALA B 1 51 ? -14.766 24.375 -0.966 1 86.81 51 ALA B O 1
ATOM 2959 N N . LYS B 1 52 ? -16.469 23.016 -0.751 1 92.44 52 LYS B N 1
ATOM 2960 C CA . LYS B 1 52 ? -16.812 23.531 0.576 1 92.44 52 LYS B CA 1
ATOM 2961 C C . LYS B 1 52 ? -16.312 22.578 1.667 1 92.44 52 LYS B C 1
ATOM 2963 O O . LYS B 1 52 ? -16.078 23 2.801 1 92.44 52 LYS B O 1
ATOM 2968 N N . LYS B 1 53 ? -16.25 21.375 1.302 1 97 53 LYS B N 1
ATOM 2969 C CA . LYS B 1 53 ? -15.742 20.328 2.184 1 97 53 LYS B CA 1
ATOM 2970 C C . LYS B 1 53 ? -14.594 19.578 1.534 1 97 53 LYS B C 1
ATOM 2972 O O . LYS B 1 53 ? -14.789 18.5 0.968 1 97 53 LYS B O 1
ATOM 2977 N N . ILE B 1 54 ? -13.43 20.141 1.774 1 98.06 54 ILE B N 1
ATOM 2978 C CA . ILE B 1 54 ? -12.25 19.625 1.079 1 98.06 54 ILE B CA 1
ATOM 2979 C C . ILE B 1 54 ? -11.57 18.562 1.933 1 98.06 54 ILE B C 1
ATOM 2981 O O . ILE B 1 54 ? -11.211 18.812 3.086 1 98.06 54 ILE B O 1
ATOM 2985 N N . MET B 1 55 ? -11.445 17.391 1.396 1 98.56 55 MET B N 1
ATOM 2986 C CA . MET B 1 55 ? -10.609 16.328 1.974 1 98.56 55 MET B CA 1
ATOM 2987 C C . MET B 1 55 ? -9.219 16.344 1.361 1 98.56 55 MET B C 1
ATOM 2989 O O . MET B 1 55 ? -9.062 16.516 0.15 1 98.56 55 MET B O 1
ATOM 2993 N N . VAL B 1 56 ? -8.211 16.25 2.211 1 98.81 56 VAL B N 1
ATOM 2994 C CA . VAL B 1 56 ? -6.832 16.266 1.726 1 98.81 56 VAL B CA 1
ATOM 2995 C C . VAL B 1 56 ? -6.133 14.969 2.115 1 98.81 56 VAL B C 1
ATOM 2997 O O . VAL B 1 56 ? -6.285 14.492 3.24 1 98.81 56 VAL B O 1
ATOM 3000 N N . LEU B 1 57 ? -5.465 14.391 1.21 1 98.75 57 LEU B N 1
ATOM 3001 C CA . LEU B 1 57 ? -4.547 13.273 1.433 1 98.75 57 LEU B CA 1
ATOM 3002 C C . LEU B 1 57 ? -3.105 13.703 1.165 1 98.75 57 LEU B C 1
ATOM 3004 O O . LEU B 1 57 ? -2.744 14.008 0.027 1 98.75 57 LEU B O 1
ATOM 3008 N N . SER B 1 58 ? -2.297 13.773 2.199 1 98.12 58 SER B N 1
ATOM 3009 C CA . SER B 1 58 ? -0.922 14.234 2.039 1 98.12 58 SER B CA 1
ATOM 3010 C C . SER B 1 58 ? 0.074 13.117 2.33 1 98.12 58 SER B C 1
ATOM 3012 O O . SER B 1 58 ? -0.23 12.188 3.078 1 98.12 58 SER B O 1
ATOM 3014 N N . GLY B 1 59 ? 1.183 13.195 1.691 1 95.25 59 GLY B N 1
ATOM 3015 C CA . GLY B 1 59 ? 2.281 12.266 1.927 1 95.25 59 GLY B CA 1
ATOM 3016 C C . GLY B 1 59 ? 3.625 12.961 2.062 1 95.25 59 GLY B C 1
ATOM 3017 O O . GLY B 1 59 ? 3.686 14.164 2.332 1 95.25 59 GLY B O 1
ATOM 3018 N N . ALA B 1 60 ? 4.715 12.18 1.903 1 91.56 60 ALA B N 1
ATOM 3019 C CA . ALA B 1 60 ? 6.066 12.641 2.209 1 91.56 60 ALA B CA 1
ATOM 3020 C C . ALA B 1 60 ? 6.48 13.781 1.287 1 91.56 60 ALA B C 1
ATOM 3022 O O . ALA B 1 60 ? 7.34 14.594 1.641 1 91.56 60 ALA B O 1
ATOM 3023 N N . GLY B 1 61 ? 5.844 13.883 0.166 1 91.31 61 GLY B N 1
ATOM 3024 C CA . GLY B 1 61 ? 6.211 14.914 -0.794 1 91.31 61 GLY B CA 1
ATOM 3025 C C . GLY B 1 61 ? 5.98 16.312 -0.277 1 91.31 61 GLY B C 1
ATOM 3026 O O . GLY B 1 61 ? 6.664 17.25 -0.687 1 91.31 61 GLY B O 1
ATOM 3027 N N . VAL B 1 62 ? 5.062 16.516 0.58 1 94.88 62 VAL B N 1
ATOM 3028 C CA . VAL B 1 62 ? 4.766 17.844 1.087 1 94.88 62 VAL B CA 1
ATOM 3029 C C . VAL B 1 62 ? 5.855 18.281 2.061 1 94.88 62 VAL B C 1
ATOM 3031 O O . VAL B 1 62 ? 5.98 19.469 2.367 1 94.88 62 VAL B O 1
ATOM 3034 N N . SER B 1 63 ? 6.633 17.281 2.562 1 90.38 63 SER B N 1
ATOM 3035 C CA . SER B 1 63 ? 7.629 17.578 3.586 1 90.38 63 SER B CA 1
ATOM 3036 C C . SER B 1 63 ? 9.039 17.594 2.998 1 90.38 63 SER B C 1
ATOM 3038 O O . SER B 1 63 ? 10.008 17.844 3.713 1 90.38 63 SER B O 1
ATOM 3040 N N . VAL B 1 64 ? 9.164 17.281 1.728 1 82 64 VAL B N 1
ATOM 3041 C CA . VAL B 1 64 ? 10.484 17.172 1.117 1 82 64 VAL B CA 1
ATOM 3042 C C . VAL B 1 64 ? 11.242 18.484 1.278 1 82 64 VAL B C 1
ATOM 3044 O O . VAL B 1 64 ? 12.43 18.484 1.614 1 82 64 VAL B O 1
ATOM 3047 N N . ALA B 1 65 ? 10.539 19.547 1.133 1 77.44 65 ALA B N 1
ATOM 3048 C CA . ALA B 1 65 ? 11.164 20.859 1.214 1 77.44 65 ALA B CA 1
ATOM 3049 C C . ALA B 1 65 ? 11.648 21.156 2.631 1 77.44 65 ALA B C 1
ATOM 3051 O O . ALA B 1 65 ? 12.445 22.078 2.848 1 77.44 65 ALA B O 1
ATOM 3052 N N . ALA B 1 66 ? 11.211 20.391 3.535 1 79.94 66 ALA B N 1
ATOM 3053 C CA . ALA B 1 66 ? 11.625 20.578 4.922 1 79.94 66 ALA B CA 1
ATOM 3054 C C . ALA B 1 66 ? 12.953 19.891 5.203 1 79.94 66 ALA B C 1
ATOM 3056 O O . ALA B 1 66 ? 13.539 20.062 6.273 1 79.94 66 ALA B O 1
ATOM 3057 N N . GLY B 1 67 ? 13.438 19.078 4.266 1 75.94 67 GLY B N 1
ATOM 3058 C CA . GLY B 1 67 ? 14.75 18.453 4.395 1 75.94 67 GLY B CA 1
ATOM 3059 C C . GLY B 1 67 ? 14.711 17.141 5.164 1 75.94 67 GLY B C 1
ATOM 3060 O O . GLY B 1 67 ? 15.695 16.766 5.805 1 75.94 67 GLY B O 1
ATOM 3061 N N . ILE B 1 68 ? 13.641 16.531 5.273 1 73.19 68 ILE B N 1
ATOM 3062 C CA . ILE B 1 68 ? 13.562 15.234 5.957 1 73.19 68 ILE B CA 1
ATOM 3063 C C . ILE B 1 68 ? 14.352 14.188 5.176 1 73.19 68 ILE B C 1
ATOM 3065 O O . ILE B 1 68 ? 14.148 14.023 3.971 1 73.19 68 ILE B O 1
ATOM 3069 N N . PRO B 1 69 ? 15.195 13.586 5.848 1 69 69 PRO B N 1
ATOM 3070 C CA . PRO B 1 69 ? 16.062 12.625 5.176 1 69 69 PRO B CA 1
ATOM 3071 C C . PRO B 1 69 ? 15.312 11.414 4.625 1 69 69 PRO B C 1
ATOM 3073 O O . PRO B 1 69 ? 14.32 10.977 5.219 1 69 69 PRO B O 1
ATOM 3076 N N . ASP B 1 70 ? 15.734 11.023 3.451 1 70.88 70 ASP B N 1
ATOM 3077 C CA . ASP B 1 70 ? 15.258 9.766 2.885 1 70.88 70 ASP B CA 1
ATOM 3078 C C . ASP B 1 70 ? 16.094 8.586 3.383 1 70.88 70 ASP B C 1
ATOM 3080 O O . ASP B 1 70 ? 17.328 8.617 3.316 1 70.88 70 ASP B O 1
ATOM 3084 N N . PHE B 1 71 ? 15.516 7.602 3.973 1 70.31 71 PHE B N 1
ATOM 3085 C CA . PHE B 1 71 ? 16.297 6.492 4.504 1 70.31 71 PHE B CA 1
ATOM 3086 C C . PHE B 1 71 ? 16.25 5.297 3.561 1 70.31 71 PHE B C 1
ATOM 3088 O O . PHE B 1 71 ? 16.891 4.27 3.818 1 70.31 71 PHE B O 1
ATOM 3095 N N . ARG B 1 72 ? 15.555 5.387 2.461 1 69.94 72 ARG B N 1
ATOM 3096 C CA . ARG B 1 72 ? 15.359 4.238 1.578 1 69.94 72 ARG B CA 1
ATOM 3097 C C . ARG B 1 72 ? 16.359 4.266 0.421 1 69.94 72 ARG B C 1
ATOM 3099 O O . ARG B 1 72 ? 16.562 3.248 -0.244 1 69.94 72 ARG B O 1
ATOM 3106 N N . THR B 1 73 ? 16.906 5.492 0.237 1 70 73 THR B N 1
ATOM 3107 C CA . THR B 1 73 ? 17.781 5.66 -0.919 1 70 73 THR B CA 1
ATOM 3108 C C . THR B 1 73 ? 19.203 5.25 -0.583 1 70 73 THR B C 1
ATOM 3110 O O . THR B 1 73 ? 19.812 5.797 0.338 1 70 73 THR B O 1
ATOM 3113 N N . PRO B 1 74 ? 19.656 4.297 -1.36 1 71.5 74 PRO B N 1
ATOM 3114 C CA . PRO B 1 74 ? 21.062 3.936 -1.148 1 71.5 74 PRO B CA 1
ATOM 3115 C C . PRO B 1 74 ? 22.016 5.121 -1.309 1 71.5 74 PRO B C 1
ATOM 3117 O O . PRO B 1 74 ? 21.797 5.969 -2.184 1 71.5 74 PRO B O 1
ATOM 3120 N N . GLY B 1 75 ? 23 5.238 -0.501 1 71.5 75 GLY B N 1
ATOM 3121 C CA . GLY B 1 75 ? 23.984 6.297 -0.582 1 71.5 75 GLY B CA 1
ATOM 3122 C C . GLY B 1 75 ? 23.719 7.441 0.375 1 71.5 75 GLY B C 1
ATOM 3123 O O . GLY B 1 75 ? 24.547 8.336 0.53 1 71.5 75 GLY B O 1
ATOM 3124 N N . THR B 1 76 ? 22.578 7.383 0.93 1 76 76 THR B N 1
ATOM 3125 C CA . THR B 1 76 ? 22.328 8.383 1.96 1 76 76 THR B CA 1
ATOM 3126 C C . THR B 1 76 ? 22.906 7.938 3.301 1 76 76 THR B C 1
ATOM 3128 O O . THR B 1 76 ? 23.047 6.738 3.553 1 76 76 THR B O 1
ATOM 3131 N N . GLY B 1 77 ? 23.25 8.906 4.082 1 73 77 GLY B N 1
ATOM 3132 C CA . GLY B 1 77 ? 23.797 8.609 5.395 1 73 77 GLY B CA 1
ATOM 3133 C C . GLY B 1 77 ? 22.891 7.734 6.238 1 73 77 GLY B C 1
ATOM 3134 O O . GLY B 1 77 ? 23.344 6.758 6.84 1 73 77 GLY B O 1
ATOM 3135 N N . LEU B 1 78 ? 21.672 8 6.23 1 79 78 LEU B N 1
ATOM 3136 C CA . LEU B 1 78 ? 20.719 7.254 7.047 1 79 78 LEU B CA 1
ATOM 3137 C C . LEU B 1 78 ? 20.578 5.82 6.543 1 79 78 LEU B C 1
ATOM 3139 O O . LEU B 1 78 ? 20.547 4.879 7.34 1 79 78 LEU B O 1
ATOM 3143 N N . TYR B 1 79 ? 20.531 5.684 5.223 1 77.81 79 TYR B N 1
ATOM 3144 C CA . TYR B 1 79 ? 20.469 4.348 4.629 1 77.81 79 TYR B CA 1
ATOM 3145 C C . TYR B 1 79 ? 21.703 3.539 5 1 77.81 79 TYR B C 1
ATOM 3147 O O . TYR B 1 79 ? 21.594 2.385 5.422 1 77.81 79 TYR B O 1
ATOM 3155 N N . ASP B 1 80 ? 22.766 4.164 4.875 1 80.88 80 ASP B N 1
ATOM 3156 C CA . ASP B 1 80 ? 24.031 3.479 5.145 1 80.88 80 ASP B CA 1
ATOM 3157 C C . ASP B 1 80 ? 24.125 3.062 6.609 1 80.88 80 ASP B C 1
ATOM 3159 O O . ASP B 1 80 ? 24.625 1.977 6.918 1 80.88 80 ASP B O 1
ATOM 3163 N N . ASN B 1 81 ? 23.656 3.934 7.43 1 79.62 81 ASN B N 1
ATOM 3164 C CA . ASN B 1 81 ? 23.656 3.645 8.859 1 79.62 81 ASN B CA 1
ATOM 3165 C C . ASN B 1 81 ? 22.781 2.438 9.195 1 79.62 81 ASN B C 1
ATOM 3167 O O . ASN B 1 81 ? 23.047 1.725 10.164 1 79.62 81 ASN B O 1
ATOM 3171 N N . LEU B 1 82 ? 21.875 2.182 8.367 1 83.19 82 LEU B N 1
ATOM 3172 C CA . LEU B 1 82 ? 20.938 1.099 8.641 1 83.19 82 LEU B CA 1
ATOM 3173 C C . LEU B 1 82 ? 21.438 -0.215 8.047 1 83.19 82 LEU B C 1
ATOM 3175 O O . LEU B 1 82 ? 20.969 -1.29 8.43 1 83.19 82 LEU B O 1
ATOM 3179 N N . GLN B 1 83 ? 22.375 -0.153 7.16 1 79.56 83 GLN B N 1
ATOM 3180 C CA . GLN B 1 83 ? 22.875 -1.338 6.469 1 79.56 83 GLN B CA 1
ATOM 3181 C C . GLN B 1 83 ? 23.531 -2.312 7.445 1 79.56 83 GLN B C 1
ATOM 3183 O O . GLN B 1 83 ? 23.531 -3.523 7.215 1 79.56 83 GLN B O 1
ATOM 3188 N N . LYS B 1 84 ? 24.047 -1.751 8.484 1 82.19 84 LYS B N 1
ATOM 3189 C CA . LYS B 1 84 ? 24.75 -2.586 9.453 1 82.19 84 LYS B CA 1
ATOM 3190 C C . LYS B 1 84 ? 23.812 -3.576 10.117 1 82.19 84 LYS B C 1
ATOM 3192 O O . LYS B 1 84 ? 24.25 -4.562 10.719 1 82.19 84 LYS B O 1
ATOM 3197 N N . TYR B 1 85 ? 22.594 -3.357 10.008 1 84.38 85 TYR B N 1
ATOM 3198 C CA . TYR B 1 85 ? 21.625 -4.215 10.688 1 84.38 85 TYR B CA 1
ATOM 3199 C C . TYR B 1 85 ? 21.109 -5.301 9.75 1 84.38 85 TYR B C 1
ATOM 3201 O O . TYR B 1 85 ? 20.203 -6.066 10.117 1 84.38 85 TYR B O 1
ATOM 3209 N N . ASN B 1 86 ? 21.562 -5.441 8.609 1 81.19 86 ASN B N 1
ATOM 3210 C CA . ASN B 1 86 ? 21.234 -6.496 7.656 1 81.19 86 ASN B CA 1
ATOM 3211 C C . ASN B 1 86 ? 19.719 -6.613 7.445 1 81.19 86 ASN B C 1
ATOM 3213 O O . ASN B 1 86 ? 19.156 -7.707 7.559 1 81.19 86 ASN B O 1
ATOM 3217 N N . LEU B 1 87 ? 19.156 -5.52 7.195 1 83.88 87 LEU B N 1
ATOM 3218 C CA . LEU B 1 87 ? 17.719 -5.504 6.898 1 83.88 87 LEU B CA 1
ATOM 3219 C C . LEU B 1 87 ? 17.438 -6.172 5.559 1 83.88 87 LEU B C 1
ATOM 3221 O O . LEU B 1 87 ? 18.203 -6.004 4.602 1 83.88 87 LEU B O 1
ATOM 3225 N N . PRO B 1 88 ? 16.438 -6.973 5.547 1 77.81 88 PRO B N 1
ATOM 3226 C CA . PRO B 1 88 ? 16.094 -7.547 4.246 1 77.81 88 PRO B CA 1
ATOM 3227 C C . PRO B 1 88 ? 15.789 -6.48 3.193 1 77.81 88 PRO B C 1
ATOM 3229 O O . PRO B 1 88 ? 16.125 -6.656 2.02 1 77.81 88 PRO B O 1
ATOM 3232 N N . TYR B 1 89 ? 15.227 -5.484 3.479 1 79.81 89 TYR B N 1
ATOM 3233 C CA . TYR B 1 89 ? 14.953 -4.254 2.74 1 79.81 89 TYR B CA 1
ATOM 3234 C C . TYR B 1 89 ? 14.727 -3.084 3.693 1 79.81 89 TYR B C 1
ATOM 3236 O O . TYR B 1 89 ? 14.359 -3.283 4.852 1 79.81 89 TYR B O 1
ATOM 3244 N N . PRO B 1 90 ? 14.984 -1.903 3.303 1 78.88 90 PRO B N 1
ATOM 3245 C CA . PRO B 1 90 ? 15.016 -0.757 4.215 1 78.88 90 PRO B CA 1
ATOM 3246 C C . PRO B 1 90 ? 13.719 -0.607 5.012 1 78.88 90 PRO B C 1
ATOM 3248 O O . PRO B 1 90 ? 13.766 -0.342 6.219 1 78.88 90 PRO B O 1
ATOM 3251 N N . GLN B 1 91 ? 12.633 -0.864 4.43 1 84.5 91 GLN B N 1
ATOM 3252 C CA . GLN B 1 91 ? 11.344 -0.606 5.066 1 84.5 91 GLN B CA 1
ATOM 3253 C C . GLN B 1 91 ? 11.039 -1.649 6.137 1 84.5 91 GLN B C 1
ATOM 3255 O O . GLN B 1 91 ? 10.133 -1.469 6.945 1 84.5 91 GLN B O 1
ATOM 3260 N N . ALA B 1 92 ? 11.844 -2.66 6.227 1 87.31 92 ALA B N 1
ATOM 3261 C CA . ALA B 1 92 ? 11.656 -3.689 7.246 1 87.31 92 ALA B CA 1
ATOM 3262 C C . ALA B 1 92 ? 11.828 -3.111 8.648 1 87.31 92 ALA B C 1
ATOM 3264 O O . ALA B 1 92 ? 11.367 -3.697 9.633 1 87.31 92 ALA B O 1
ATOM 3265 N N . VAL B 1 93 ? 12.477 -1.976 8.68 1 91.12 93 VAL B N 1
ATOM 3266 C CA . VAL B 1 93 ? 12.695 -1.281 9.945 1 91.12 93 VAL B CA 1
ATOM 3267 C C . VAL B 1 93 ? 11.352 -0.917 10.57 1 91.12 93 VAL B C 1
ATOM 3269 O O . VAL B 1 93 ? 11.258 -0.773 11.797 1 91.12 93 VAL B O 1
ATOM 3272 N N . PHE B 1 94 ? 10.305 -0.872 9.781 1 92.94 94 PHE B N 1
ATOM 3273 C CA . PHE B 1 94 ? 8.977 -0.493 10.258 1 92.94 94 PHE B CA 1
ATOM 3274 C C . PHE B 1 94 ? 8.055 -1.702 10.297 1 92.94 94 PHE B C 1
ATOM 3276 O O . PHE B 1 94 ? 6.836 -1.563 10.156 1 92.94 94 PHE B O 1
ATOM 3283 N N . ASP B 1 95 ? 8.531 -2.807 10.477 1 93.31 95 ASP B N 1
ATOM 3284 C CA . ASP B 1 95 ? 7.734 -4.027 10.609 1 93.31 95 ASP B CA 1
ATOM 3285 C C . ASP B 1 95 ? 7.695 -4.504 12.055 1 93.31 95 ASP B C 1
ATOM 3287 O O . ASP B 1 95 ? 8.742 -4.684 12.688 1 93.31 95 ASP B O 1
ATOM 3291 N N . VAL B 1 96 ? 6.531 -4.781 12.523 1 95 96 VAL B N 1
ATOM 3292 C CA . VAL B 1 96 ? 6.367 -5.059 13.945 1 95 96 VAL B CA 1
ATOM 3293 C C . VAL B 1 96 ? 7.062 -6.371 14.305 1 95 96 VAL B C 1
ATOM 3295 O O . VAL B 1 96 ? 7.617 -6.512 15.398 1 95 96 VAL B O 1
ATOM 3298 N N . SER B 1 97 ? 6.996 -7.34 13.469 1 91.06 97 SER B N 1
ATOM 3299 C CA . SER B 1 97 ? 7.68 -8.602 13.742 1 91.06 97 SER B CA 1
ATOM 3300 C C . SER B 1 97 ? 9.188 -8.406 13.828 1 91.06 97 SER B C 1
ATOM 3302 O O . SER B 1 97 ? 9.852 -9.016 14.664 1 91.06 97 SER B O 1
ATOM 3304 N N . PHE B 1 98 ? 9.672 -7.594 12.953 1 90.44 98 PHE B N 1
ATOM 3305 C CA . PHE B 1 98 ? 11.102 -7.285 12.992 1 90.44 98 PHE B CA 1
ATOM 3306 C C . PHE B 1 98 ? 11.453 -6.516 14.258 1 90.44 98 PHE B C 1
ATOM 3308 O O . PHE B 1 98 ? 12.477 -6.785 14.891 1 90.44 98 PHE B O 1
ATOM 3315 N N . TYR B 1 99 ? 10.648 -5.57 14.641 1 95.31 99 TYR B N 1
ATOM 3316 C CA . TYR B 1 99 ? 10.883 -4.785 15.852 1 95.31 99 TYR B CA 1
ATOM 3317 C C . TYR B 1 99 ? 10.875 -5.68 17.094 1 95.31 99 TYR B C 1
ATOM 3319 O O . TYR B 1 99 ? 11.594 -5.414 18.047 1 95.31 99 TYR B O 1
ATOM 3327 N N . ARG B 1 100 ? 10.102 -6.688 17.078 1 94.5 100 ARG B N 1
ATOM 3328 C CA . ARG B 1 100 ? 10.023 -7.633 18.188 1 94.5 100 ARG B CA 1
ATOM 3329 C C . ARG B 1 100 ? 11.344 -8.367 18.375 1 94.5 100 ARG B C 1
ATOM 3331 O O . ARG B 1 100 ? 11.82 -8.531 19.5 1 94.5 100 ARG B O 1
ATOM 3338 N N . SER B 1 101 ? 11.953 -8.703 17.266 1 92.06 101 SER B N 1
ATOM 3339 C CA . SER B 1 101 ? 13.156 -9.531 17.328 1 92.06 101 SER B CA 1
ATOM 3340 C C . SER B 1 101 ? 14.422 -8.688 17.281 1 92.06 101 SER B C 1
ATOM 3342 O O . SER B 1 101 ? 15.406 -8.992 17.953 1 92.06 101 SER B O 1
ATOM 3344 N N . GLN B 1 102 ? 14.383 -7.621 16.438 1 93.06 102 GLN B N 1
ATOM 3345 C CA . GLN B 1 102 ? 15.516 -6.727 16.25 1 93.06 102 GLN B CA 1
ATOM 3346 C C . GLN B 1 102 ? 15.078 -5.266 16.266 1 93.06 102 GLN B C 1
ATOM 3348 O O . GLN B 1 102 ? 15.094 -4.598 15.234 1 93.06 102 GLN B O 1
ATOM 3353 N N . PRO B 1 103 ? 14.93 -4.723 17.484 1 95.94 103 PRO B N 1
ATOM 3354 C CA . PRO B 1 103 ? 14.328 -3.393 17.594 1 95.94 103 PRO B CA 1
ATOM 3355 C C . PRO B 1 103 ? 15.336 -2.268 17.359 1 95.94 103 PRO B C 1
ATOM 3357 O O . PRO B 1 103 ? 14.945 -1.12 17.125 1 95.94 103 PRO B O 1
ATOM 3360 N N . GLN B 1 104 ? 16.594 -2.576 17.297 1 94.19 104 GLN B N 1
ATOM 3361 C CA . GLN B 1 104 ? 17.609 -1.542 17.328 1 94.19 104 GLN B CA 1
ATOM 3362 C C . GLN B 1 104 ? 17.594 -0.699 16.062 1 94.19 104 GLN B C 1
ATOM 3364 O O . GLN B 1 104 ? 17.797 0.517 16.109 1 94.19 104 GLN B O 1
ATOM 3369 N N . PRO B 1 105 ? 17.375 -1.333 14.898 1 92.62 105 PRO B N 1
ATOM 3370 C CA . PRO B 1 105 ? 17.344 -0.509 13.688 1 92.62 105 PRO B CA 1
ATOM 3371 C C . PRO B 1 105 ? 16.312 0.614 13.766 1 92.62 105 PRO B C 1
ATOM 3373 O O . PRO B 1 105 ? 16.594 1.749 13.375 1 92.62 105 PRO B O 1
ATOM 3376 N N . PHE B 1 106 ? 15.242 0.36 14.25 1 95.19 106 PHE B N 1
ATOM 3377 C CA . PHE B 1 106 ? 14.219 1.397 14.375 1 95.19 106 PHE B CA 1
ATOM 3378 C C . PHE B 1 106 ? 14.656 2.463 15.375 1 95.19 106 PHE B C 1
ATOM 3380 O O . PHE B 1 106 ? 14.469 3.658 15.141 1 95.19 106 PHE B O 1
ATOM 3387 N N . VAL B 1 107 ? 15.188 2.053 16.469 1 94.62 107 VAL B N 1
ATOM 3388 C CA . VAL B 1 107 ? 15.633 2.988 17.5 1 94.62 107 VAL B CA 1
ATOM 3389 C C . VAL B 1 107 ? 16.641 3.967 16.906 1 94.62 107 VAL B C 1
ATOM 3391 O O . VAL B 1 107 ? 16.547 5.176 17.125 1 94.62 107 VAL B O 1
ATOM 3394 N N . THR B 1 108 ? 17.484 3.424 16.141 1 89.94 108 THR B N 1
ATOM 3395 C CA . THR B 1 108 ? 18.5 4.246 15.484 1 89.94 108 THR B CA 1
ATOM 3396 C C . THR B 1 108 ? 17.844 5.242 14.531 1 89.94 108 THR B C 1
ATOM 3398 O O . THR B 1 108 ? 18.203 6.426 14.523 1 89.94 108 THR B O 1
ATOM 3401 N N . LEU B 1 109 ? 16.938 4.781 13.781 1 88.88 109 LEU B N 1
ATOM 3402 C CA . LEU B 1 109 ? 16.25 5.641 12.812 1 88.88 109 LEU B CA 1
ATOM 3403 C C . LEU B 1 109 ? 15.391 6.68 13.531 1 88.88 109 LEU B C 1
ATOM 3405 O O . LEU B 1 109 ? 15.383 7.852 13.141 1 88.88 109 LEU B O 1
ATOM 3409 N N . ALA B 1 110 ? 14.727 6.242 14.547 1 90.38 110 ALA B N 1
ATOM 3410 C CA . ALA B 1 110 ? 13.812 7.109 15.289 1 90.38 110 ALA B CA 1
ATOM 3411 C C . ALA B 1 110 ? 14.555 8.297 15.891 1 90.38 110 ALA B C 1
ATOM 3413 O O . ALA B 1 110 ? 14.031 9.414 15.922 1 90.38 110 ALA B O 1
ATOM 3414 N N . LYS B 1 111 ? 15.648 8.047 16.328 1 87.56 111 LYS B N 1
ATOM 3415 C CA . LYS B 1 111 ? 16.469 9.125 16.875 1 87.56 111 LYS B CA 1
ATOM 3416 C C . LYS B 1 111 ? 16.688 10.234 15.844 1 87.56 111 LYS B C 1
ATOM 3418 O O . LYS B 1 111 ? 16.672 11.414 16.188 1 87.56 111 LYS B O 1
ATOM 3423 N N . GLU B 1 112 ? 16.797 9.789 14.609 1 79.69 112 GLU B N 1
ATOM 3424 C CA . GLU B 1 112 ? 17.062 10.734 13.531 1 79.69 112 GLU B CA 1
ATOM 3425 C C . GLU B 1 112 ? 15.781 11.422 13.062 1 79.69 112 GLU B C 1
ATOM 3427 O O . GLU B 1 112 ? 15.828 12.555 12.578 1 79.69 112 GLU B O 1
ATOM 3432 N N . LEU B 1 113 ? 14.688 10.812 13.227 1 81.31 113 LEU B N 1
ATOM 3433 C CA . LEU B 1 113 ? 13.43 11.281 12.648 1 81.31 113 LEU B CA 1
ATOM 3434 C C . LEU B 1 113 ? 12.594 12.016 13.688 1 81.31 113 LEU B C 1
ATOM 3436 O O . LEU B 1 113 ? 11.578 12.625 13.359 1 81.31 113 LEU B O 1
ATOM 3440 N N . TRP B 1 114 ? 13.023 11.961 14.883 1 85 114 TRP B N 1
ATOM 3441 C CA . TRP B 1 114 ? 12.164 12.5 15.938 1 85 114 TRP B CA 1
ATOM 3442 C C . TRP B 1 114 ? 11.766 13.938 15.625 1 85 114 TRP B C 1
ATOM 3444 O O . TRP B 1 114 ? 12.625 14.797 15.414 1 85 114 TRP B O 1
ATOM 3454 N N . PRO B 1 115 ? 10.422 14.188 15.648 1 75.06 115 PRO B N 1
ATOM 3455 C CA . PRO B 1 115 ? 9.922 15.508 15.266 1 75.06 115 PRO B CA 1
ATOM 3456 C C . PRO B 1 115 ? 10.414 16.625 16.188 1 75.06 115 PRO B C 1
ATOM 3458 O O . PRO B 1 115 ? 10.539 16.406 17.406 1 75.06 115 PRO B O 1
ATOM 3461 N N . GLY B 1 116 ? 10.328 17.844 15.594 1 66.38 116 GLY B N 1
ATOM 3462 C CA . GLY B 1 116 ? 10.617 19.031 16.359 1 66.38 116 GLY B CA 1
ATOM 3463 C C . GLY B 1 116 ? 12.102 19.281 16.562 1 66.38 116 GLY B C 1
ATOM 3464 O O . GLY B 1 116 ? 12.492 20.328 17.094 1 66.38 116 GLY B O 1
ATOM 3465 N N . LEU B 1 117 ? 12.773 18.422 16.141 1 61.19 117 LEU B N 1
ATOM 3466 C CA . LEU B 1 117 ? 14.195 18.641 16.359 1 61.19 117 LEU B CA 1
ATOM 3467 C C . LEU B 1 117 ? 14.82 19.406 15.195 1 61.19 117 LEU B C 1
ATOM 3469 O O . LEU B 1 117 ? 15.641 20.297 15.398 1 61.19 117 LEU B O 1
ATOM 3473 N N . THR B 1 118 ? 14.305 19.031 14.016 1 66.06 118 THR B N 1
ATOM 3474 C CA . THR B 1 118 ? 15.203 19.531 12.984 1 66.06 118 THR B CA 1
ATOM 3475 C C . THR B 1 118 ? 14.406 20.078 11.805 1 66.06 118 THR B C 1
ATOM 3477 O O . THR B 1 118 ? 14.984 20.672 10.883 1 66.06 118 THR B O 1
ATOM 3480 N N . HIS B 1 119 ? 13.062 20.031 11.891 1 79.38 119 HIS B N 1
ATOM 3481 C CA . HIS B 1 119 ? 12.383 20.406 10.656 1 79.38 119 HIS B CA 1
ATOM 3482 C C . HIS B 1 119 ? 11.156 21.266 10.945 1 79.38 119 HIS B C 1
ATOM 3484 O O . HIS B 1 119 ? 10.5 21.094 11.969 1 79.38 119 HIS B O 1
ATOM 3490 N N . SER B 1 120 ? 10.945 22.25 10.062 1 86.81 120 SER B N 1
ATOM 3491 C CA . SER B 1 120 ? 9.789 23.141 10.172 1 86.81 120 SER B CA 1
ATOM 3492 C C . SER B 1 120 ? 8.781 22.859 9.062 1 86.81 120 SER B C 1
ATOM 3494 O O . SER B 1 120 ? 9.141 22.391 7.984 1 86.81 120 SER B O 1
ATOM 3496 N N . PRO B 1 121 ? 7.52 23.234 9.336 1 93.5 121 PRO B N 1
ATOM 3497 C CA . PRO B 1 121 ? 6.488 23.047 8.305 1 93.5 121 PRO B CA 1
ATOM 3498 C C . PRO B 1 121 ? 6.789 23.828 7.027 1 93.5 121 PRO B C 1
ATOM 3500 O O . PRO B 1 121 ? 7.348 24.922 7.082 1 93.5 121 PRO B O 1
ATOM 3503 N N . THR B 1 122 ? 6.406 23.297 5.93 1 94.56 122 THR B N 1
ATOM 3504 C CA . THR B 1 122 ? 6.602 23.906 4.625 1 94.56 122 THR B CA 1
ATOM 3505 C C . THR B 1 122 ? 5.445 24.844 4.285 1 94.56 122 THR B C 1
ATOM 3507 O O . THR B 1 122 ? 4.508 24.984 5.074 1 94.56 122 THR B O 1
ATOM 3510 N N . LEU B 1 123 ? 5.559 25.5 3.123 1 96.06 123 LEU B N 1
ATOM 3511 C CA . LEU B 1 123 ? 4.496 26.359 2.613 1 96.06 123 LEU B CA 1
ATOM 3512 C C . LEU B 1 123 ? 3.203 25.562 2.426 1 96.06 123 LEU B C 1
ATOM 3514 O O . LEU B 1 123 ? 2.113 26.078 2.688 1 96.06 123 LEU B O 1
ATOM 3518 N N . THR B 1 124 ? 3.295 24.391 1.986 1 97.75 124 THR B N 1
ATOM 3519 C CA . THR B 1 124 ? 2.133 23.531 1.772 1 97.75 124 THR B CA 1
ATOM 3520 C C . THR B 1 124 ? 1.423 23.25 3.094 1 97.75 124 THR B C 1
ATOM 3522 O O . THR B 1 124 ? 0.192 23.266 3.158 1 97.75 124 THR B O 1
ATOM 3525 N N . HIS B 1 125 ? 2.18 22.984 4.105 1 97.56 125 HIS B N 1
ATOM 3526 C CA . HIS B 1 125 ? 1.561 22.797 5.414 1 97.56 125 HIS B CA 1
ATOM 3527 C C . HIS B 1 125 ? 0.777 24.031 5.836 1 97.56 125 HIS B C 1
ATOM 3529 O O . HIS B 1 125 ? -0.326 23.922 6.375 1 97.56 125 HIS B O 1
ATOM 3535 N N . SER B 1 126 ? 1.36 25.188 5.582 1 97.62 126 SER B N 1
ATOM 3536 C CA . SER B 1 126 ? 0.681 26.438 5.887 1 97.62 126 SER B CA 1
ATOM 3537 C C . SER B 1 126 ? -0.6 26.578 5.074 1 97.62 126 SER B C 1
ATOM 3539 O O . SER B 1 126 ? -1.603 27.094 5.57 1 97.62 126 SER B O 1
ATOM 3541 N N . PHE B 1 127 ? -0.549 26.172 3.871 1 98.31 127 PHE B N 1
ATOM 3542 C CA . PHE B 1 127 ? -1.725 26.172 3.01 1 98.31 127 PHE B CA 1
ATOM 3543 C C . PHE B 1 127 ? -2.834 25.312 3.6 1 98.31 127 PHE B C 1
ATOM 3545 O O . PHE B 1 127 ? -3.996 25.719 3.627 1 98.31 127 PHE B O 1
ATOM 3552 N N . LEU B 1 128 ? -2.506 24.156 4.094 1 98.31 128 LEU B N 1
ATOM 3553 C CA . LEU B 1 128 ? -3.475 23.25 4.715 1 98.31 128 LEU B CA 1
ATOM 3554 C C . LEU B 1 128 ? -4.102 23.906 5.949 1 98.31 128 LEU B C 1
ATOM 3556 O O . LEU B 1 128 ? -5.312 23.812 6.156 1 98.31 128 LEU B O 1
ATOM 3560 N N . LYS B 1 129 ? -3.24 24.531 6.715 1 97.88 129 LYS B N 1
ATOM 3561 C CA . LYS B 1 129 ? -3.729 25.281 7.871 1 97.88 129 LYS B CA 1
ATOM 3562 C C . LYS B 1 129 ? -4.68 26.406 7.445 1 97.88 129 LYS B C 1
ATOM 3564 O O . LYS B 1 129 ? -5.711 26.625 8.078 1 97.88 129 LYS B O 1
ATOM 3569 N N . MET B 1 130 ? -4.316 27.062 6.422 1 97.44 130 MET B N 1
ATOM 3570 C CA . MET B 1 130 ? -5.145 28.156 5.906 1 97.44 130 MET B CA 1
ATOM 3571 C C . MET B 1 130 ? -6.5 27.625 5.441 1 97.44 130 MET B C 1
ATOM 3573 O O . MET B 1 130 ? -7.531 28.266 5.688 1 97.44 130 MET B O 1
ATOM 3577 N N . LEU B 1 131 ? -6.566 26.469 4.785 1 97.25 131 LEU B N 1
ATOM 3578 C CA . LEU B 1 131 ? -7.832 25.859 4.387 1 97.25 131 LEU B CA 1
ATOM 3579 C C . LEU B 1 131 ? -8.727 25.625 5.598 1 97.25 131 LEU B C 1
ATOM 3581 O O . LEU B 1 131 ? -9.938 25.828 5.531 1 97.25 131 LEU B O 1
ATOM 3585 N N . SER B 1 132 ? -8.125 25.141 6.664 1 97.62 132 SER B N 1
ATOM 3586 C CA . SER B 1 132 ? -8.867 24.906 7.902 1 97.62 132 SER B CA 1
ATOM 3587 C C . SER B 1 132 ? -9.406 26.219 8.461 1 97.62 132 SER B C 1
ATOM 3589 O O . SER B 1 132 ? -10.586 26.312 8.805 1 97.62 132 SER B O 1
ATOM 3591 N N . ASP B 1 133 ? -8.578 27.266 8.484 1 96.56 133 ASP B N 1
ATOM 3592 C CA . ASP B 1 133 ? -8.969 28.562 9.031 1 96.56 133 ASP B CA 1
ATOM 3593 C C . ASP B 1 133 ? -10.102 29.172 8.227 1 96.56 133 ASP B C 1
ATOM 3595 O O . ASP B 1 133 ? -10.969 29.859 8.781 1 96.56 133 ASP B O 1
ATOM 3599 N N . LYS B 1 134 ? -10.109 28.938 6.988 1 95.38 134 LYS B N 1
ATOM 3600 C CA . LYS B 1 134 ? -11.117 29.516 6.105 1 95.38 134 LYS B CA 1
ATOM 3601 C C . LYS B 1 134 ? -12.398 28.688 6.121 1 95.38 134 LYS B C 1
ATOM 3603 O O . LYS B 1 134 ? -13.375 29.016 5.441 1 95.38 134 LYS B O 1
ATOM 3608 N N . GLY B 1 135 ? -12.375 27.562 6.84 1 96.06 135 GLY B N 1
ATOM 3609 C CA . GLY B 1 135 ? -13.555 26.734 6.996 1 96.06 135 GLY B CA 1
ATOM 3610 C C . GLY B 1 135 ? -13.812 25.828 5.809 1 96.06 135 GLY B C 1
ATOM 3611 O O . GLY B 1 135 ? -14.93 25.328 5.625 1 96.06 135 GLY B O 1
ATOM 3612 N N . LEU B 1 136 ? -12.805 25.562 5.023 1 96.94 136 LEU B N 1
ATOM 3613 C CA . LEU B 1 136 ? -12.977 24.797 3.797 1 96.94 136 LEU B CA 1
ATOM 3614 C C . LEU B 1 136 ? -12.5 23.359 3.99 1 96.94 136 LEU B C 1
ATOM 3616 O O . LEU B 1 136 ? -12.859 22.469 3.215 1 96.94 136 LEU B O 1
ATOM 3620 N N . LEU B 1 137 ? -11.672 23.125 4.992 1 98.12 137 LEU B N 1
ATOM 3621 C CA . LEU B 1 137 ? -11.078 21.812 5.215 1 98.12 137 LEU B CA 1
ATOM 3622 C C . LEU B 1 137 ? -12.047 20.906 5.977 1 98.12 137 LEU B C 1
ATOM 3624 O O . LEU B 1 137 ? -12.383 21.188 7.129 1 98.12 137 LEU B O 1
ATOM 3628 N N . LEU B 1 138 ? -12.445 19.875 5.32 1 98.25 138 LEU B N 1
ATOM 3629 C CA . LEU B 1 138 ? -13.227 18.859 6.004 1 98.25 138 LEU B CA 1
ATOM 3630 C C . LEU B 1 138 ? -12.344 18.016 6.918 1 98.25 138 LEU B C 1
ATOM 3632 O O . LEU B 1 138 ? -12.609 17.906 8.117 1 98.25 138 LEU B O 1
ATOM 3636 N N . ARG B 1 139 ? -11.289 17.391 6.293 1 98.75 139 ARG B N 1
ATOM 3637 C CA . ARG B 1 139 ? -10.359 16.531 7.008 1 98.75 139 ARG B CA 1
ATOM 3638 C C . ARG B 1 139 ? -9.039 16.406 6.25 1 98.75 139 ARG B C 1
ATOM 3640 O O . ARG B 1 139 ? -9.023 16.375 5.02 1 98.75 139 ARG B O 1
ATOM 3647 N N . LEU B 1 140 ? -8.023 16.438 6.992 1 98.88 140 LEU B N 1
ATOM 3648 C CA . LEU B 1 140 ? -6.707 16.125 6.453 1 98.88 140 LEU B CA 1
ATOM 3649 C C . LEU B 1 140 ? -6.27 14.719 6.871 1 98.88 140 LEU B C 1
ATOM 3651 O O . LEU B 1 140 ? -6.141 14.43 8.062 1 98.88 140 LEU B O 1
ATOM 3655 N N . TYR B 1 141 ? -6.09 13.883 5.91 1 98.81 141 TYR B N 1
ATOM 3656 C CA . TYR B 1 141 ? -5.477 12.57 6.113 1 98.81 141 TYR B CA 1
ATOM 3657 C C . TYR B 1 141 ? -3.99 12.609 5.777 1 98.81 141 TYR B C 1
ATOM 3659 O O . TYR B 1 141 ? -3.611 12.641 4.605 1 98.81 141 TYR B O 1
ATOM 3667 N N . SER B 1 142 ? -3.191 12.586 6.777 1 98.19 142 SER B N 1
ATOM 3668 C CA . SER B 1 142 ? -1.746 12.641 6.582 1 98.19 142 SER B CA 1
ATOM 3669 C C . SER B 1 142 ? -1.114 11.258 6.703 1 98.19 142 SER B C 1
ATOM 3671 O O . SER B 1 142 ? -1.317 10.562 7.695 1 98.19 142 SER B O 1
ATOM 3673 N N . GLN B 1 143 ? -0.333 10.922 5.719 1 96.56 143 GLN B N 1
ATOM 3674 C CA . GLN B 1 143 ? 0.446 9.688 5.758 1 96.56 143 GLN B CA 1
ATOM 3675 C C . GLN B 1 143 ? 1.774 9.898 6.48 1 96.56 143 GLN B C 1
ATOM 3677 O O . GLN B 1 143 ? 2.525 8.945 6.703 1 96.56 143 GLN B O 1
ATOM 3682 N N . ASN B 1 144 ? 2.074 11.094 6.883 1 92.94 144 ASN B N 1
ATOM 3683 C CA . ASN B 1 144 ? 3.387 11.445 7.41 1 92.94 144 ASN B CA 1
ATOM 3684 C C . ASN B 1 144 ? 3.463 11.227 8.922 1 92.94 144 ASN B C 1
ATOM 3686 O O . ASN B 1 144 ? 2.479 11.43 9.633 1 92.94 144 ASN B O 1
ATOM 3690 N N . ILE B 1 145 ? 4.664 10.859 9.312 1 92.12 145 ILE B N 1
ATOM 3691 C CA . ILE B 1 145 ? 4.871 10.664 10.742 1 92.12 145 ILE B CA 1
ATOM 3692 C C . ILE B 1 145 ? 5.801 11.75 11.281 1 92.12 145 ILE B C 1
ATOM 3694 O O . ILE B 1 145 ? 6.113 11.766 12.477 1 92.12 145 ILE B O 1
ATOM 3698 N N . ASP B 1 146 ? 6.195 12.688 10.477 1 87.94 146 ASP B N 1
ATOM 3699 C CA . ASP B 1 146 ? 7.168 13.711 10.844 1 87.94 146 ASP B CA 1
ATOM 3700 C C . ASP B 1 146 ? 6.531 14.781 11.734 1 87.94 146 ASP B C 1
ATOM 3702 O O . ASP B 1 146 ? 7.23 15.586 12.344 1 87.94 146 ASP B O 1
ATOM 3706 N N . GLY B 1 147 ? 5.246 14.828 11.789 1 91.38 147 GLY B N 1
ATOM 3707 C CA . GLY B 1 147 ? 4.531 15.695 12.719 1 91.38 147 GLY B CA 1
ATOM 3708 C C . GLY B 1 147 ? 4.383 17.109 12.211 1 91.38 147 GLY B C 1
ATOM 3709 O O . GLY B 1 147 ? 3.885 17.984 12.922 1 91.38 147 GLY B O 1
ATOM 3710 N N . LEU B 1 148 ? 4.68 17.375 10.992 1 92.81 148 LEU B N 1
ATOM 3711 C CA . LEU B 1 148 ? 4.723 18.75 10.516 1 92.81 148 LEU B CA 1
ATOM 3712 C C . LEU B 1 148 ? 3.316 19.312 10.344 1 92.81 148 LEU B C 1
ATOM 3714 O O . LEU B 1 148 ? 3.094 20.516 10.539 1 92.81 148 LEU B O 1
ATOM 3718 N N . GLU B 1 149 ? 2.348 18.484 10.023 1 95.62 149 GLU B N 1
ATOM 3719 C CA . GLU B 1 149 ? 0.962 18.938 9.961 1 95.62 149 GLU B CA 1
ATOM 3720 C C . GLU B 1 149 ? 0.474 19.422 11.328 1 95.62 149 GLU B C 1
ATOM 3722 O O . GLU B 1 149 ? -0.211 20.438 11.43 1 95.62 149 GLU B O 1
ATOM 3727 N N . TYR B 1 150 ? 0.887 18.672 12.297 1 93.69 150 TYR B N 1
ATOM 3728 C CA . TYR B 1 150 ? 0.562 19.047 13.672 1 93.69 150 TYR B CA 1
ATOM 3729 C C . TYR B 1 150 ? 1.271 20.344 14.062 1 93.69 150 TYR B C 1
ATOM 3731 O O . TYR B 1 150 ? 0.652 21.25 14.625 1 93.69 150 TYR B O 1
ATOM 3739 N N . LEU B 1 151 ? 2.492 20.453 13.742 1 91.69 151 LEU B N 1
ATOM 3740 C CA . LEU B 1 151 ? 3.303 21.609 14.094 1 91.69 151 LEU B CA 1
ATOM 3741 C C . LEU B 1 151 ? 2.818 22.859 13.352 1 91.69 151 LEU B C 1
ATOM 3743 O O . LEU B 1 151 ? 2.998 23.984 13.836 1 91.69 151 LEU B O 1
ATOM 3747 N N . ALA B 1 152 ? 2.209 22.625 12.234 1 94.88 152 ALA B N 1
ATOM 3748 C CA . ALA B 1 152 ? 1.675 23.734 11.453 1 94.88 152 ALA B CA 1
ATOM 3749 C C . ALA B 1 152 ? 0.423 24.312 12.109 1 94.88 152 ALA B C 1
ATOM 3751 O O . ALA B 1 152 ? -0.063 25.375 11.711 1 94.88 152 ALA B O 1
ATOM 3752 N N . GLY B 1 153 ? -0.1 23.594 13.039 1 95.31 153 GLY B N 1
ATOM 3753 C CA . GLY B 1 153 ? -1.223 24.125 13.805 1 95.31 153 GLY B CA 1
ATOM 3754 C C . GLY B 1 153 ? -2.568 23.656 13.273 1 95.31 153 GLY B C 1
ATOM 3755 O O . GLY B 1 153 ? -3.596 24.281 13.547 1 95.31 153 GLY B O 1
ATOM 3756 N N . ILE B 1 154 ? -2.639 22.625 12.516 1 97.31 154 ILE B N 1
ATOM 3757 C CA . ILE B 1 154 ? -3.91 22.062 12.086 1 97.31 154 ILE B CA 1
ATOM 3758 C C . ILE B 1 154 ? -4.641 21.469 13.289 1 97.31 154 ILE B C 1
ATOM 3760 O O . ILE B 1 154 ? -4.066 20.688 14.047 1 97.31 154 ILE B O 1
ATOM 3764 N N . PRO B 1 155 ? -5.887 21.844 13.492 1 97.62 155 PRO B N 1
ATOM 3765 C CA . PRO B 1 155 ? -6.621 21.344 14.656 1 97.62 155 PRO B CA 1
ATOM 3766 C C . PRO B 1 155 ? -6.742 19.812 14.664 1 97.62 155 PRO B C 1
ATOM 3768 O O . PRO B 1 155 ? -6.918 19.203 13.609 1 97.62 155 PRO B O 1
ATOM 3771 N N . ASP B 1 156 ? -6.734 19.234 15.844 1 96.69 156 ASP B N 1
ATOM 3772 C CA . ASP B 1 156 ? -6.789 17.797 16.031 1 96.69 156 ASP B CA 1
ATOM 3773 C C . ASP B 1 156 ? -8.031 17.203 15.367 1 96.69 156 ASP B C 1
ATOM 3775 O O . ASP B 1 156 ? -7.984 16.109 14.789 1 96.69 156 ASP B O 1
ATOM 3779 N N . GLU B 1 157 ? -9.062 17.969 15.445 1 97.38 157 GLU B N 1
ATOM 3780 C CA . GLU B 1 157 ? -10.328 17.453 14.914 1 97.38 157 GLU B CA 1
ATOM 3781 C C . GLU B 1 157 ? -10.297 17.375 13.391 1 97.38 157 GLU B C 1
ATOM 3783 O O . GLU B 1 157 ? -11.109 16.672 12.789 1 97.38 157 GLU B O 1
ATOM 3788 N N . LYS B 1 158 ? -9.391 18.094 12.75 1 98.44 158 LYS B N 1
ATOM 3789 C CA . LYS B 1 158 ? -9.305 18.125 11.289 1 98.44 158 LYS B CA 1
ATOM 3790 C C . LYS B 1 158 ? -8.172 17.25 10.781 1 98.44 158 LYS B C 1
ATOM 3792 O O . LYS B 1 158 ? -8 17.078 9.57 1 98.44 158 LYS B O 1
ATOM 3797 N N . LEU B 1 159 ? -7.457 16.672 11.711 1 98.5 159 LEU B N 1
ATOM 3798 C CA . LEU B 1 159 ? -6.246 15.953 11.336 1 98.5 159 LEU B CA 1
ATOM 3799 C C . LEU B 1 159 ? -6.371 14.469 11.672 1 98.5 159 LEU B C 1
ATOM 3801 O O . LEU B 1 159 ? -6.711 14.117 12.805 1 98.5 159 LEU B O 1
ATOM 3805 N N . VAL B 1 160 ? -6.188 13.656 10.719 1 98.44 160 VAL B N 1
ATOM 3806 C CA . VAL B 1 160 ? -6.035 12.219 10.906 1 98.44 160 VAL B CA 1
ATOM 3807 C C . VAL B 1 160 ? -4.629 11.789 10.508 1 98.44 160 VAL B C 1
ATOM 3809 O O . VAL B 1 160 ? -4.285 11.797 9.32 1 98.44 160 VAL B O 1
ATOM 3812 N N . GLU B 1 161 ? -3.832 11.5 11.461 1 97.88 161 GLU B N 1
ATOM 3813 C CA . GLU B 1 161 ? -2.512 10.93 11.203 1 97.88 161 GLU B CA 1
ATOM 3814 C C . GLU B 1 161 ? -2.594 9.43 10.961 1 97.88 161 GLU B C 1
ATOM 3816 O O . GLU B 1 161 ? -2.473 8.633 11.898 1 97.88 161 GLU B O 1
ATOM 3821 N N . CYS B 1 162 ? -2.645 9.062 9.695 1 97.69 162 CYS B N 1
ATOM 3822 C CA . CYS B 1 162 ? -3.012 7.711 9.273 1 97.69 162 CYS B CA 1
ATOM 3823 C C . CYS B 1 162 ? -1.995 6.691 9.766 1 97.69 162 CYS B C 1
ATOM 3825 O O . CYS B 1 162 ? -2.361 5.57 10.133 1 97.69 162 CYS B O 1
ATOM 3827 N N . HIS B 1 163 ? -0.736 7.078 9.766 1 96.81 163 HIS B N 1
ATOM 3828 C CA . HIS B 1 163 ? 0.312 6.133 10.133 1 96.81 163 HIS B CA 1
ATOM 3829 C C . HIS B 1 163 ? 0.869 6.441 11.523 1 96.81 163 HIS B C 1
ATOM 3831 O O . HIS B 1 163 ? 1.999 6.066 11.836 1 96.81 163 HIS B O 1
ATOM 3837 N N . GLY B 1 164 ? 0.098 7.184 12.305 1 96.44 164 GLY B N 1
ATOM 3838 C CA . GLY B 1 164 ? 0.445 7.43 13.695 1 96.44 164 GLY B CA 1
ATOM 3839 C C . GLY B 1 164 ? 1.379 8.609 13.875 1 96.44 164 GLY B C 1
ATOM 3840 O O . GLY B 1 164 ? 1.479 9.469 13 1 96.44 164 GLY B O 1
ATOM 3841 N N . HIS B 1 165 ? 1.979 8.734 15.07 1 95.44 165 HIS B N 1
ATOM 3842 C CA . HIS B 1 165 ? 2.822 9.867 15.438 1 95.44 165 HIS B CA 1
ATOM 3843 C C . HIS B 1 165 ? 3.734 9.516 16.609 1 95.44 165 HIS B C 1
ATOM 3845 O O . HIS B 1 165 ? 3.609 8.445 17.203 1 95.44 165 HIS B O 1
ATOM 3851 N N . PHE B 1 166 ? 4.59 10.438 16.953 1 94.44 166 PHE B N 1
ATOM 3852 C CA . PHE B 1 166 ? 5.617 10.219 17.969 1 94.44 166 PHE B CA 1
ATOM 3853 C C . PHE B 1 166 ? 5.152 10.719 19.328 1 94.44 166 PHE B C 1
ATOM 3855 O O . PHE B 1 166 ? 5.844 10.531 20.328 1 94.44 166 PHE B O 1
ATOM 3862 N N . ARG B 1 167 ? 4.016 11.281 19.438 1 94.56 167 ARG B N 1
ATOM 3863 C CA . ARG B 1 167 ? 3.629 12.031 20.625 1 94.56 167 ARG B CA 1
ATOM 3864 C C . ARG B 1 167 ? 3.141 11.094 21.734 1 94.56 167 ARG B C 1
ATOM 3866 O O . ARG B 1 167 ? 3.01 11.5 22.891 1 94.56 167 ARG B O 1
ATOM 3873 N N . SER B 1 168 ? 2.812 9.883 21.453 1 96.88 168 SER B N 1
ATOM 3874 C CA . SER B 1 168 ? 2.484 8.844 22.422 1 96.88 168 SER B CA 1
ATOM 3875 C C . SER B 1 168 ? 3.23 7.547 22.125 1 96.88 168 SER B C 1
ATOM 3877 O O . SER B 1 168 ? 3.875 7.426 21.078 1 96.88 168 SER B O 1
ATOM 3879 N N . ALA B 1 169 ? 3.203 6.648 23.094 1 98 169 ALA B N 1
ATOM 3880 C CA . ALA B 1 169 ? 3.93 5.391 22.938 1 98 169 ALA B CA 1
ATOM 3881 C C . ALA B 1 169 ? 3.209 4.242 23.625 1 98 169 ALA B C 1
ATOM 3883 O O . ALA B 1 169 ? 2.537 4.453 24.641 1 98 169 ALA B O 1
ATOM 3884 N N . SER B 1 170 ? 3.357 3.096 23.062 1 98.25 170 SER B N 1
ATOM 3885 C CA . SER B 1 170 ? 2.684 1.928 23.625 1 98.25 170 SER B CA 1
ATOM 3886 C C . SER B 1 170 ? 3.516 0.664 23.422 1 98.25 170 SER B C 1
ATOM 3888 O O . SER B 1 170 ? 4.352 0.597 22.531 1 98.25 170 SER B O 1
ATOM 3890 N N . CYS B 1 171 ? 3.291 -0.268 24.328 1 98.38 171 CYS B N 1
ATOM 3891 C CA . CYS B 1 171 ? 3.916 -1.582 24.219 1 98.38 171 CYS B CA 1
ATOM 3892 C C . CYS B 1 171 ? 3.365 -2.361 23.031 1 98.38 171 CYS B C 1
ATOM 3894 O O . CYS B 1 171 ? 2.156 -2.373 22.797 1 98.38 171 CYS B O 1
ATOM 3896 N N . ILE B 1 172 ? 4.223 -3.119 22.312 1 96.62 172 ILE B N 1
ATOM 3897 C CA . ILE B 1 172 ? 3.779 -3.805 21.094 1 96.62 172 ILE B CA 1
ATOM 3898 C C . ILE B 1 172 ? 3.166 -5.152 21.469 1 96.62 172 ILE B C 1
ATOM 3900 O O . ILE B 1 172 ? 2.523 -5.797 20.625 1 96.62 172 ILE B O 1
ATOM 3904 N N . GLU B 1 173 ? 3.303 -5.535 22.703 1 94 173 GLU B N 1
ATOM 3905 C CA . GLU B 1 173 ? 2.805 -6.84 23.141 1 94 173 GLU B CA 1
ATOM 3906 C C . GLU B 1 173 ? 1.454 -6.711 23.844 1 94 173 GLU B C 1
ATOM 3908 O O . GLU B 1 173 ? 0.471 -7.324 23.422 1 94 173 GLU B O 1
ATOM 3913 N N . CYS B 1 174 ? 1.45 -5.852 24.891 1 94.88 174 CYS B N 1
ATOM 3914 C CA . CYS B 1 174 ? 0.238 -5.84 25.703 1 94.88 174 CYS B CA 1
ATOM 3915 C C . CYS B 1 174 ? -0.565 -4.566 25.453 1 94.88 174 CYS B C 1
ATOM 3917 O O . CYS B 1 174 ? -1.663 -4.41 26 1 94.88 174 CYS B O 1
ATOM 3919 N N . GLY B 1 175 ? -0.022 -3.611 24.75 1 95.25 175 GLY B N 1
ATOM 3920 C CA . GLY B 1 175 ? -0.77 -2.428 24.359 1 95.25 175 GLY B CA 1
ATOM 3921 C C . GLY B 1 175 ? -0.77 -1.343 25.422 1 95.25 175 GLY B C 1
ATOM 3922 O O . GLY B 1 175 ? -1.329 -0.264 25.203 1 95.25 175 GLY B O 1
ATOM 3923 N N . THR B 1 176 ? -0.083 -1.536 26.469 1 97.25 176 THR B N 1
ATOM 3924 C CA . THR B 1 176 ? -0.056 -0.563 27.562 1 97.25 176 THR B CA 1
ATOM 3925 C C . THR B 1 176 ? 0.63 0.725 27.109 1 97.25 176 THR B C 1
ATOM 3927 O O . THR B 1 176 ? 1.679 0.684 26.469 1 97.25 176 THR B O 1
ATOM 3930 N N . THR B 1 177 ? 0.013 1.833 27.547 1 97.62 177 THR B N 1
ATOM 3931 C CA . THR B 1 177 ? 0.59 3.135 27.234 1 97.62 177 THR B CA 1
ATOM 3932 C C . THR B 1 177 ? 1.808 3.414 28.109 1 97.62 177 THR B C 1
ATOM 3934 O O . THR B 1 177 ? 1.809 3.098 29.297 1 97.62 177 THR B O 1
ATOM 3937 N N . ALA B 1 178 ? 2.814 3.98 27.5 1 98.12 178 ALA B N 1
ATOM 3938 C CA . ALA B 1 178 ? 4.02 4.398 28.203 1 98.12 178 ALA B CA 1
ATOM 3939 C C . ALA B 1 178 ? 4.145 5.918 28.234 1 98.12 17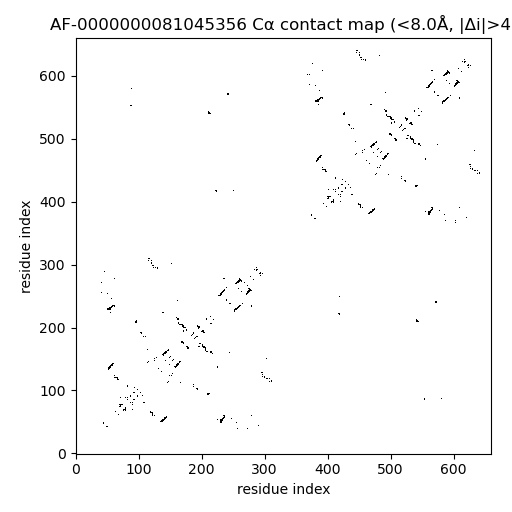8 ALA B C 1
ATOM 3941 O O . ALA B 1 178 ? 3.521 6.609 27.422 1 98.12 178 ALA B O 1
ATOM 3942 N N . ASP B 1 179 ? 4.898 6.383 29.172 1 97.44 179 ASP B N 1
ATOM 3943 C CA . ASP B 1 179 ? 5.168 7.816 29.234 1 97.44 179 ASP B CA 1
ATOM 3944 C C . ASP B 1 179 ? 5.984 8.273 28.031 1 97.44 179 ASP B C 1
ATOM 3946 O O . ASP B 1 179 ? 7.133 7.863 27.859 1 97.44 179 ASP B O 1
ATOM 3950 N N . PRO B 1 180 ? 5.422 9.141 27.297 1 95.88 180 PRO B N 1
ATOM 3951 C CA . PRO B 1 180 ? 6.102 9.539 26.062 1 95.88 180 PRO B CA 1
ATOM 3952 C C . PRO B 1 180 ? 7.453 10.203 26.312 1 95.88 180 PRO B C 1
ATOM 3954 O O . PRO B 1 180 ? 8.383 10.047 25.516 1 95.88 180 PRO B O 1
ATOM 3957 N N . GLU B 1 181 ? 7.555 10.906 27.344 1 95.5 181 GLU B N 1
ATOM 3958 C CA . GLU B 1 181 ? 8.82 11.562 27.656 1 95.5 181 GLU B CA 1
ATOM 3959 C C . GLU B 1 181 ? 9.898 10.539 28 1 95.5 181 GLU B C 1
ATOM 3961 O O . GLU B 1 181 ? 11.055 10.688 27.594 1 95.5 181 GLU B O 1
ATOM 3966 N N . SER B 1 182 ? 9.508 9.586 28.75 1 96.75 182 SER B N 1
ATOM 3967 C CA . SER B 1 182 ? 10.445 8.516 29.094 1 96.75 182 SER B CA 1
ATOM 3968 C C . SER B 1 182 ? 10.898 7.766 27.859 1 96.75 182 SER B C 1
ATOM 3970 O O . SER B 1 182 ? 12.086 7.469 27.703 1 96.75 182 SER B O 1
ATOM 3972 N N . VAL B 1 183 ? 10.008 7.52 26.984 1 97.44 183 VAL B N 1
ATOM 3973 C CA . VAL B 1 183 ? 10.312 6.805 25.75 1 97.44 183 VAL B CA 1
ATOM 3974 C C . VAL B 1 183 ? 11.242 7.645 24.875 1 97.44 183 VAL B C 1
ATOM 3976 O O . VAL B 1 183 ? 12.242 7.141 24.344 1 97.44 183 VAL B O 1
ATOM 3979 N N . LYS B 1 184 ? 10.898 8.852 24.781 1 95.19 184 LYS B N 1
ATOM 3980 C CA . LYS B 1 184 ? 11.727 9.781 24.016 1 95.19 184 LYS B CA 1
ATOM 3981 C C . LYS B 1 184 ? 13.164 9.789 24.531 1 95.19 184 LYS B C 1
ATOM 3983 O O . LYS B 1 184 ? 14.109 9.633 23.766 1 95.19 184 LYS B O 1
ATOM 3988 N N . ASN B 1 185 ? 13.32 9.898 25.797 1 95.81 185 ASN B N 1
ATOM 3989 C CA . ASN B 1 185 ? 14.641 9.953 26.406 1 95.81 185 ASN B CA 1
ATOM 3990 C C . ASN B 1 185 ? 15.414 8.648 26.188 1 95.81 185 ASN B C 1
ATOM 3992 O O . ASN B 1 185 ? 16.609 8.672 25.891 1 95.81 185 ASN B O 1
ATOM 3996 N N . THR B 1 186 ? 14.719 7.605 26.312 1 97.06 186 THR B N 1
ATOM 3997 C CA . THR B 1 186 ? 15.344 6.301 26.141 1 97.06 186 THR B CA 1
ATOM 3998 C C . THR B 1 186 ? 15.883 6.156 24.719 1 97.06 186 THR B C 1
ATOM 4000 O O . THR B 1 186 ? 17 5.664 24.516 1 97.06 186 THR B O 1
ATOM 4003 N N . ILE B 1 187 ? 15.133 6.633 23.75 1 95.5 187 ILE B N 1
ATOM 4004 C CA . ILE B 1 187 ? 15.5 6.469 22.344 1 95.5 187 ILE B CA 1
ATOM 4005 C C . ILE B 1 187 ? 16.562 7.508 21.969 1 95.5 187 ILE B C 1
ATOM 4007 O O . ILE B 1 187 ? 17.562 7.172 21.344 1 95.5 187 ILE B O 1
ATOM 4011 N N . ILE B 1 188 ? 16.375 8.711 22.344 1 92.38 188 ILE B N 1
ATOM 4012 C CA . ILE B 1 188 ? 17.219 9.805 21.875 1 92.38 188 ILE B CA 1
ATOM 4013 C C . ILE B 1 188 ? 18.516 9.844 22.688 1 92.38 188 ILE B C 1
ATOM 4015 O O . ILE B 1 188 ? 19.609 9.953 22.125 1 92.38 188 ILE B O 1
ATOM 4019 N N . LYS B 1 189 ? 18.422 9.773 23.938 1 92.88 189 LYS B N 1
ATOM 4020 C CA . LYS B 1 189 ? 19.594 9.938 24.797 1 92.88 189 LYS B CA 1
ATOM 4021 C C . LYS B 1 189 ? 20.328 8.617 24.969 1 92.88 189 LYS B C 1
ATOM 4023 O O . LYS B 1 189 ? 21.547 8.555 24.781 1 92.88 189 LYS B O 1
ATOM 4028 N N . ASP B 1 190 ? 19.562 7.551 25.234 1 94.5 190 ASP B N 1
ATOM 4029 C CA . ASP B 1 190 ? 20.203 6.277 25.562 1 94.5 190 ASP B CA 1
ATOM 4030 C C . ASP B 1 190 ? 20.375 5.422 24.312 1 94.5 190 ASP B C 1
ATOM 4032 O O . ASP B 1 190 ? 21.156 4.461 24.312 1 94.5 190 ASP B O 1
ATOM 4036 N N . VAL B 1 191 ? 19.656 5.684 23.297 1 93.31 191 VAL B N 1
ATOM 4037 C CA . VAL B 1 191 ? 19.688 4.945 22.047 1 93.31 191 VAL B CA 1
ATOM 4038 C C . VAL B 1 191 ? 19.469 3.457 22.312 1 93.31 191 VAL B C 1
ATOM 4040 O O . VAL B 1 191 ? 20.266 2.621 21.859 1 93.31 191 VAL B O 1
ATOM 4043 N N . THR B 1 192 ? 18.531 3.189 23.156 1 96.44 192 THR B N 1
ATOM 4044 C CA . THR B 1 192 ? 18.156 1.819 23.5 1 96.44 192 THR B CA 1
ATOM 4045 C C . THR B 1 192 ? 16.656 1.612 23.328 1 96.44 192 THR B C 1
ATOM 4047 O O . THR B 1 192 ? 15.914 2.57 23.109 1 96.44 192 THR B O 1
ATOM 4050 N N . VAL B 1 193 ? 16.328 0.398 23.406 1 97.75 193 VAL B N 1
ATOM 4051 C CA . VAL B 1 193 ? 14.938 0.027 23.172 1 97.75 193 VAL B CA 1
ATOM 4052 C C . VAL B 1 193 ? 14.125 0.218 24.453 1 97.75 193 VAL B C 1
ATOM 4054 O O . VAL B 1 193 ? 14.422 -0.398 25.484 1 97.75 193 VAL B O 1
ATOM 4057 N N . PRO B 1 194 ? 13.102 1.059 24.406 1 98.38 194 PRO B N 1
ATOM 4058 C CA . PRO B 1 194 ? 12.242 1.176 25.578 1 98.38 194 PRO B CA 1
ATOM 4059 C C . PRO B 1 194 ? 11.492 -0.117 25.891 1 98.38 194 PRO B C 1
ATOM 4061 O O . PRO B 1 194 ? 11.055 -0.818 24.984 1 98.38 194 PRO B O 1
ATOM 4064 N N . LYS B 1 195 ? 11.312 -0.377 27.203 1 98.31 195 LYS B N 1
ATOM 4065 C CA . LYS B 1 195 ? 10.641 -1.596 27.656 1 98.31 195 LYS B CA 1
ATOM 4066 C C . LYS B 1 195 ? 9.391 -1.271 28.453 1 98.31 195 LYS B C 1
ATOM 4068 O O . LYS B 1 195 ? 9.352 -0.272 29.188 1 98.31 195 LYS B O 1
ATOM 4073 N N . CYS B 1 196 ? 8.461 -2.104 28.328 1 98.19 196 CYS B N 1
ATOM 4074 C CA . CYS B 1 196 ? 7.195 -1.964 29.031 1 98.19 196 CYS B CA 1
ATOM 4075 C C . CYS B 1 196 ? 7.355 -2.299 30.516 1 98.19 196 CYS B C 1
ATOM 4077 O O . CYS B 1 196 ? 7.906 -3.344 30.859 1 98.19 196 CYS B O 1
ATOM 4079 N N . ASP B 1 197 ? 6.73 -1.514 31.328 1 96.44 197 ASP B N 1
ATOM 4080 C CA . ASP B 1 197 ? 6.82 -1.721 32.781 1 96.44 197 ASP B CA 1
ATOM 4081 C C . ASP B 1 197 ? 5.906 -2.859 33.219 1 96.44 197 ASP B C 1
ATOM 4083 O O . ASP B 1 197 ? 6.121 -3.453 34.281 1 96.44 197 ASP B O 1
ATOM 4087 N N . LYS B 1 198 ? 4.949 -3.119 32.406 1 97 198 LYS B N 1
ATOM 4088 C CA . LYS B 1 198 ? 3.943 -4.105 32.781 1 97 198 LYS B CA 1
ATOM 4089 C C . LYS B 1 198 ? 4.363 -5.512 32.344 1 97 198 LYS B C 1
ATOM 4091 O O . LYS B 1 198 ? 4.316 -6.449 33.156 1 97 198 LYS B O 1
ATOM 4096 N N . CYS B 1 199 ? 4.863 -5.719 31.062 1 97.44 199 CYS B N 1
ATOM 4097 C CA . CYS B 1 199 ? 5.059 -7.074 30.578 1 97.44 199 CYS B CA 1
ATOM 4098 C C . CYS B 1 199 ? 6.484 -7.277 30.078 1 97.44 199 CYS B C 1
ATOM 4100 O O . CYS B 1 199 ? 6.863 -8.383 29.688 1 97.44 199 CYS B O 1
ATOM 4102 N N . GLY B 1 200 ? 7.223 -6.266 30 1 97.38 200 GLY B N 1
ATOM 4103 C CA . GLY B 1 200 ? 8.609 -6.371 29.578 1 97.38 200 GLY B CA 1
ATOM 4104 C C . GLY B 1 200 ? 8.773 -6.32 28.062 1 97.38 200 GLY B C 1
ATOM 4105 O O . GLY B 1 200 ? 9.891 -6.41 27.562 1 97.38 200 GLY B O 1
ATOM 4106 N N . GLY B 1 201 ? 7.73 -6.102 27.344 1 97.75 201 GLY B N 1
ATOM 4107 C CA . GLY B 1 201 ? 7.793 -6.02 25.891 1 97.75 201 GLY B CA 1
ATOM 4108 C C . GLY B 1 201 ? 8.398 -4.719 25.391 1 97.75 201 GLY B C 1
ATOM 4109 O O . GLY B 1 201 ? 8.625 -3.793 26.172 1 97.75 201 GLY B O 1
ATOM 4110 N N . ASN B 1 202 ? 8.664 -4.691 24.109 1 98.44 202 ASN B N 1
ATOM 4111 C CA . ASN B 1 202 ? 9.211 -3.482 23.5 1 98.44 202 ASN B CA 1
ATOM 4112 C C . ASN B 1 202 ? 8.148 -2.387 23.391 1 98.44 202 ASN B C 1
ATOM 4114 O O . ASN B 1 202 ? 6.992 -2.666 23.062 1 98.44 202 ASN B O 1
ATOM 4118 N N . VAL B 1 203 ? 8.578 -1.185 23.672 1 98.5 203 VAL B N 1
ATOM 4119 C CA . VAL B 1 203 ? 7.719 -0.013 23.516 1 98.5 203 VAL B CA 1
ATOM 4120 C C . VAL B 1 203 ? 8.227 0.851 22.359 1 98.5 203 VAL B C 1
ATOM 4122 O O . VAL B 1 203 ? 9.438 0.952 22.141 1 98.5 203 VAL B O 1
ATOM 4125 N N . LYS B 1 204 ? 7.398 1.353 21.641 1 98 204 LYS B N 1
ATOM 4126 C CA . LYS B 1 204 ? 7.734 2.293 20.578 1 98 204 LYS B CA 1
ATOM 4127 C C . LYS B 1 204 ? 6.723 3.436 20.516 1 98 204 LYS B C 1
ATOM 4129 O O . LYS B 1 204 ? 5.621 3.328 21.047 1 98 204 LYS B O 1
ATOM 4134 N N . PRO B 1 205 ? 7.098 4.605 19.859 1 97.38 205 PRO B N 1
ATOM 4135 C CA . PRO B 1 205 ? 6.074 5.609 19.531 1 97.38 205 PRO B CA 1
ATOM 4136 C C . PRO B 1 205 ? 4.914 5.031 18.734 1 97.38 205 PRO B C 1
ATOM 4138 O O . PRO B 1 205 ? 5.074 4.016 18.047 1 97.38 205 PRO B O 1
ATOM 4141 N N . ASP B 1 206 ? 3.77 5.684 18.891 1 97.25 206 ASP B N 1
ATOM 4142 C CA . ASP B 1 206 ? 2.57 5.152 18.25 1 97.25 206 ASP B CA 1
ATOM 4143 C C . ASP B 1 206 ? 2.561 5.457 16.75 1 97.25 206 ASP B C 1
ATOM 4145 O O . ASP B 1 206 ? 1.624 6.078 16.25 1 97.25 206 ASP B O 1
ATOM 4149 N N . ILE B 1 207 ? 3.557 5.008 16.141 1 96.25 207 ILE B N 1
ATOM 4150 C CA . ILE B 1 207 ? 3.678 4.918 14.688 1 96.25 207 ILE B CA 1
ATOM 4151 C C . ILE B 1 207 ? 3.217 3.541 14.211 1 96.25 207 ILE B C 1
ATOM 4153 O O . ILE B 1 207 ? 3.514 2.529 14.852 1 96.25 207 ILE B O 1
ATOM 4157 N N . VAL B 1 208 ? 2.527 3.57 13.141 1 96.5 208 VAL B N 1
ATOM 4158 C CA . VAL B 1 208 ? 1.989 2.305 12.656 1 96.5 208 VAL B CA 1
ATOM 4159 C C . VAL B 1 208 ? 3.062 1.559 11.859 1 96.5 208 VAL B C 1
ATOM 4161 O O . VAL B 1 208 ? 3.613 2.092 10.898 1 96.5 208 VAL B O 1
ATOM 4164 N N . PHE B 1 209 ? 3.348 0.337 12.289 1 96.06 209 PHE B N 1
ATOM 4165 C CA . PHE B 1 209 ? 4.27 -0.552 11.586 1 96.06 209 PHE B CA 1
ATOM 4166 C C . PHE B 1 209 ? 3.516 -1.49 10.656 1 96.06 209 PHE B C 1
ATOM 4168 O O . PHE B 1 209 ? 2.309 -1.686 10.805 1 96.06 209 PHE B O 1
ATOM 4175 N N . PHE B 1 210 ? 4.246 -1.942 9.656 1 92.88 210 PHE B N 1
ATOM 4176 C CA . PHE B 1 210 ? 3.688 -3.086 8.945 1 92.88 210 PHE B CA 1
ATOM 4177 C C . PHE B 1 210 ? 3.361 -4.219 9.906 1 92.88 210 PHE B C 1
ATOM 4179 O O . PHE B 1 210 ? 4.168 -4.555 10.781 1 92.88 210 PHE B O 1
ATOM 4186 N N . GLY B 1 211 ? 2.137 -4.707 9.734 1 92.56 211 GLY B N 1
ATOM 4187 C CA . GLY B 1 211 ? 1.67 -5.734 10.648 1 92.56 211 GLY B CA 1
ATOM 4188 C C . GLY B 1 211 ? 0.821 -5.184 11.781 1 92.56 211 GLY B C 1
ATOM 4189 O O . GLY B 1 211 ? 0.443 -5.918 12.695 1 92.56 211 GLY B O 1
ATOM 4190 N N . GLU B 1 212 ? 0.612 -3.941 11.711 1 94.31 212 GLU B N 1
ATOM 4191 C CA . GLU B 1 212 ? -0.268 -3.295 12.68 1 94.31 212 GLU B CA 1
ATOM 4192 C C . GLU B 1 212 ? -1.449 -2.621 11.984 1 94.31 212 GLU B C 1
ATOM 4194 O O . GLU B 1 212 ? -1.331 -2.166 10.844 1 94.31 212 GLU B O 1
ATOM 4199 N N . SER B 1 213 ? -2.547 -2.537 12.758 1 92.38 213 SER B N 1
ATOM 4200 C CA . SER B 1 213 ? -3.73 -1.864 12.234 1 92.38 213 SER B CA 1
ATOM 4201 C C . SER B 1 213 ? -3.582 -0.348 12.312 1 92.38 213 SER B C 1
ATOM 4203 O O . SER B 1 213 ? -2.893 0.17 13.195 1 92.38 213 SER B O 1
ATOM 4205 N N . LEU B 1 214 ? -4.219 0.262 11.391 1 94.88 214 LEU B N 1
ATOM 4206 C CA . LEU B 1 214 ? -4.281 1.718 11.461 1 94.88 214 LEU B CA 1
ATOM 4207 C C . LEU B 1 214 ? -5.055 2.168 12.695 1 94.88 214 LEU B C 1
ATOM 4209 O O . LEU B 1 214 ? -5.809 1.387 13.281 1 94.88 214 LEU B O 1
ATOM 4213 N N . PRO B 1 215 ? -4.859 3.43 13.094 1 94.5 215 PRO B N 1
ATOM 4214 C CA . PRO B 1 215 ? -5.602 3.951 14.242 1 94.5 215 PRO B CA 1
ATOM 4215 C C . PRO B 1 215 ? -7.113 3.924 14.031 1 94.5 215 PRO B C 1
ATOM 4217 O O . PRO B 1 215 ? -7.586 4.117 12.906 1 94.5 215 PRO B O 1
ATOM 4220 N N . ASP B 1 216 ? -7.848 3.781 15.125 1 91.69 216 ASP B N 1
ATOM 4221 C CA . ASP B 1 216 ? -9.305 3.734 15.07 1 91.69 216 ASP B CA 1
ATOM 4222 C C . ASP B 1 216 ? -9.867 4.992 14.414 1 91.69 216 ASP B C 1
ATOM 4224 O O . ASP B 1 216 ? -10.852 4.926 13.672 1 91.69 216 ASP B O 1
ATOM 4228 N N . ARG B 1 217 ? -9.258 6.051 14.711 1 94.81 217 ARG B N 1
ATOM 4229 C CA . ARG B 1 217 ? -9.734 7.328 14.188 1 94.81 217 ARG B CA 1
ATOM 4230 C C . ARG B 1 217 ? -9.773 7.316 12.656 1 94.81 217 ARG B C 1
ATOM 4232 O O . ARG B 1 217 ? -10.664 7.91 12.047 1 94.81 217 ARG B O 1
ATOM 4239 N N . PHE B 1 218 ? -8.797 6.699 12.055 1 95.88 218 PHE B N 1
ATOM 4240 C CA . PHE B 1 218 ? -8.758 6.598 10.602 1 95.88 218 PHE B CA 1
ATOM 4241 C C . PHE B 1 218 ? -10.039 5.953 10.07 1 95.88 218 PHE B C 1
ATOM 4243 O O . PHE B 1 218 ? -10.695 6.508 9.195 1 95.88 218 PHE B O 1
ATOM 4250 N N . HIS B 1 219 ? -10.422 4.871 10.633 1 91 219 HIS B N 1
ATOM 4251 C CA . HIS B 1 219 ? -11.586 4.109 10.188 1 91 219 HIS B CA 1
ATOM 4252 C C . HIS B 1 219 ? -12.875 4.863 10.477 1 91 219 HIS B C 1
ATOM 4254 O O . HIS B 1 219 ? -13.781 4.906 9.633 1 91 219 HIS B O 1
ATOM 4260 N N . GLN B 1 220 ? -12.938 5.426 11.617 1 92 220 GLN B N 1
ATOM 4261 C CA . GLN B 1 220 ? -14.141 6.125 12.047 1 92 220 GLN B CA 1
ATOM 4262 C C . GLN B 1 220 ? -14.422 7.336 11.156 1 92 220 GLN B C 1
ATOM 4264 O O . GLN B 1 220 ? -15.547 7.52 10.688 1 92 220 GLN B O 1
ATOM 4269 N N . MET B 1 221 ? -13.43 8.094 10.883 1 96.19 221 MET B N 1
ATOM 4270 C CA . MET B 1 221 ? -13.617 9.336 10.133 1 96.19 221 MET B CA 1
ATOM 4271 C C . MET B 1 221 ? -13.797 9.047 8.648 1 96.19 221 MET B C 1
ATOM 4273 O O . MET B 1 221 ? -14.586 9.719 7.973 1 96.19 221 MET B O 1
ATOM 4277 N N . LEU B 1 222 ? -13.07 8.086 8.18 1 94.56 222 LEU B N 1
ATOM 4278 C CA . LEU B 1 222 ? -13.086 7.805 6.746 1 94.56 222 LEU B CA 1
ATOM 4279 C C . LEU B 1 222 ? -14.484 7.418 6.285 1 94.56 222 LEU B C 1
ATOM 4281 O O . LEU B 1 222 ? -14.914 7.797 5.191 1 94.56 222 LEU B O 1
ATOM 4285 N N . ARG B 1 223 ? -15.18 6.742 7.09 1 88.44 223 ARG B N 1
ATOM 4286 C CA . ARG B 1 223 ? -16.531 6.266 6.789 1 88.44 223 ARG B CA 1
ATOM 4287 C C . ARG B 1 223 ? -17.422 7.418 6.359 1 88.44 223 ARG B C 1
ATOM 4289 O O . ARG B 1 223 ? -18.156 7.309 5.371 1 88.44 223 ARG B O 1
ATOM 4296 N N . THR B 1 224 ? -17.359 8.43 7.039 1 94 224 THR B N 1
ATOM 4297 C CA . THR B 1 224 ? -18.234 9.57 6.777 1 94 224 THR B CA 1
ATOM 4298 C C . THR B 1 224 ? -17.594 10.516 5.754 1 94 224 THR B C 1
ATOM 4300 O O . THR B 1 224 ? -18.297 11.047 4.887 1 94 224 THR B O 1
ATOM 4303 N N . ASP B 1 225 ? -16.312 10.641 5.816 1 96.94 225 ASP B N 1
ATOM 4304 C CA . ASP B 1 225 ? -15.633 11.68 5.035 1 96.94 225 ASP B CA 1
ATOM 4305 C C . ASP B 1 225 ? -15.648 11.336 3.545 1 96.94 225 ASP B C 1
ATOM 4307 O O . ASP B 1 225 ? -15.719 12.234 2.699 1 96.94 225 ASP B O 1
ATOM 4311 N N . VAL B 1 226 ? -15.609 10.039 3.217 1 94.19 226 VAL B N 1
ATOM 4312 C CA . VAL B 1 226 ? -15.578 9.641 1.813 1 94.19 226 VAL B CA 1
ATOM 4313 C C . VAL B 1 226 ? -16.906 10.008 1.142 1 94.19 226 VAL B C 1
ATOM 4315 O O . VAL B 1 226 ? -16.938 10.266 -0.065 1 94.19 226 VAL B O 1
ATOM 4318 N N . GLU B 1 227 ? -17.938 10.094 1.906 1 92.19 227 GLU B N 1
ATOM 4319 C CA . GLU B 1 227 ? -19.25 10.453 1.388 1 92.19 227 GLU B CA 1
ATOM 4320 C C . GLU B 1 227 ? -19.453 11.969 1.391 1 92.19 227 GLU B C 1
ATOM 4322 O O . GLU B 1 227 ? -20.109 12.516 0.498 1 92.19 227 GLU B O 1
ATOM 4327 N N . GLU B 1 228 ? -18.891 12.594 2.299 1 95.81 228 GLU B N 1
ATOM 4328 C CA . GLU B 1 228 ? -19.203 14 2.557 1 95.81 228 GLU B CA 1
ATOM 4329 C C . GLU B 1 228 ? -18.312 14.922 1.725 1 95.81 228 GLU B C 1
ATOM 4331 O O . GLU B 1 228 ? -18.719 16.031 1.381 1 95.81 228 GLU B O 1
ATOM 4336 N N . ALA B 1 229 ? -17.156 14.492 1.357 1 96.88 229 ALA B N 1
ATOM 4337 C CA . ALA B 1 229 ? -16.203 15.359 0.666 1 96.88 229 ALA B CA 1
ATOM 4338 C C . ALA B 1 229 ? -16.75 15.789 -0.696 1 96.88 229 ALA B C 1
ATOM 4340 O O . ALA B 1 229 ? -17.328 14.984 -1.421 1 96.88 229 ALA B O 1
ATOM 4341 N N . ASP B 1 230 ? -16.547 17.031 -0.994 1 96.19 230 ASP B N 1
ATOM 4342 C CA . ASP B 1 230 ? -16.938 17.516 -2.316 1 96.19 230 ASP B CA 1
ATOM 4343 C C . ASP B 1 230 ? -15.734 17.641 -3.236 1 96.19 230 ASP B C 1
ATOM 4345 O O . ASP B 1 230 ? -15.875 17.734 -4.457 1 96.19 230 ASP B O 1
ATOM 4349 N N . LEU B 1 231 ? -14.57 17.672 -2.65 1 97.44 231 LEU B N 1
ATOM 4350 C CA . LEU B 1 231 ? -13.312 17.734 -3.383 1 97.44 231 LEU B CA 1
ATOM 4351 C C . LEU B 1 231 ? -12.211 17 -2.637 1 97.44 231 LEU B C 1
ATOM 4353 O O . LEU B 1 231 ? -12.086 17.125 -1.415 1 97.44 231 LEU B O 1
ATOM 4357 N N . LEU B 1 232 ? -11.422 16.188 -3.371 1 98.31 232 LEU B N 1
ATOM 4358 C CA . LEU B 1 232 ? -10.25 15.531 -2.799 1 98.31 232 LEU B CA 1
ATOM 4359 C C . LEU B 1 232 ? -8.969 16.125 -3.379 1 98.31 232 LEU B C 1
ATOM 4361 O O . LEU B 1 232 ? -8.797 16.172 -4.598 1 98.31 232 LEU B O 1
ATOM 4365 N N . LEU B 1 233 ? -8.133 16.656 -2.508 1 98.5 233 LEU B N 1
ATOM 4366 C CA . LEU B 1 233 ? -6.777 17.031 -2.889 1 98.5 233 LEU B CA 1
ATOM 4367 C C . LEU B 1 233 ? -5.773 15.969 -2.469 1 98.5 233 LEU B C 1
ATOM 4369 O O . LEU B 1 233 ? -5.684 15.625 -1.289 1 98.5 233 LEU B O 1
ATOM 4373 N N . VAL B 1 234 ? -5.086 15.406 -3.398 1 98.5 234 VAL B N 1
ATOM 4374 C CA . VAL B 1 234 ? -3.986 14.484 -3.139 1 98.5 234 VAL B CA 1
ATOM 4375 C C . VAL B 1 234 ? -2.65 15.188 -3.352 1 98.5 234 VAL B C 1
ATOM 4377 O O . VAL B 1 234 ? -2.363 15.664 -4.453 1 98.5 234 VAL B O 1
ATOM 4380 N N . MET B 1 235 ? -1.821 15.219 -2.27 1 98.12 235 MET B N 1
ATOM 4381 C CA . MET B 1 235 ? -0.674 16.125 -2.346 1 98.12 235 MET B CA 1
ATOM 4382 C C . MET B 1 235 ? 0.605 15.406 -1.921 1 98.12 235 MET B C 1
ATOM 4384 O O . MET B 1 235 ? 0.723 14.969 -0.777 1 98.12 235 MET B O 1
ATOM 4388 N N . GLY B 1 236 ? 1.579 15.359 -2.842 1 95.69 236 GLY B N 1
ATOM 4389 C CA . GLY B 1 236 ? 2.934 14.938 -2.521 1 95.69 236 GLY B CA 1
ATOM 4390 C C . GLY B 1 236 ? 3.004 13.516 -1.997 1 95.69 236 GLY B C 1
ATOM 4391 O O . GLY B 1 236 ? 3.576 13.273 -0.933 1 95.69 236 GLY B O 1
ATOM 4392 N N . THR B 1 237 ? 2.561 12.562 -2.725 1 94.06 237 THR B N 1
ATOM 4393 C CA . THR B 1 237 ? 2.518 11.188 -2.232 1 94.06 237 THR B CA 1
ATOM 4394 C C . THR B 1 237 ? 2.766 10.195 -3.369 1 94.06 237 THR B C 1
ATOM 4396 O O . THR B 1 237 ? 2.406 10.461 -4.52 1 94.06 237 THR B O 1
ATOM 4399 N N . SER B 1 238 ? 3.359 9.102 -2.979 1 88 238 SER B N 1
ATOM 4400 C CA . SER B 1 238 ? 3.521 8 -3.928 1 88 238 SER B CA 1
ATOM 4401 C C . SER B 1 238 ? 2.344 7.035 -3.861 1 88 238 SER B C 1
ATOM 4403 O O . SER B 1 238 ? 2.223 6.141 -4.699 1 88 238 SER B O 1
ATOM 4405 N N . LEU B 1 239 ? 1.423 7.172 -2.949 1 91.44 239 LEU B N 1
ATOM 4406 C CA . LEU B 1 239 ? 0.243 6.336 -2.752 1 91.44 239 LEU B CA 1
ATOM 4407 C C . LEU B 1 239 ? 0.614 4.859 -2.773 1 91.44 239 LEU B C 1
ATOM 4409 O O . LEU B 1 239 ? 0.001 4.07 -3.498 1 91.44 239 LEU B O 1
ATOM 4413 N N . GLN B 1 240 ? 1.524 4.496 -1.862 1 86.88 240 GLN B N 1
ATOM 4414 C CA . GLN B 1 240 ? 2.053 3.141 -1.958 1 86.88 240 GLN B CA 1
ATOM 4415 C C . GLN B 1 240 ? 1.567 2.277 -0.798 1 86.88 240 GLN B C 1
ATOM 4417 O O . GLN B 1 240 ? 1.693 1.051 -0.834 1 86.88 240 GLN B O 1
ATOM 4422 N N . VAL B 1 241 ? 1 2.896 0.19 1 90.31 241 VAL B N 1
ATOM 4423 C CA . VAL B 1 241 ? 0.706 2.111 1.384 1 90.31 241 VAL B CA 1
ATOM 4424 C C . VAL B 1 241 ? -0.803 2.057 1.608 1 90.31 241 VAL B C 1
ATOM 4426 O O . VAL B 1 241 ? -1.41 3.047 2.025 1 90.31 241 VAL B O 1
ATOM 4429 N N . ALA B 1 242 ? -1.339 0.906 1.37 1 92.19 242 ALA B N 1
ATOM 4430 C CA . ALA B 1 242 ? -2.754 0.664 1.633 1 92.19 242 ALA B CA 1
ATOM 4431 C C . ALA B 1 242 ? -3.01 0.47 3.125 1 92.19 242 ALA B C 1
ATOM 4433 O O . ALA B 1 242 ? -2.117 0.05 3.865 1 92.19 242 ALA B O 1
ATOM 4434 N N . PRO B 1 243 ? -4.223 0.839 3.582 1 92.12 243 PRO B N 1
ATOM 4435 C CA . PRO B 1 243 ? -5.383 1.225 2.773 1 92.12 243 PRO B CA 1
ATOM 4436 C C . PRO B 1 243 ? -5.438 2.727 2.504 1 92.12 243 PRO B C 1
ATOM 4438 O O . PRO B 1 243 ? -6.324 3.195 1.781 1 92.12 243 PRO B O 1
ATOM 4441 N N . VAL B 1 244 ? -4.527 3.465 3.061 1 95.5 244 VAL B N 1
ATOM 4442 C CA . VAL B 1 244 ? -4.57 4.914 2.895 1 95.5 244 VAL B CA 1
ATOM 4443 C C . VAL B 1 244 ? -4.418 5.27 1.417 1 95.5 244 VAL B C 1
ATOM 4445 O O . VAL B 1 244 ? -5.102 6.164 0.914 1 95.5 244 VAL B O 1
ATOM 4448 N N . SER B 1 245 ? -3.605 4.547 0.746 1 93.5 245 SER B N 1
ATOM 4449 C CA . SER B 1 245 ? -3.34 4.789 -0.669 1 93.5 245 SER B CA 1
ATOM 4450 C C . SER B 1 245 ? -4.59 4.566 -1.512 1 93.5 245 SER B C 1
ATOM 4452 O O . SER B 1 245 ? -4.633 4.941 -2.686 1 93.5 245 SER B O 1
ATOM 4454 N N . MET B 1 246 ? -5.582 4 -0.981 1 92 246 MET B N 1
ATOM 4455 C CA . MET B 1 246 ? -6.785 3.648 -1.73 1 92 246 MET B CA 1
ATOM 4456 C C . MET B 1 246 ? -7.844 4.738 -1.603 1 92 246 MET B C 1
ATOM 4458 O O . MET B 1 246 ? -8.875 4.691 -2.277 1 92 246 MET B O 1
ATOM 4462 N N . ILE B 1 247 ? -7.652 5.723 -0.872 1 95.62 247 ILE B N 1
ATOM 4463 C CA . ILE B 1 247 ? -8.625 6.766 -0.571 1 95.62 247 ILE B CA 1
ATOM 4464 C C . ILE B 1 247 ? -9.117 7.402 -1.87 1 95.62 247 ILE B C 1
ATOM 4466 O O . ILE B 1 247 ? -10.312 7.625 -2.047 1 95.62 247 ILE B O 1
ATOM 4470 N N . PRO B 1 248 ? -8.266 7.723 -2.832 1 95.31 248 PRO B N 1
ATOM 4471 C CA . PRO B 1 248 ? -8.766 8.328 -4.07 1 95.31 248 PRO B CA 1
ATOM 4472 C C . PRO B 1 248 ? -9.82 7.473 -4.762 1 95.31 248 PRO B C 1
ATOM 4474 O O . PRO B 1 248 ? -10.672 8 -5.484 1 95.31 248 PRO B O 1
ATOM 4477 N N . ASP B 1 249 ? -9.773 6.211 -4.516 1 89.31 249 ASP B N 1
ATOM 4478 C CA . ASP B 1 249 ? -10.742 5.316 -5.145 1 89.31 249 ASP B CA 1
ATOM 4479 C C . ASP B 1 249 ? -11.984 5.152 -4.273 1 89.31 249 ASP B C 1
ATOM 4481 O O . ASP B 1 249 ? -13 4.609 -4.723 1 89.31 249 ASP B O 1
ATOM 4485 N N . MET B 1 250 ? -11.93 5.594 -3.078 1 89.69 250 MET B N 1
ATOM 4486 C CA . MET B 1 250 ? -13.023 5.402 -2.131 1 89.69 250 MET B CA 1
ATOM 4487 C C . MET B 1 250 ? -13.961 6.602 -2.137 1 89.69 250 MET B C 1
ATOM 4489 O O . MET B 1 250 ? -15.156 6.465 -1.851 1 89.69 250 MET B O 1
ATOM 4493 N N . VAL B 1 251 ? -13.414 7.738 -2.414 1 93.69 251 VAL B N 1
ATOM 4494 C CA . VAL B 1 251 ? -14.195 8.969 -2.311 1 93.69 251 VAL B CA 1
ATOM 4495 C C . VAL B 1 251 ? -15.297 8.969 -3.367 1 93.69 251 VAL B C 1
ATOM 4497 O O . VAL B 1 251 ? -15.133 8.391 -4.445 1 93.69 251 VAL B O 1
ATOM 4500 N N . ARG B 1 252 ? -16.359 9.695 -3.021 1 90.06 252 ARG B N 1
ATOM 4501 C CA . ARG B 1 252 ? -17.516 9.734 -3.916 1 90.06 252 ARG B CA 1
ATOM 4502 C C . ARG B 1 252 ? -17.609 11.078 -4.625 1 90.06 252 ARG B C 1
ATOM 4504 O O . ARG B 1 252 ? -18.422 11.25 -5.535 1 90.06 252 ARG B O 1
ATOM 4511 N N . CYS B 1 253 ? -16.812 11.938 -4.203 1 93.12 253 CYS B N 1
ATOM 4512 C CA . CYS B 1 253 ? -16.859 13.25 -4.832 1 93.12 253 CYS B CA 1
ATOM 4513 C C . CYS B 1 253 ? -16.453 13.172 -6.297 1 93.12 253 CYS B C 1
ATOM 4515 O O . CYS B 1 253 ? -15.688 12.281 -6.684 1 93.12 253 CYS B O 1
ATOM 4517 N N . GLU B 1 254 ? -16.969 14.062 -7.004 1 91.19 254 GLU B N 1
ATOM 4518 C CA . GLU B 1 254 ? -16.781 14.055 -8.445 1 91.19 254 GLU B CA 1
ATOM 4519 C C . GLU B 1 254 ? -15.375 14.531 -8.812 1 91.19 254 GLU B C 1
ATOM 4521 O O . GLU B 1 254 ? -14.797 14.086 -9.812 1 91.19 254 GLU B O 1
ATOM 4526 N N . HIS B 1 255 ? -14.812 15.43 -8.008 1 94.94 255 HIS B N 1
ATOM 4527 C CA . HIS B 1 255 ? -13.578 16.094 -8.406 1 94.94 255 HIS B CA 1
ATOM 4528 C C . HIS B 1 255 ? -12.422 15.711 -7.492 1 94.94 255 HIS B C 1
ATOM 4530 O O . HIS B 1 255 ? -12.578 15.648 -6.27 1 94.94 255 HIS B O 1
ATOM 4536 N N . ARG B 1 256 ? -11.367 15.383 -8.109 1 97.19 256 ARG B N 1
ATOM 4537 C CA . ARG B 1 256 ? -10.102 15.117 -7.438 1 97.19 256 ARG B CA 1
ATOM 4538 C C . ARG B 1 256 ? -8.961 15.883 -8.102 1 97.19 256 ARG B C 1
ATOM 4540 O O . ARG B 1 256 ? -8.953 16.062 -9.32 1 97.19 256 ARG B O 1
ATOM 4547 N N . VAL B 1 257 ? -8.062 16.344 -7.273 1 97.75 257 VAL B N 1
ATOM 4548 C CA . VAL B 1 257 ? -6.898 17.062 -7.797 1 97.75 257 VAL B CA 1
ATOM 4549 C C . VAL B 1 257 ? -5.617 16.438 -7.246 1 97.75 257 VAL B C 1
ATOM 4551 O O . VAL B 1 257 ? -5.488 16.234 -6.035 1 97.75 257 VAL B O 1
ATOM 4554 N N . LEU B 1 258 ? -4.715 16.109 -8.117 1 97.44 258 LEU B N 1
ATOM 4555 C CA . LEU B 1 258 ? -3.424 15.539 -7.742 1 97.44 258 LEU B CA 1
ATOM 4556 C C . LEU B 1 258 ? -2.316 16.578 -7.883 1 97.44 258 LEU B C 1
ATOM 4558 O O . LEU B 1 258 ? -2.02 17.031 -8.992 1 97.44 258 LEU B O 1
ATOM 4562 N N . PHE B 1 259 ? -1.754 17.031 -6.727 1 97.06 259 PHE B N 1
ATOM 4563 C CA . PHE B 1 259 ? -0.516 17.797 -6.672 1 97.06 259 PHE B CA 1
ATOM 4564 C C . PHE B 1 259 ? 0.684 16.875 -6.48 1 97.06 259 PHE B C 1
ATOM 4566 O O . PHE B 1 259 ? 0.988 16.469 -5.359 1 97.06 259 PHE B O 1
ATOM 4573 N N . ASN B 1 260 ? 1.364 16.547 -7.559 1 94.88 260 ASN B N 1
ATOM 4574 C CA . ASN B 1 260 ? 2.459 15.586 -7.5 1 94.88 260 ASN B CA 1
ATOM 4575 C C . ASN B 1 260 ? 3.408 15.742 -8.688 1 94.88 260 ASN B C 1
ATOM 4577 O O . ASN B 1 260 ? 3.031 16.297 -9.719 1 94.88 260 ASN B O 1
ATOM 4581 N N . ARG B 1 261 ? 4.609 15.266 -8.516 1 90.75 261 ARG B N 1
ATOM 4582 C CA . ARG B 1 261 ? 5.531 15.258 -9.641 1 90.75 261 ARG B CA 1
ATOM 4583 C C . ARG B 1 261 ? 5.121 14.219 -10.68 1 90.75 261 ARG B C 1
ATOM 4585 O O . ARG B 1 261 ? 5.176 14.484 -11.883 1 90.75 261 ARG B O 1
ATOM 4592 N N . GLU B 1 262 ? 4.703 13.078 -10.188 1 86.62 262 GLU B N 1
ATOM 4593 C CA . GLU B 1 262 ? 4.293 11.969 -11.055 1 86.62 262 GLU B CA 1
ATOM 4594 C C . GLU B 1 262 ? 2.811 11.656 -10.883 1 86.62 262 GLU B C 1
ATOM 4596 O O . GLU B 1 262 ? 2.242 11.875 -9.812 1 86.62 262 GLU B O 1
ATOM 4601 N N . PRO B 1 263 ? 2.145 11.164 -11.969 1 90.19 263 PRO B N 1
ATOM 4602 C CA . PRO B 1 263 ? 0.741 10.758 -11.875 1 90.19 263 PRO B CA 1
ATOM 4603 C C . PRO B 1 263 ? 0.564 9.414 -11.172 1 90.19 263 PRO B C 1
ATOM 4605 O O . PRO B 1 263 ? 0.435 8.383 -11.836 1 90.19 263 PRO B O 1
ATOM 4608 N N . VAL B 1 264 ? 0.385 9.367 -9.984 1 89.75 264 VAL B N 1
ATOM 4609 C CA . VAL B 1 264 ? 0.433 8.156 -9.164 1 89.75 264 VAL B CA 1
ATOM 4610 C C . VAL B 1 264 ? -0.972 7.574 -9.023 1 89.75 264 VAL B C 1
ATOM 4612 O O . VAL B 1 264 ? -1.171 6.586 -8.312 1 89.75 264 VAL B O 1
ATOM 4615 N N . MET B 1 265 ? -1.961 8.164 -9.594 1 90.38 265 MET B N 1
ATOM 4616 C CA . MET B 1 265 ? -3.33 7.656 -9.586 1 90.38 265 MET B CA 1
ATOM 4617 C C . MET B 1 265 ? -3.982 7.832 -10.953 1 90.38 265 MET B C 1
ATOM 4619 O O . MET B 1 265 ? -3.504 8.609 -11.781 1 90.38 265 MET B O 1
ATOM 4623 N N . LYS B 1 266 ? -5.035 7.09 -11.156 1 86.31 266 LYS B N 1
ATOM 4624 C CA . LYS B 1 266 ? -5.801 7.258 -12.391 1 86.31 266 LYS B CA 1
ATOM 4625 C C . LYS B 1 266 ? -6.461 8.633 -12.438 1 86.31 266 LYS B C 1
ATOM 4627 O O . LYS B 1 266 ? -7.098 9.055 -11.477 1 86.31 266 LYS B O 1
ATOM 4632 N N . ILE B 1 267 ? -6.23 9.281 -13.555 1 91 267 ILE B N 1
ATOM 4633 C CA . ILE B 1 267 ? -6.816 10.602 -13.766 1 91 267 ILE B CA 1
ATOM 4634 C C . ILE B 1 267 ? -8.008 10.492 -14.711 1 91 267 ILE B C 1
ATOM 4636 O O . ILE B 1 267 ? -7.84 10.195 -15.898 1 91 267 ILE B O 1
ATOM 4640 N N . ARG B 1 268 ? -9.227 10.742 -14.172 1 90.69 268 ARG B N 1
ATOM 4641 C CA . ARG B 1 268 ? -10.438 10.695 -14.977 1 90.69 268 ARG B CA 1
ATOM 4642 C C . ARG B 1 268 ? -10.609 11.984 -15.781 1 90.69 268 ARG B C 1
ATOM 4644 O O . ARG B 1 268 ? -10.656 13.078 -15.211 1 90.69 268 ARG B O 1
ATOM 4651 N N . THR B 1 269 ? -10.719 11.789 -17.016 1 89 269 THR B N 1
ATOM 4652 C CA . THR B 1 269 ? -10.828 12.938 -17.906 1 89 269 THR B CA 1
ATOM 4653 C C . THR B 1 269 ? -12.078 13.758 -17.594 1 89 269 THR B C 1
ATOM 4655 O O . THR B 1 269 ? -13.164 13.195 -17.422 1 89 269 THR B O 1
ATOM 4658 N N . GLY B 1 270 ? -11.891 15.031 -17.453 1 88.19 270 GLY B N 1
ATOM 4659 C CA . GLY B 1 270 ? -13 15.945 -17.234 1 88.19 270 GLY B CA 1
ATOM 4660 C C . GLY B 1 270 ? -13.43 16.031 -15.773 1 88.19 270 GLY B C 1
ATOM 4661 O O . GLY B 1 270 ? -14.234 16.891 -15.406 1 88.19 270 GLY B O 1
ATOM 4662 N N . LYS B 1 271 ? -12.914 15.172 -14.969 1 92.69 271 LYS B N 1
ATOM 4663 C CA . LYS B 1 271 ? -13.336 15.141 -13.57 1 92.69 271 LYS B CA 1
ATOM 4664 C C . LYS B 1 271 ? -12.156 15.398 -12.641 1 92.69 271 LYS B C 1
ATOM 4666 O O . LYS B 1 271 ? -12.305 16.078 -11.617 1 92.69 271 LYS B O 1
ATOM 4671 N N . ASP B 1 272 ? -11.047 14.852 -13.031 1 95.38 272 ASP B N 1
ATOM 4672 C CA . ASP B 1 272 ? -9.852 14.977 -12.203 1 95.38 272 ASP B CA 1
ATOM 4673 C C . ASP B 1 272 ? -8.852 15.953 -12.836 1 95.38 272 ASP B C 1
ATOM 4675 O O . ASP B 1 272 ? -8.859 16.156 -14.055 1 95.38 272 ASP B O 1
ATOM 4679 N N . LEU B 1 273 ? -8.086 16.594 -11.984 1 95.75 273 LEU B N 1
ATOM 4680 C CA . LEU B 1 273 ? -6.988 17.453 -12.422 1 95.75 273 LEU B CA 1
ATOM 4681 C C . LEU B 1 273 ? -5.648 16.906 -11.938 1 95.75 273 LEU B C 1
ATOM 4683 O O . LEU B 1 273 ? -5.555 16.359 -10.836 1 95.75 273 LEU B O 1
ATOM 4687 N N . PHE B 1 274 ? -4.715 17.016 -12.797 1 95.31 274 PHE B N 1
ATOM 4688 C CA . PHE B 1 274 ? -3.336 16.703 -12.445 1 95.31 274 PHE B CA 1
ATOM 4689 C C . PHE B 1 274 ? -2.445 17.922 -12.586 1 95.31 274 PHE B C 1
ATOM 4691 O O . PHE B 1 274 ? -2.262 18.453 -13.688 1 95.31 274 PHE B O 1
ATOM 4698 N N . LEU B 1 275 ? -1.913 18.406 -11.461 1 95.62 275 LEU B N 1
ATOM 4699 C CA . LEU B 1 275 ? -1.005 19.547 -11.398 1 95.62 275 LEU B CA 1
ATOM 4700 C C . LEU B 1 275 ? 0.421 19.094 -11.109 1 95.62 275 LEU B C 1
ATOM 4702 O O . LEU B 1 275 ? 0.813 18.969 -9.945 1 95.62 275 LEU B O 1
ATOM 4706 N N . PRO B 1 276 ? 1.242 18.906 -12.148 1 94.31 276 PRO B N 1
ATOM 4707 C CA . PRO B 1 276 ? 2.586 18.344 -11.953 1 94.31 276 PRO B CA 1
ATOM 4708 C C . PRO B 1 276 ? 3.57 19.375 -11.398 1 94.31 276 PRO B C 1
ATOM 4710 O O . PRO B 1 276 ? 3.508 20.562 -11.75 1 94.31 276 PRO B O 1
ATOM 4713 N N . GLY B 1 277 ? 4.449 18.938 -10.531 1 92.81 277 GLY B N 1
ATOM 4714 C CA . GLY B 1 277 ? 5.488 19.797 -9.984 1 92.81 277 GLY B CA 1
ATOM 4715 C C . GLY B 1 277 ? 5.629 19.688 -8.484 1 92.81 277 GLY B C 1
ATOM 4716 O O . GLY B 1 277 ? 5.105 18.75 -7.871 1 92.81 277 GLY B O 1
ATOM 4717 N N . ASN B 1 278 ? 6.363 20.688 -7.973 1 93.44 278 ASN B N 1
ATOM 4718 C CA . ASN B 1 278 ? 6.523 20.766 -6.523 1 93.44 278 ASN B CA 1
ATOM 4719 C C . ASN B 1 278 ? 5.27 21.312 -5.852 1 93.44 278 ASN B C 1
ATOM 4721 O O . ASN B 1 278 ? 4.676 22.281 -6.332 1 93.44 278 ASN B O 1
ATOM 4725 N N . CYS B 1 279 ? 4.93 20.656 -4.746 1 95.25 279 CYS B N 1
ATOM 4726 C CA . CYS B 1 279 ? 3.701 21.047 -4.059 1 95.25 279 CYS B CA 1
ATOM 4727 C C . CYS B 1 279 ? 3.74 22.516 -3.67 1 95.25 279 CYS B C 1
ATOM 4729 O O . CYS B 1 279 ? 2.773 23.25 -3.893 1 95.25 279 CYS B O 1
ATOM 4731 N N . ASP B 1 280 ? 4.852 22.969 -3.133 1 96 280 ASP B N 1
ATOM 4732 C CA . ASP B 1 280 ? 4.953 24.359 -2.691 1 96 280 ASP B CA 1
ATOM 4733 C C . ASP B 1 280 ? 4.746 25.328 -3.859 1 96 280 ASP B C 1
ATOM 4735 O O . ASP B 1 280 ? 4.066 26.344 -3.717 1 96 280 ASP B O 1
ATOM 4739 N N . ASP B 1 281 ? 5.309 25.016 -4.973 1 95.38 281 ASP B N 1
ATOM 4740 C CA . ASP B 1 281 ? 5.176 25.875 -6.152 1 95.38 281 ASP B CA 1
ATOM 4741 C C . ASP B 1 281 ? 3.73 25.906 -6.637 1 95.38 281 ASP B C 1
ATOM 4743 O O . ASP B 1 281 ? 3.209 26.984 -6.953 1 95.38 281 ASP B O 1
ATOM 4747 N N . GLN B 1 282 ? 3.119 24.797 -6.699 1 94.94 282 GLN B N 1
ATOM 4748 C CA . GLN B 1 282 ? 1.744 24.719 -7.18 1 94.94 282 GLN B CA 1
ATOM 4749 C C . GLN B 1 282 ? 0.782 25.422 -6.227 1 94.94 282 GLN B C 1
ATOM 4751 O O . GLN B 1 282 ? -0.173 26.062 -6.66 1 94.94 282 GLN B O 1
ATOM 4756 N N . VAL B 1 283 ? 1.025 25.25 -4.949 1 96.81 283 VAL B N 1
ATOM 4757 C CA . VAL B 1 283 ? 0.209 25.922 -3.934 1 96.81 283 VAL B CA 1
ATOM 4758 C C . VAL B 1 283 ? 0.345 27.438 -4.066 1 96.81 283 VAL B C 1
ATOM 4760 O O . VAL B 1 283 ? -0.649 28.156 -4 1 96.81 283 VAL B O 1
ATOM 4763 N N . MET B 1 284 ? 1.569 27.891 -4.246 1 96.5 284 MET B N 1
ATOM 4764 C CA . MET B 1 284 ? 1.81 29.312 -4.422 1 96.5 284 MET B CA 1
ATOM 4765 C C . MET B 1 284 ? 1.057 29.844 -5.637 1 96.5 284 MET B C 1
ATOM 4767 O O . MET B 1 284 ? 0.434 30.906 -5.574 1 96.5 284 MET B O 1
ATOM 4771 N N . GLU B 1 285 ? 1.132 29.125 -6.684 1 95.62 285 GLU B N 1
ATOM 4772 C CA . GLU B 1 285 ? 0.432 29.531 -7.902 1 95.62 285 GLU B CA 1
ATOM 4773 C C . GLU B 1 285 ? -1.078 29.562 -7.684 1 95.62 285 GLU B C 1
ATOM 4775 O O . GLU B 1 285 ? -1.746 30.516 -8.062 1 95.62 285 GLU B O 1
ATOM 4780 N N . LEU B 1 286 ? -1.597 28.562 -7.098 1 96.19 286 LEU B N 1
ATOM 4781 C CA . LEU B 1 286 ? -3.023 28.484 -6.801 1 96.19 286 LEU B CA 1
ATOM 4782 C C . LEU B 1 286 ? -3.469 29.656 -5.949 1 96.19 286 LEU B C 1
ATOM 4784 O O . LEU B 1 286 ? -4.453 30.328 -6.273 1 96.19 286 LEU B O 1
ATOM 4788 N N . CYS B 1 287 ? -2.744 29.922 -4.906 1 96.81 287 CYS B N 1
ATOM 4789 C CA . CYS B 1 287 ? -3.111 30.984 -3.975 1 96.81 287 CYS B CA 1
ATOM 4790 C C . CYS B 1 287 ? -2.984 32.344 -4.629 1 96.81 287 CYS B C 1
ATOM 4792 O O . CYS B 1 287 ? -3.754 33.25 -4.32 1 96.81 287 CYS B O 1
ATOM 4794 N N . SER B 1 288 ? -2.018 32.438 -5.488 1 96 288 SER B N 1
ATOM 4795 C CA . SER B 1 288 ? -1.875 33.688 -6.223 1 96 288 SER B CA 1
ATOM 4796 C C . SER B 1 288 ? -3.121 34 -7.047 1 96 288 SER B C 1
ATOM 4798 O O . SER B 1 288 ? -3.621 35.125 -7.035 1 96 288 SER B O 1
ATOM 4800 N N . ILE B 1 289 ? -3.611 33.031 -7.711 1 95.06 289 ILE B N 1
ATOM 4801 C CA . ILE B 1 289 ? -4.777 33.219 -8.57 1 95.06 289 ILE B CA 1
ATOM 4802 C C . ILE B 1 289 ? -6.023 33.438 -7.707 1 95.06 289 ILE B C 1
ATOM 4804 O O . ILE B 1 289 ? -6.891 34.25 -8.047 1 95.06 289 ILE B O 1
ATOM 4808 N N . LEU B 1 290 ? -6.098 32.812 -6.562 1 95.06 290 LEU B N 1
ATOM 4809 C CA . LEU B 1 290 ? -7.242 32.906 -5.664 1 95.06 290 LEU B CA 1
ATOM 4810 C C . LEU B 1 290 ? -7.23 34.25 -4.902 1 95.06 290 LEU B C 1
ATOM 4812 O O . LEU B 1 290 ? -8.219 34.594 -4.262 1 95.06 290 LEU B O 1
ATOM 4816 N N . GLY B 1 291 ? -6.062 34.938 -4.918 1 94.88 291 GLY B N 1
ATOM 4817 C CA . GLY B 1 291 ? -5.91 36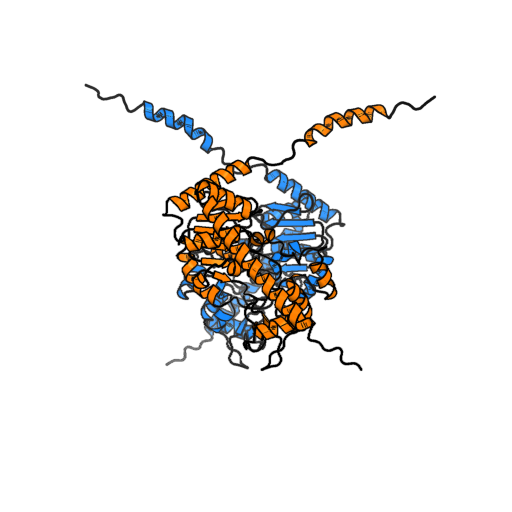.125 -4.105 1 94.88 291 GLY B CA 1
ATOM 4818 C C . GLY B 1 291 ? -5.586 35.844 -2.654 1 94.88 291 GLY B C 1
ATOM 4819 O O . GLY B 1 291 ? -5.898 36.625 -1.763 1 94.88 291 GLY B O 1
ATOM 4820 N N . TRP B 1 292 ? -5.055 34.656 -2.383 1 96.69 292 TRP B N 1
ATOM 4821 C CA . TRP B 1 292 ? -4.773 34.188 -1.023 1 96.69 292 TRP B CA 1
ATOM 4822 C C . TRP B 1 292 ? -3.277 34.281 -0.727 1 96.69 292 TRP B C 1
ATOM 4824 O O . TRP B 1 292 ? -2.824 33.781 0.315 1 96.69 292 TRP B O 1
ATOM 4834 N N . LYS B 1 293 ? -2.494 34.812 -1.625 1 96.75 293 LYS B N 1
ATOM 4835 C CA . LYS B 1 293 ? -1.039 34.75 -1.529 1 96.75 293 LYS B CA 1
ATOM 4836 C C . LYS B 1 293 ? -0.555 35.406 -0.232 1 96.75 293 LYS B C 1
ATOM 4838 O O . LYS B 1 293 ? 0.267 34.812 0.483 1 96.75 293 LYS B O 1
ATOM 4843 N N . GLN B 1 294 ? -1.044 36.562 0.091 1 96.25 294 GLN B N 1
ATOM 4844 C CA . GLN B 1 294 ? -0.615 37.281 1.294 1 96.25 294 GLN B CA 1
ATOM 4845 C C . GLN B 1 294 ? -0.997 36.5 2.553 1 96.25 294 GLN B C 1
ATOM 4847 O O . GLN B 1 294 ? -0.203 36.406 3.49 1 96.25 294 GLN B O 1
ATOM 4852 N N . ASP B 1 295 ? -2.162 35.969 2.578 1 96.5 295 ASP B N 1
ATOM 4853 C CA . ASP B 1 295 ? -2.607 35.156 3.703 1 96.5 295 ASP B CA 1
ATOM 4854 C C . ASP B 1 295 ? -1.692 33.969 3.904 1 96.5 295 ASP B C 1
ATOM 4856 O O . ASP B 1 295 ? -1.34 33.625 5.039 1 96.5 295 ASP B O 1
ATOM 4860 N N . LEU B 1 296 ? -1.32 33.344 2.809 1 97.19 296 LEU B N 1
ATOM 4861 C CA . LEU B 1 296 ? -0.461 32.156 2.852 1 97.19 296 LEU B CA 1
ATOM 4862 C C . LEU B 1 296 ? 0.905 32.5 3.436 1 97.19 296 LEU B C 1
ATOM 4864 O O . LEU B 1 296 ? 1.414 31.781 4.301 1 97.19 296 LEU B O 1
ATOM 4868 N N . LEU B 1 297 ? 1.475 33.562 2.979 1 95.94 297 LEU B N 1
ATOM 4869 C CA . LEU B 1 297 ? 2.795 33.969 3.439 1 95.94 297 LEU B CA 1
ATOM 4870 C C . LEU B 1 297 ? 2.762 34.344 4.918 1 95.94 297 LEU B C 1
ATOM 4872 O O . LEU B 1 297 ? 3.703 34.062 5.656 1 95.94 297 LEU B O 1
ATOM 4876 N N . GLU B 1 298 ? 1.707 34.969 5.328 1 95.19 298 GLU B N 1
ATOM 4877 C CA . GLU B 1 298 ? 1.546 35.312 6.734 1 95.19 298 GLU B CA 1
ATOM 4878 C C . GLU B 1 298 ? 1.418 34.062 7.602 1 95.19 298 GLU B C 1
ATOM 4880 O O . GLU B 1 298 ? 2.029 34 8.664 1 95.19 298 GLU B O 1
ATOM 4885 N N . GLU B 1 299 ? 0.609 33.188 7.133 1 94.62 299 GLU B N 1
ATOM 4886 C CA . GLU B 1 299 ? 0.468 31.922 7.855 1 94.62 299 GLU B CA 1
ATOM 4887 C C . GLU B 1 299 ? 1.804 31.188 7.957 1 94.62 299 GLU B C 1
ATOM 4889 O O . GLU B 1 299 ? 2.133 30.625 9.008 1 94.62 299 GLU B O 1
ATOM 4894 N N . ASN B 1 300 ? 2.51 31.125 6.867 1 94.31 300 ASN B N 1
ATOM 4895 C CA . ASN B 1 300 ? 3.82 30.484 6.852 1 94.31 300 ASN B CA 1
ATOM 4896 C C . ASN B 1 300 ? 4.781 31.156 7.832 1 94.31 300 ASN B C 1
ATOM 4898 O O . ASN B 1 300 ? 5.543 30.469 8.523 1 94.31 300 ASN B O 1
ATOM 4902 N N . ALA B 1 301 ? 4.766 32.438 7.91 1 92.38 301 ALA B N 1
ATOM 4903 C CA . ALA B 1 301 ? 5.613 33.188 8.836 1 92.38 301 ALA B CA 1
ATOM 4904 C C . ALA B 1 301 ? 5.285 32.844 10.289 1 92.38 301 ALA B C 1
ATOM 4906 O O . ALA B 1 301 ? 6.188 32.656 11.109 1 92.38 301 ALA B O 1
ATOM 4907 N N . LYS B 1 302 ? 4.051 32.75 10.602 1 89.88 302 LYS B N 1
ATOM 4908 C CA . LYS B 1 302 ? 3.607 32.375 11.945 1 89.88 302 LYS B CA 1
ATOM 4909 C C . LYS B 1 302 ? 4.125 31 12.336 1 89.88 302 LYS B C 1
ATOM 4911 O O . LYS B 1 302 ? 4.598 30.797 13.461 1 89.88 302 LYS B O 1
ATOM 4916 N N . VAL B 1 303 ? 4.031 30.078 11.406 1 85.5 303 VAL B N 1
ATOM 4917 C CA . VAL B 1 303 ? 4.391 28.688 11.656 1 85.5 303 VAL B CA 1
ATOM 4918 C C . VAL B 1 303 ? 5.902 28.578 11.852 1 85.5 303 VAL B C 1
ATOM 4920 O O . VAL B 1 303 ? 6.371 27.797 12.688 1 85.5 303 VAL B O 1
ATOM 4923 N N . GLN B 1 304 ? 6.652 29.344 11.102 1 82.81 304 GLN B N 1
ATOM 4924 C CA . GLN B 1 304 ? 8.109 29.312 11.203 1 82.81 304 GLN B CA 1
ATOM 4925 C C . GLN B 1 304 ? 8.57 29.906 12.531 1 82.81 304 GLN B C 1
ATOM 4927 O O . GLN B 1 304 ? 9.516 29.391 13.141 1 82.81 304 GLN B O 1
ATOM 4932 N N . ILE B 1 305 ? 7.957 30.922 12.953 1 69.38 305 ILE B N 1
ATOM 4933 C CA . ILE B 1 305 ? 8.297 31.594 14.203 1 69.38 305 ILE B CA 1
ATOM 4934 C C . ILE B 1 305 ? 8.008 30.672 15.383 1 69.38 305 ILE B C 1
ATOM 4936 O O . ILE B 1 305 ? 8.836 30.516 16.281 1 69.38 305 ILE B O 1
ATOM 4940 N N . ASN B 1 306 ? 6.926 30.078 15.359 1 70.19 306 ASN B N 1
ATOM 4941 C CA . ASN B 1 306 ? 6.512 29.188 16.438 1 70.19 306 ASN B CA 1
ATOM 4942 C C . ASN B 1 306 ? 7.453 28 16.578 1 70.19 306 ASN B C 1
ATOM 4944 O O . ASN B 1 306 ? 7.703 27.516 17.688 1 70.19 306 ASN B O 1
ATOM 4948 N N . ASN B 1 307 ? 8.016 27.594 15.516 1 69.31 307 ASN B N 1
ATOM 4949 C CA . ASN B 1 307 ? 8.859 26.406 15.555 1 69.31 307 ASN B CA 1
ATOM 4950 C C . ASN B 1 307 ? 10.312 26.766 15.844 1 69.31 307 ASN B C 1
ATOM 4952 O O . ASN B 1 307 ? 11.07 25.938 16.344 1 69.31 307 ASN B O 1
ATOM 4956 N N . SER B 1 308 ? 10.711 27.953 15.461 1 63.25 308 SER B N 1
ATOM 4957 C CA . SER B 1 308 ? 12.047 28.406 15.836 1 63.25 308 SER B CA 1
ATOM 4958 C C . SER B 1 308 ? 12.164 28.594 17.344 1 63.25 308 SER B C 1
ATOM 4960 O O . SER B 1 308 ? 13.211 28.312 17.938 1 63.25 308 SER B O 1
ATOM 4962 N N . SER B 1 309 ? 11.109 29.062 17.969 1 54.75 309 SER B N 1
ATOM 4963 C CA . SER B 1 309 ? 11.102 29.25 19.406 1 54.75 309 SER B CA 1
ATOM 4964 C C . SER B 1 309 ? 11.086 27.922 20.156 1 54.75 309 SER B C 1
ATOM 4966 O O . SER B 1 309 ? 11.672 27.797 21.234 1 54.75 309 SER B O 1
ATOM 4968 N N . ASN B 1 310 ? 10.461 26.984 19.609 1 54.16 310 ASN B N 1
ATOM 4969 C CA . ASN B 1 310 ? 10.375 25.672 20.234 1 54.16 310 ASN B CA 1
ATOM 4970 C C . ASN B 1 310 ? 11.695 24.922 20.141 1 54.16 310 ASN B C 1
ATOM 4972 O O . ASN B 1 310 ? 12.055 24.156 21.031 1 54.16 310 ASN B O 1
ATOM 4976 N N . PHE B 1 311 ? 12.414 25.172 19.062 1 52.78 311 PHE B N 1
ATOM 4977 C CA . PHE B 1 311 ? 13.711 24.531 18.906 1 52.78 311 PHE B CA 1
ATOM 4978 C C . PHE B 1 311 ? 14.711 25.078 19.922 1 52.78 311 PHE B C 1
ATOM 4980 O O . PHE B 1 311 ? 15.562 24.328 20.422 1 52.78 311 PHE B O 1
ATOM 4987 N N . LYS B 1 312 ? 14.672 26.375 20.234 1 46.62 312 LYS B N 1
ATOM 4988 C CA . LYS B 1 312 ? 15.602 26.984 21.188 1 46.62 312 LYS B CA 1
ATOM 4989 C C . LYS B 1 312 ? 15.344 26.484 22.609 1 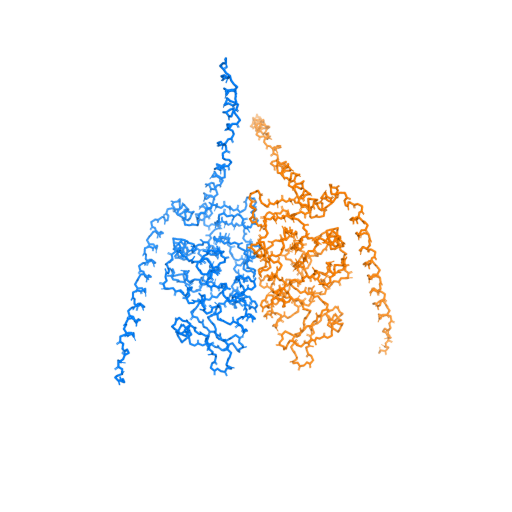46.62 312 LYS B C 1
ATOM 4991 O O . LYS B 1 312 ? 16.281 26.297 23.391 1 46.62 312 LYS B O 1
ATOM 4996 N N . ASN B 1 313 ? 14.195 26.281 22.938 1 46.19 313 ASN B N 1
ATOM 4997 C CA . ASN B 1 313 ? 13.93 25.844 24.297 1 46.19 313 ASN B CA 1
ATOM 4998 C C . ASN B 1 313 ? 14.359 24.391 24.5 1 46.19 313 ASN B C 1
ATOM 5000 O O . ASN B 1 313 ? 14.758 24.016 25.609 1 46.19 313 ASN B O 1
ATOM 5004 N N . ASP B 1 314 ? 14.289 23.641 23.453 1 46.19 314 ASP B N 1
ATOM 5005 C CA . ASP B 1 314 ? 14.703 22.25 23.625 1 46.19 314 ASP B CA 1
ATOM 5006 C C . ASP B 1 314 ? 16.234 22.125 23.641 1 46.19 314 ASP B C 1
ATOM 5008 O O . ASP B 1 314 ? 16.781 21.297 24.359 1 46.19 314 ASP B O 1
ATOM 5012 N N . GLU B 1 315 ? 16.938 22.906 22.891 1 43.34 315 GLU B N 1
ATOM 5013 C CA . GLU B 1 315 ? 18.391 22.953 23.031 1 43.34 315 GLU B CA 1
ATOM 5014 C C . GLU B 1 315 ? 18.797 23.516 24.391 1 43.34 315 GLU B C 1
ATOM 5016 O O . GLU B 1 315 ? 19.812 23.109 24.969 1 43.34 315 GLU B O 1
ATOM 5021 N N . GLY B 1 316 ? 18.094 24.453 24.922 1 39.41 316 GLY B N 1
ATOM 5022 C CA . GLY B 1 316 ? 18.406 25.047 26.219 1 39.41 316 GLY B CA 1
ATOM 5023 C C . GLY B 1 316 ? 18.234 24.078 27.359 1 39.41 316 GLY B C 1
ATOM 5024 O O . GLY B 1 316 ? 19 24.125 28.344 1 39.41 316 GLY B O 1
ATOM 5025 N N . THR B 1 317 ? 17.297 23.266 27.328 1 39.62 317 THR B N 1
ATOM 5026 C CA . THR B 1 317 ? 17.156 22.266 28.391 1 39.62 317 THR B CA 1
ATOM 5027 C C . THR B 1 317 ? 18.219 21.172 28.25 1 39.62 317 THR B C 1
ATOM 5029 O O . THR B 1 317 ? 18.734 20.672 29.25 1 39.62 317 THR B O 1
ATOM 5032 N N . GLU B 1 318 ? 18.656 20.906 27.094 1 38.69 318 GLU B N 1
ATOM 5033 C CA . GLU B 1 318 ? 19.75 19.938 26.922 1 38.69 318 GLU B CA 1
ATOM 5034 C C . GLU B 1 318 ? 21.078 20.531 27.375 1 38.69 318 GLU B C 1
ATOM 5036 O O . GLU B 1 318 ? 21.906 19.828 27.953 1 38.69 318 GLU B O 1
ATOM 5041 N N . ARG B 1 319 ? 21.344 21.797 27.172 1 39.28 319 ARG B N 1
ATOM 5042 C CA . ARG B 1 319 ? 22.578 22.406 27.656 1 39.28 319 ARG B CA 1
ATOM 5043 C C . ARG B 1 319 ? 22.562 22.562 29.172 1 39.28 319 ARG B C 1
ATOM 5045 O O . ARG B 1 319 ? 23.609 22.531 29.812 1 39.28 319 ARG B O 1
ATOM 5052 N N . LYS B 1 320 ? 21.5 22.734 29.75 1 37.72 320 LYS B N 1
ATOM 5053 C CA . LYS B 1 320 ? 21.484 22.875 31.203 1 37.72 320 LYS B CA 1
ATOM 5054 C C . LYS B 1 320 ? 21.672 21.531 31.891 1 37.72 320 LYS B C 1
ATOM 5056 O O . LYS B 1 320 ? 22.297 21.453 32.938 1 37.72 320 LYS B O 1
ATOM 5061 N N . ASN B 1 321 ? 21.219 20.375 31.281 1 38.91 321 ASN B N 1
ATOM 5062 C CA . ASN B 1 321 ? 21.359 19.094 31.938 1 38.91 321 ASN B CA 1
ATOM 5063 C C . ASN B 1 321 ? 22.766 18.5 31.734 1 38.91 321 ASN B C 1
ATOM 5065 O O . ASN B 1 321 ? 23.141 17.531 32.375 1 38.91 321 ASN B O 1
ATOM 5069 N N . LEU B 1 322 ? 23.484 18.828 30.656 1 37.72 322 LEU B N 1
ATOM 5070 C CA . LEU B 1 322 ? 24.875 18.406 30.5 1 37.72 322 LEU B CA 1
ATOM 5071 C C . LEU B 1 322 ? 25.781 19.109 31.5 1 37.72 322 LEU B C 1
ATOM 5073 O O . LEU B 1 322 ? 26.906 18.672 31.734 1 37.72 322 LEU B O 1
ATOM 5077 N N . ARG B 1 323 ? 25.531 20.297 31.859 1 36.34 323 ARG B N 1
ATOM 5078 C CA . ARG B 1 323 ? 26.453 21 32.75 1 36.34 323 ARG B CA 1
ATOM 5079 C C . ARG B 1 323 ? 26.359 20.453 34.156 1 36.34 323 ARG B C 1
ATOM 5081 O O . ARG B 1 323 ? 27.141 20.828 35.031 1 36.34 323 ARG B O 1
ATOM 5088 N N . LYS B 1 324 ? 25.266 19.734 34.531 1 40.47 324 LYS B N 1
ATOM 5089 C CA . LYS B 1 324 ? 25.156 19.406 35.938 1 40.47 324 LYS B CA 1
ATOM 5090 C C . LYS B 1 324 ? 25.891 18.109 36.25 1 40.47 324 LYS B C 1
ATOM 5092 O O . LYS B 1 324 ? 25.734 17.547 37.344 1 40.47 324 LYS B O 1
ATOM 5097 N N . GLU B 1 325 ? 26.516 17.359 35.219 1 37.09 325 GLU B N 1
ATOM 5098 C CA . GLU B 1 325 ? 27.172 16.156 35.719 1 37.09 325 GLU B CA 1
ATOM 5099 C C . GLU B 1 325 ? 28.484 16.5 36.406 1 37.09 325 GLU B C 1
ATOM 5101 O O . GLU B 1 325 ? 29.359 17.125 35.844 1 37.09 325 GLU B O 1
ATOM 5106 N N . PRO B 1 326 ? 28.484 16.484 37.75 1 36.75 326 PRO B N 1
ATOM 5107 C CA . PRO B 1 326 ? 29.703 16.688 38.562 1 36.75 326 PRO B CA 1
ATOM 5108 C C . PRO B 1 326 ? 30.797 15.68 38.219 1 36.75 326 PRO B C 1
ATOM 5110 O O . PRO B 1 326 ? 30.5 14.523 37.906 1 36.75 326 PRO B O 1
ATOM 5113 N N . ARG B 1 327 ? 31.922 16.094 37.75 1 36.5 327 ARG B N 1
ATOM 5114 C CA . ARG B 1 327 ? 33.156 15.344 37.656 1 36.5 327 ARG B CA 1
ATOM 5115 C C . ARG B 1 327 ? 33.469 14.594 38.938 1 36.5 327 ARG B C 1
ATOM 5117 O O . ARG B 1 327 ? 33.719 15.211 39.969 1 36.5 327 ARG B O 1
ATOM 5124 N N . GLU B 1 328 ? 32.688 13.586 39.281 1 24.5 328 GLU B N 1
ATOM 5125 C CA . GLU B 1 328 ? 33.188 12.828 40.406 1 24.5 328 GLU B CA 1
ATOM 5126 C C . GLU B 1 328 ? 34.562 12.227 40.094 1 24.5 328 GLU B C 1
ATOM 5128 O O . GLU B 1 328 ? 34.75 11.586 39.062 1 24.5 328 GLU B O 1
ATOM 5133 N N . LYS B 1 329 ? 35.562 12.773 40.688 1 33.28 329 LYS B N 1
ATOM 5134 C CA . LYS B 1 329 ? 36.969 12.398 40.938 1 33.28 329 LYS B CA 1
ATOM 5135 C C . LYS B 1 329 ? 37.062 10.953 41.438 1 33.28 329 LYS B C 1
ATOM 5137 O O . LYS B 1 329 ? 36.562 10.633 42.5 1 33.28 329 LYS B O 1
ATOM 5142 N N . THR B 1 330 ? 36.719 9.898 40.531 1 24.27 330 THR B N 1
ATOM 5143 C CA . THR B 1 330 ? 37.469 8.742 40.969 1 24.27 330 THR B CA 1
ATOM 5144 C C . THR B 1 330 ? 38.938 8.875 40.562 1 24.27 330 THR B C 1
ATOM 5146 O O . THR B 1 330 ? 39.25 9.391 39.5 1 24.27 330 THR B O 1
#

Radius of gyration: 29.19 Å; Cα contacts (8 Å, |Δi|>4): 1086; chains: 2; bounding box: 102×77×90 Å